Protein AF-A0A7D5TBL3-F1 (afdb_monomer)

InterPro domains:
  IPR003615 HNH nuclease [PF13391] (482-535)
  IPR003615 HNH nuclease [SM00507] (470-526)
  IPR003615 HNH nuclease [cd00085] (471-525)
  IPR041025 Homing endonuclease associated repeat [PF18780] (6-57)
  IPR041025 Homing endonuclease associated repeat [PF18780] (68-119)

Mean predicted aligned error: 21.85 Å

Solvent-accessible surface area (backbone atoms only — not comparable to full-atom values): 33401 Å² total; per-residue (Å²): 138,83,77,79,79,54,74,66,58,56,36,53,52,53,44,52,52,24,60,74,70,72,46,80,76,48,69,68,53,30,57,76,77,41,98,56,59,52,64,61,42,28,72,76,46,72,32,68,64,49,36,32,51,74,44,75,40,78,56,92,73,90,67,86,71,101,69,57,77,65,59,54,34,52,41,52,44,59,37,34,75,74,44,99,55,70,74,47,62,68,50,28,56,73,65,31,91,55,52,46,65,58,38,29,68,76,50,74,28,57,63,51,38,33,50,75,49,72,40,73,77,51,74,71,56,46,76,77,45,94,59,84,60,55,82,97,68,58,72,53,73,48,52,50,48,33,74,76,68,39,61,38,45,57,91,73,47,88,55,82,90,49,76,70,43,48,80,70,32,51,43,75,47,79,69,87,22,88,54,92,68,78,66,74,34,28,32,36,41,68,90,77,55,61,66,62,62,43,54,55,47,36,46,72,75,32,57,66,36,47,66,58,37,48,72,58,57,49,31,51,55,38,31,71,74,39,81,86,31,30,70,53,34,42,55,55,49,52,49,41,56,74,72,59,68,47,72,93,78,66,59,37,42,42,35,41,34,34,28,75,68,38,76,64,44,40,51,48,43,60,56,27,49,72,62,42,45,51,20,66,76,48,101,50,95,86,47,57,61,84,47,63,29,32,39,48,69,30,43,78,94,37,47,69,64,62,71,70,60,48,62,66,17,37,40,36,31,23,77,45,91,69,27,34,36,34,40,28,41,31,54,46,78,47,80,46,58,68,67,38,45,67,75,46,46,39,66,53,96,88,37,83,71,49,60,65,91,68,66,36,32,41,32,38,37,26,64,53,78,42,84,46,86,44,48,42,72,55,54,28,60,65,37,73,47,89,82,72,96,50,47,63,44,81,39,41,45,85,59,35,45,66,30,35,72,72,43,36,41,69,71,49,39,51,54,55,44,51,41,62,76,61,66,27,47,81,56,82,59,44,70,77,55,52,47,67,51,47,27,44,30,48,76,30,54,55,74,92,71,65,50,84,34,28,89,69,33,72,66,66,54,31,51,68,68,43,51,54,49,17,45,39,51,47,32,59,70,49,34,92,28,12,25,84,76,61,54,69,52,71,46,99,87,71,48,65,50,64,40,68,38,56,58,30,43,65,95,75,40,24,35,92,43,51,35,32,43,41,29,20,31,66,69,56,40,54,35,40,78,70,58,43,48,46,57,49,77,88,38,36,26,42,48,61,92,44,90,89,46,92,61,38,78,75,51,50,76,47,46,75,37,66,54,54,71,37,89,51,74,82,52,32,68,39,48,66,40,39,52,56,37,54,58,58,75,76,105

Nearest PDB structures (foldseek):
  6ghs-assembly1_A-2  TM=8.385E-01  e=7.410E-05  Thermocrispum agreste
  6ghc-assembly1_A  TM=6.782E-01  e=7.726E-02  Escherichia coli K-12
  5zmm-assembly1_B  TM=1.374E-01  e=1.497E-05  Streptomyces coelicolor A3(2)
  5zmm-assembly1_A  TM=1.426E-01  e=7.012E-05  Streptomyces coelicolor A3(2)
  5zmm-assembly1_F  TM=1.559E-01  e=1.892E-04  Streptomyces coelicolor A3(2)

Secondary structure (DSSP, 8-state):
--PPPPHHHHHHHHHHHHHHHTSPPPHHHHHHT-SS-HHHHHHHHSSHHHHHHHTTPPPSSSS-----HHHHHHHHHHHHHTSSSPPPHHHHHHH-SS-HHHHHHHHSSHHHHHHHTT----HHHHHTSSS---GGGS--HHHHHHHHH-SEEGGG-SSPPPHHHHHTTEEEE----SSSSPPPPEEEETTTS-HHHHHHHHHHH-THHHHHS-HHHHHHHHHHH-GGGHHHHHHHHHHHHHTT-S-S--S--EEEEEGGG-HHHHHHHHHHTSS-EEGGGSS-TTS-TT-EE-EEEE-GGGHHHHHH--TT-EEEEE-BTTEEEEEEEEEEEEE-SHHHHHHHEEEETTEEEEE-SS---EEEEEEEEEEEEEEHHHHHHHHT-PPPSSSEEEE-HHHHHHHHHHHSSHHHHHHHHHHHHS--------TT--HHHHHHHHHT--GGG--SSGGG-GGGGS-HHHHHHHHHHHHHHH-SS-TTT----B-TTS-B-EEEEESS-GGGT----GGGEEEEEHHHHHHHHTTSEEE-TT-BEEE---TTSTTHHHHHTTTTPBP---SSGGGS--HHHHHHHHHHH--

Structure (mmCIF, N/CA/C/O backbone):
data_AF-A0A7D5TBL3-F1
#
_entry.id   AF-A0A7D5TBL3-F1
#
loop_
_atom_site.group_PDB
_atom_site.id
_atom_site.type_symbol
_atom_site.label_atom_id
_atom_site.label_alt_id
_atom_site.label_comp_id
_atom_site.label_asym_id
_atom_site.label_entity_id
_atom_site.label_seq_id
_atom_site.pdbx_PDB_ins_code
_atom_site.Cartn_x
_atom_site.Cartn_y
_atom_site.Cartn_z
_atom_site.occupancy
_atom_site.B_iso_or_equiv
_atom_site.auth_seq_id
_atom_site.auth_comp_id
_atom_site.auth_asym_id
_atom_site.auth_atom_id
_atom_site.pdbx_PDB_model_num
ATOM 1 N N . MET A 1 1 ? 48.339 -22.507 2.678 1.00 40.34 1 MET A N 1
ATOM 2 C CA . MET A 1 1 ? 49.434 -21.615 2.256 1.00 40.34 1 MET A CA 1
ATOM 3 C C . MET A 1 1 ? 49.383 -21.590 0.746 1.00 40.34 1 MET A C 1
ATOM 5 O O . MET A 1 1 ? 49.906 -22.516 0.154 1.00 40.34 1 MET A O 1
ATOM 9 N N . ASP A 1 2 ? 48.729 -20.594 0.155 1.00 45.72 2 ASP A N 1
ATOM 10 C CA . ASP A 1 2 ? 48.982 -20.253 -1.246 1.00 45.72 2 ASP A CA 1
ATOM 11 C C . ASP A 1 2 ? 49.649 -18.889 -1.243 1.00 45.72 2 ASP A C 1
ATOM 13 O O . ASP A 1 2 ? 49.056 -17.861 -0.918 1.00 45.72 2 ASP A O 1
ATOM 17 N N . THR A 1 3 ? 50.955 -18.918 -1.459 1.00 64.94 3 THR A N 1
ATOM 18 C CA . THR A 1 3 ? 51.785 -17.730 -1.600 1.00 64.94 3 THR A CA 1
ATOM 19 C C . THR A 1 3 ? 51.445 -17.063 -2.925 1.00 64.94 3 THR A C 1
ATOM 21 O O . THR A 1 3 ? 51.486 -17.725 -3.958 1.00 64.94 3 THR A O 1
ATOM 24 N N . ALA A 1 4 ? 51.119 -15.768 -2.896 1.00 73.62 4 ALA A N 1
ATOM 25 C CA . ALA A 1 4 ? 50.846 -14.991 -4.103 1.00 73.62 4 ALA A CA 1
ATOM 26 C C . ALA A 1 4 ? 51.975 -15.172 -5.146 1.00 73.62 4 ALA A C 1
ATOM 28 O O . ALA A 1 4 ? 53.148 -15.103 -4.752 1.00 73.62 4 ALA A O 1
ATOM 29 N N . PRO A 1 5 ? 51.653 -15.374 -6.441 1.00 84.69 5 PRO A N 1
ATOM 30 C CA . PRO A 1 5 ? 52.656 -15.577 -7.482 1.00 84.69 5 PRO A CA 1
ATOM 31 C C . PRO A 1 5 ? 53.654 -14.409 -7.546 1.00 84.69 5 PRO A C 1
ATOM 33 O O . PRO A 1 5 ? 53.268 -13.246 -7.338 1.00 84.69 5 PRO A O 1
ATOM 36 N N . PRO A 1 6 ? 54.945 -14.674 -7.807 1.00 88.56 6 PRO A N 1
ATOM 37 C CA . PRO A 1 6 ? 55.931 -13.618 -7.948 1.00 88.56 6 PRO A CA 1
ATOM 38 C C . PRO A 1 6 ? 55.680 -12.802 -9.223 1.00 88.56 6 PRO A C 1
ATOM 40 O O . PRO A 1 6 ? 55.090 -13.259 -10.199 1.00 88.56 6 PRO A O 1
ATOM 43 N N . ARG A 1 7 ? 56.129 -11.544 -9.189 1.00 86.75 7 ARG A N 1
ATOM 44 C CA . ARG A 1 7 ? 55.850 -10.539 -10.225 1.00 86.75 7 ARG A CA 1
ATOM 45 C C . ARG A 1 7 ? 56.300 -10.979 -11.622 1.00 86.75 7 ARG A C 1
ATOM 47 O O . ARG A 1 7 ? 55.604 -10.694 -12.589 1.00 86.75 7 ARG A O 1
ATOM 54 N N . ASP A 1 8 ? 57.443 -11.649 -11.715 1.00 89.81 8 ASP A N 1
ATOM 55 C CA . ASP A 1 8 ? 58.026 -12.051 -12.996 1.00 89.81 8 ASP A CA 1
ATOM 56 C C . ASP A 1 8 ? 57.272 -13.233 -13.629 1.00 89.81 8 ASP A C 1
ATOM 58 O O . ASP A 1 8 ? 57.082 -13.236 -14.845 1.00 89.81 8 ASP A O 1
ATOM 62 N N . ASP A 1 9 ? 56.748 -14.157 -12.814 1.00 91.62 9 ASP A N 1
ATOM 63 C CA . ASP A 1 9 ? 55.920 -15.279 -13.283 1.00 91.62 9 ASP A CA 1
ATOM 64 C C . ASP A 1 9 ? 54.599 -14.772 -13.875 1.00 91.62 9 ASP A C 1
ATOM 66 O O . ASP A 1 9 ? 54.195 -15.201 -14.952 1.00 91.62 9 ASP A O 1
ATOM 70 N N . LEU A 1 10 ? 53.964 -13.783 -13.232 1.00 92.12 10 LEU A N 1
ATOM 71 C CA . LEU A 1 10 ? 52.751 -13.152 -13.765 1.00 92.12 10 LEU A CA 1
ATOM 72 C C . LEU A 1 10 ? 52.991 -12.562 -15.166 1.00 92.12 10 LEU A C 1
ATOM 74 O O . LEU A 1 10 ? 52.167 -12.757 -16.057 1.00 92.12 10 LEU A O 1
ATOM 78 N N . LEU A 1 11 ? 54.115 -11.868 -15.382 1.00 93.06 11 LEU A N 1
ATOM 79 C CA . LEU A 1 11 ? 54.439 -11.269 -16.684 1.00 93.06 11 LEU A CA 1
ATOM 80 C C . LEU A 1 11 ? 54.754 -12.310 -17.758 1.00 93.06 11 LEU A C 1
ATOM 82 O O . LEU A 1 11 ? 54.346 -12.126 -18.902 1.00 93.06 11 LEU A O 1
ATOM 86 N N . ALA A 1 12 ? 55.483 -13.371 -17.409 1.00 91.75 12 ALA A N 1
ATOM 87 C CA . ALA A 1 12 ? 55.793 -14.453 -18.339 1.00 91.75 12 ALA A CA 1
ATOM 88 C C . ALA A 1 12 ? 54.510 -15.139 -18.822 1.00 91.75 12 ALA A C 1
ATOM 90 O O . ALA A 1 12 ? 54.289 -15.262 -20.024 1.00 91.75 12 ALA A O 1
ATOM 91 N N . GLU A 1 13 ? 53.621 -15.476 -17.893 1.00 91.62 13 GLU A N 1
ATOM 92 C CA . GLU A 1 13 ? 52.361 -16.137 -18.219 1.00 91.62 13 GLU A CA 1
ATOM 93 C C . GLU A 1 13 ? 51.378 -15.232 -18.974 1.00 91.62 13 GLU A C 1
ATOM 95 O O . GLU A 1 13 ? 50.670 -15.695 -19.862 1.00 91.62 13 GLU A O 1
ATOM 100 N N . LEU A 1 14 ? 51.368 -13.922 -18.701 1.00 92.31 14 LEU A N 1
ATOM 101 C CA . LEU A 1 14 ? 50.562 -12.971 -19.476 1.00 92.31 14 LEU A CA 1
ATOM 102 C C . LEU A 1 14 ? 51.044 -12.852 -20.933 1.00 92.31 14 LEU A C 1
ATOM 104 O O . LEU A 1 14 ? 50.219 -12.686 -21.830 1.00 92.31 14 LEU A O 1
ATOM 108 N N . ARG A 1 15 ? 52.358 -12.959 -21.182 1.00 92.81 15 ARG A N 1
ATOM 109 C CA . ARG A 1 15 ? 52.925 -12.987 -22.542 1.00 92.81 15 ARG A CA 1
ATOM 110 C C . ARG A 1 15 ? 52.603 -14.284 -23.268 1.00 92.81 15 ARG A C 1
ATOM 112 O O . ARG A 1 15 ? 52.151 -14.219 -24.402 1.00 92.81 15 ARG A O 1
ATOM 119 N N . ASN A 1 16 ? 52.775 -15.428 -22.606 1.00 89.81 16 ASN A N 1
ATOM 120 C CA . ASN A 1 16 ? 52.424 -16.726 -23.185 1.00 89.81 16 ASN A CA 1
ATOM 121 C C . ASN A 1 16 ? 50.941 -16.759 -23.567 1.00 89.81 16 ASN A C 1
ATOM 123 O O . ASN A 1 16 ? 50.597 -17.089 -24.694 1.00 89.81 16 ASN A O 1
ATOM 127 N N . PHE A 1 17 ? 50.069 -16.302 -22.663 1.00 89.94 17 PHE A N 1
ATOM 128 C CA . PHE A 1 17 ? 48.635 -16.241 -22.924 1.00 89.94 17 PHE A CA 1
ATOM 129 C C . PHE A 1 17 ? 48.291 -15.306 -24.093 1.00 89.94 17 PHE A C 1
ATOM 131 O O . PHE A 1 17 ? 47.431 -15.628 -24.904 1.00 89.94 17 PHE A O 1
ATOM 138 N N . HIS A 1 18 ? 48.980 -14.166 -24.216 1.00 87.38 18 HIS A N 1
ATOM 139 C CA . HIS A 1 18 ? 48.849 -13.268 -25.366 1.00 87.38 18 HIS A CA 1
ATOM 140 C C . HIS A 1 18 ? 49.264 -13.926 -26.690 1.00 87.38 18 HIS A C 1
ATOM 142 O O . HIS A 1 18 ? 48.564 -13.763 -27.691 1.00 87.38 18 HIS A O 1
ATOM 148 N N . GLU A 1 19 ? 50.374 -14.665 -26.700 1.00 86.00 19 GLU A N 1
ATOM 149 C CA . GLU A 1 19 ? 50.840 -15.404 -27.878 1.00 86.00 19 GLU A CA 1
ATOM 150 C C . GLU A 1 19 ? 49.870 -16.532 -28.258 1.00 86.00 19 GLU A C 1
ATOM 152 O O . GLU A 1 19 ? 49.558 -16.688 -29.439 1.00 86.00 19 GLU A O 1
ATOM 157 N N . ASP A 1 20 ? 49.332 -17.253 -27.270 1.00 85.12 20 ASP A N 1
ATOM 158 C CA . ASP A 1 20 ? 48.406 -18.372 -27.472 1.00 85.12 20 ASP A CA 1
ATOM 159 C C . ASP A 1 20 ? 47.074 -17.930 -28.092 1.00 85.12 20 ASP A C 1
ATOM 161 O O . ASP A 1 20 ? 46.563 -18.584 -29.004 1.00 85.12 20 ASP A O 1
ATOM 165 N N . ILE A 1 21 ? 46.512 -16.806 -27.632 1.00 79.50 21 ILE A N 1
ATOM 166 C CA . ILE A 1 21 ? 45.246 -16.280 -28.168 1.00 79.50 21 ILE A CA 1
ATOM 167 C C . ILE A 1 21 ? 45.445 -15.396 -29.411 1.00 79.50 21 ILE A C 1
ATOM 169 O O . ILE A 1 21 ? 44.468 -15.027 -30.063 1.00 79.50 21 ILE A O 1
ATOM 173 N N . GLY A 1 22 ? 46.688 -15.016 -29.728 1.00 74.44 22 GLY A N 1
ATOM 174 C CA . GLY A 1 22 ? 47.043 -14.201 -30.896 1.00 74.44 22 GLY A CA 1
ATOM 175 C C . GLY A 1 22 ? 46.503 -12.763 -30.887 1.00 74.44 22 GLY A C 1
ATOM 176 O O . GLY A 1 22 ? 46.551 -12.085 -31.911 1.00 74.44 22 GLY A O 1
ATOM 177 N N . ARG A 1 23 ? 45.974 -12.286 -29.754 1.00 75.44 23 ARG A N 1
ATOM 178 C CA . ARG A 1 23 ? 45.393 -10.944 -29.566 1.00 75.44 23 ARG A CA 1
ATOM 179 C C . ARG A 1 23 ? 45.632 -10.433 -28.149 1.00 75.44 23 ARG A C 1
ATOM 181 O O . ARG A 1 23 ? 46.051 -11.192 -27.282 1.00 75.44 23 ARG A O 1
ATOM 188 N N . VAL A 1 24 ? 45.409 -9.142 -27.897 1.00 78.06 24 VAL A N 1
ATOM 189 C CA . VAL A 1 24 ? 45.626 -8.550 -26.562 1.00 78.06 24 VAL A CA 1
ATOM 190 C C . VAL A 1 24 ? 44.641 -9.166 -25.552 1.00 78.06 24 VAL A C 1
ATOM 192 O O . VAL A 1 24 ? 43.435 -9.021 -25.747 1.00 78.06 24 VAL A O 1
ATOM 195 N N . PRO A 1 25 ? 45.114 -9.817 -24.470 1.00 73.56 25 PRO A N 1
ATOM 196 C CA . PRO A 1 25 ? 44.234 -10.462 -23.501 1.00 73.56 25 PRO A CA 1
ATOM 197 C C . PRO A 1 25 ? 43.325 -9.488 -22.748 1.00 73.56 25 PRO A C 1
ATOM 199 O O . PRO A 1 25 ? 43.782 -8.496 -22.165 1.00 73.56 25 PRO A O 1
ATOM 202 N N . THR A 1 26 ? 42.037 -9.813 -22.665 1.00 70.88 26 THR A N 1
ATOM 203 C CA . THR A 1 26 ? 41.082 -9.116 -21.796 1.00 70.88 26 THR A CA 1
ATOM 204 C C . THR A 1 26 ? 41.087 -9.686 -20.373 1.00 70.88 26 THR A C 1
ATOM 206 O O . THR A 1 26 ? 41.461 -10.833 -20.120 1.00 70.88 26 THR A O 1
ATOM 209 N N . VAL A 1 27 ? 40.589 -8.896 -19.413 1.00 61.66 27 VAL A N 1
ATOM 210 C CA . VAL A 1 27 ? 40.402 -9.337 -18.015 1.00 61.66 27 VAL A CA 1
ATOM 211 C C . VAL A 1 27 ? 39.477 -10.559 -17.923 1.00 61.66 27 VAL A C 1
ATOM 213 O O . VAL A 1 27 ? 39.658 -11.400 -17.042 1.00 61.66 27 VAL A O 1
ATOM 216 N N . ARG A 1 28 ? 38.475 -10.654 -18.809 1.00 56.44 28 ARG A N 1
ATOM 217 C CA . ARG A 1 28 ? 37.500 -11.755 -18.827 1.00 56.44 28 ARG A CA 1
ATOM 218 C C . ARG A 1 28 ? 38.145 -13.052 -19.311 1.00 56.44 28 ARG A C 1
ATOM 220 O O . ARG A 1 28 ? 37.954 -14.083 -18.679 1.00 56.44 28 ARG A O 1
ATOM 227 N N . GLU A 1 29 ? 38.952 -12.988 -20.362 1.00 72.62 29 GLU A N 1
ATOM 228 C CA . GLU A 1 29 ? 39.679 -14.152 -20.887 1.00 72.62 29 GLU A CA 1
ATOM 229 C C . GLU A 1 29 ? 40.716 -14.661 -19.891 1.00 72.62 29 GLU A C 1
ATOM 231 O O . GLU A 1 29 ? 40.731 -15.847 -19.582 1.00 72.62 29 GLU A O 1
ATOM 236 N N . MET A 1 30 ? 41.494 -13.762 -19.278 1.00 81.56 30 MET A N 1
ATOM 237 C CA . MET A 1 30 ? 42.443 -14.153 -18.231 1.00 81.56 30 MET A CA 1
ATOM 238 C C . MET A 1 30 ? 41.741 -14.784 -17.014 1.00 81.56 30 MET A C 1
ATOM 240 O O . MET A 1 30 ? 42.304 -15.646 -16.349 1.00 81.56 30 MET A O 1
ATOM 244 N N . ARG A 1 31 ? 40.498 -14.388 -16.705 1.00 76.44 31 ARG A N 1
ATOM 245 C CA . ARG A 1 31 ? 39.713 -15.008 -15.624 1.00 76.44 31 ARG A CA 1
ATOM 246 C C . ARG A 1 31 ? 39.256 -16.425 -15.962 1.00 76.44 31 ARG A C 1
ATOM 248 O O . ARG A 1 31 ? 39.206 -17.258 -15.062 1.00 76.44 31 ARG A O 1
ATOM 255 N N . ASN A 1 32 ? 38.854 -16.649 -17.207 1.00 66.69 32 ASN A N 1
ATOM 256 C CA . ASN A 1 32 ? 38.182 -17.878 -17.617 1.00 66.69 32 ASN A CA 1
ATOM 257 C C . ASN A 1 32 ? 39.168 -18.952 -18.087 1.00 66.69 32 ASN A C 1
ATOM 259 O O . ASN A 1 32 ? 38.956 -20.132 -17.827 1.00 66.69 32 ASN A O 1
ATOM 263 N N . GLU A 1 33 ? 40.228 -18.537 -18.773 1.00 78.56 33 GLU A N 1
ATOM 264 C CA . GLU A 1 33 ? 41.137 -19.419 -19.515 1.00 78.56 33 GLU A CA 1
ATOM 265 C C . GLU A 1 33 ? 42.609 -19.161 -19.165 1.00 78.56 33 GLU A C 1
ATOM 267 O O . GLU A 1 33 ? 43.497 -19.886 -19.606 1.00 78.56 33 GLU A O 1
ATOM 272 N N . GLY A 1 34 ? 42.871 -18.134 -18.353 1.00 82.12 34 GLY A N 1
ATOM 273 C CA . GLY A 1 34 ? 44.212 -17.728 -17.980 1.00 82.12 34 GLY A CA 1
ATOM 274 C C . GLY A 1 34 ? 44.837 -18.574 -16.862 1.00 82.12 34 GLY A C 1
ATOM 275 O O . GLY A 1 34 ? 44.137 -19.124 -16.007 1.00 82.12 34 GLY A O 1
ATOM 276 N N . PRO A 1 35 ? 46.177 -18.635 -16.810 1.00 81.19 35 PRO A N 1
ATOM 277 C CA . PRO A 1 35 ? 46.919 -19.415 -15.816 1.00 81.19 35 PRO A CA 1
ATOM 278 C C . PRO A 1 35 ? 46.840 -18.837 -14.394 1.00 81.19 35 PRO A C 1
ATOM 280 O O . PRO A 1 35 ? 47.016 -19.568 -13.418 1.00 81.19 35 PRO A O 1
ATOM 283 N N . TYR A 1 36 ? 46.550 -17.538 -14.256 1.00 84.19 36 TYR A N 1
ATOM 284 C CA . TYR A 1 36 ? 46.411 -16.865 -12.967 1.00 84.19 36 TYR A CA 1
ATOM 285 C C . TYR A 1 36 ? 45.221 -15.905 -12.946 1.00 84.19 36 TYR A C 1
ATOM 287 O O . TYR A 1 36 ? 44.934 -15.205 -13.913 1.00 84.19 36 TYR A O 1
ATOM 295 N N . SER A 1 37 ? 44.565 -15.801 -11.786 1.00 81.81 37 SER A N 1
ATOM 296 C CA . SER A 1 37 ? 43.448 -14.872 -11.592 1.00 81.81 37 SER A CA 1
ATOM 297 C C . SER A 1 37 ? 43.858 -13.412 -11.868 1.00 81.81 37 SER A C 1
ATOM 299 O O . SER A 1 37 ? 44.875 -12.960 -11.325 1.00 81.81 37 SER A O 1
ATOM 301 N N . PRO A 1 38 ? 43.028 -12.615 -12.579 1.00 72.50 38 PRO A N 1
ATOM 302 C CA . PRO A 1 38 ? 43.246 -11.178 -12.792 1.00 72.50 38 PRO A CA 1
ATOM 303 C C . PRO A 1 38 ? 43.458 -10.368 -11.506 1.00 72.50 38 PRO A C 1
ATOM 305 O O . PRO A 1 38 ? 44.026 -9.277 -11.540 1.00 72.50 38 PRO A O 1
ATOM 308 N N . HIS A 1 39 ? 43.015 -10.899 -10.360 1.00 72.62 39 HIS A N 1
ATOM 309 C CA . HIS A 1 39 ? 43.261 -10.312 -9.047 1.00 72.62 39 HIS A CA 1
ATOM 310 C C . HIS A 1 39 ? 44.762 -10.130 -8.771 1.00 72.62 39 HIS A C 1
ATOM 312 O O . HIS A 1 39 ? 45.163 -9.059 -8.324 1.00 72.62 39 HIS A O 1
ATOM 318 N N . TYR A 1 40 ? 45.602 -11.127 -9.078 1.00 80.06 40 TYR A N 1
ATOM 319 C CA . TYR A 1 40 ? 47.045 -11.063 -8.806 1.00 80.06 40 TYR A CA 1
ATOM 320 C C . TYR A 1 40 ? 47.757 -10.017 -9.669 1.00 80.06 40 TYR A C 1
ATOM 322 O O . TYR A 1 40 ? 48.678 -9.344 -9.206 1.00 80.06 40 TYR A O 1
ATOM 330 N N . TYR A 1 41 ? 47.285 -9.820 -10.899 1.00 81.06 41 TYR A N 1
ATOM 331 C CA . TYR A 1 41 ? 47.767 -8.769 -11.791 1.00 81.06 41 TYR A CA 1
ATOM 332 C C . TYR A 1 41 ? 47.386 -7.374 -11.282 1.00 81.06 41 TYR A C 1
ATOM 334 O O . TYR A 1 41 ? 48.219 -6.471 -11.241 1.00 81.06 41 TYR A O 1
ATOM 342 N N . LYS A 1 42 ? 46.148 -7.196 -10.814 1.00 66.44 42 LYS A N 1
ATOM 343 C CA . LYS A 1 42 ? 45.714 -5.926 -10.221 1.00 66.44 42 LYS A CA 1
ATOM 344 C C . LYS A 1 42 ? 46.477 -5.605 -8.930 1.00 66.44 42 LYS A C 1
ATOM 346 O O . LYS A 1 42 ? 46.922 -4.477 -8.766 1.00 66.44 42 LYS A O 1
ATOM 351 N N . ASP A 1 43 ? 46.663 -6.585 -8.049 1.00 70.12 43 ASP A N 1
ATOM 352 C CA . ASP A 1 43 ? 47.370 -6.413 -6.772 1.00 70.12 43 ASP A CA 1
ATOM 353 C C . ASP A 1 43 ? 48.852 -6.039 -6.965 1.00 70.12 43 ASP A C 1
ATOM 355 O O . ASP A 1 43 ? 49.361 -5.124 -6.320 1.00 70.12 43 ASP A O 1
ATOM 359 N N . LYS A 1 44 ? 49.552 -6.689 -7.907 1.00 82.00 44 LYS A N 1
ATOM 360 C CA . LYS A 1 44 ? 50.992 -6.461 -8.134 1.00 82.00 44 LYS A CA 1
ATOM 361 C C . LYS A 1 44 ? 51.326 -5.250 -8.998 1.00 82.00 44 LYS A C 1
ATOM 363 O O . LYS A 1 44 ? 52.414 -4.693 -8.840 1.00 82.00 44 LYS A O 1
ATOM 368 N N . PHE A 1 45 ? 50.449 -4.877 -9.926 1.00 76.56 45 PHE A N 1
ATOM 369 C CA . PHE A 1 45 ? 50.727 -3.842 -10.928 1.00 76.56 45 PHE A CA 1
ATOM 370 C C . PHE A 1 45 ? 49.802 -2.624 -10.809 1.00 76.56 45 PHE A C 1
ATOM 372 O O . PHE A 1 45 ? 49.992 -1.652 -11.529 1.00 76.56 45 PHE A O 1
ATOM 379 N N . GLY A 1 46 ? 48.830 -2.641 -9.894 1.00 55.59 46 GLY A N 1
ATOM 380 C CA . GLY A 1 46 ? 47.854 -1.569 -9.674 1.00 55.59 46 GLY A CA 1
ATOM 381 C C . GLY A 1 46 ? 46.651 -1.649 -10.617 1.00 55.59 46 GLY A C 1
ATOM 382 O O . GLY A 1 46 ? 45.506 -1.522 -10.177 1.00 55.59 46 GLY A O 1
ATOM 383 N N . SER A 1 47 ? 46.882 -1.918 -11.905 1.00 56.31 47 SER A N 1
ATOM 384 C CA . SER A 1 47 ? 45.826 -2.069 -12.911 1.00 56.31 47 SER A CA 1
ATOM 385 C C . SER A 1 47 ? 46.157 -3.129 -13.969 1.00 56.31 47 SER A C 1
ATOM 387 O O . SER A 1 47 ? 47.314 -3.502 -14.161 1.00 56.31 47 SER A O 1
ATOM 389 N N . TRP A 1 48 ? 45.134 -3.605 -14.693 1.00 71.31 48 TRP A N 1
ATOM 390 C CA . TRP A 1 48 ? 45.313 -4.523 -15.829 1.00 71.31 48 TRP A CA 1
ATOM 391 C C . TRP A 1 48 ? 46.164 -3.902 -16.947 1.00 71.31 48 TRP A C 1
ATOM 393 O O . TRP A 1 48 ? 47.024 -4.562 -17.522 1.00 71.31 48 TRP A O 1
ATOM 403 N N . HIS A 1 49 ? 45.987 -2.604 -17.200 1.00 61.41 49 HIS A N 1
ATOM 404 C CA . HIS A 1 49 ? 46.754 -1.863 -18.201 1.00 61.41 49 HIS A CA 1
ATOM 405 C C . HIS A 1 49 ? 48.237 -1.757 -17.834 1.00 61.41 49 HIS A C 1
ATOM 407 O O . HIS A 1 49 ? 49.103 -1.890 -18.697 1.00 61.41 49 HIS A O 1
ATOM 413 N N . ASP A 1 50 ? 48.540 -1.556 -16.552 1.00 64.81 50 ASP A N 1
ATOM 414 C CA . ASP A 1 50 ? 49.922 -1.510 -16.076 1.00 64.81 50 ASP A CA 1
ATOM 415 C C . ASP A 1 50 ? 50.584 -2.893 -16.121 1.00 64.81 50 ASP A C 1
ATOM 417 O O . ASP A 1 50 ? 51.784 -2.982 -16.384 1.00 64.81 50 ASP A O 1
ATOM 421 N N . ALA A 1 51 ? 49.808 -3.971 -15.949 1.00 78.75 51 ALA A N 1
ATOM 422 C CA . ALA A 1 51 ? 50.281 -5.339 -16.155 1.00 78.75 51 ALA A CA 1
ATOM 423 C C . ALA A 1 51 ? 50.607 -5.624 -17.633 1.00 78.75 51 ALA A C 1
ATOM 425 O O . ALA A 1 51 ? 51.696 -6.122 -17.919 1.00 78.75 51 ALA A O 1
ATOM 426 N N . LEU A 1 52 ? 49.730 -5.244 -18.573 1.00 79.25 52 LEU A N 1
ATOM 427 C CA . LEU A 1 52 ? 49.981 -5.366 -20.020 1.00 79.25 52 LEU A CA 1
ATOM 428 C C . LEU A 1 52 ? 51.222 -4.570 -20.448 1.00 79.25 52 LEU A C 1
ATOM 430 O O . LEU A 1 52 ? 52.103 -5.106 -21.118 1.00 79.25 52 LEU A O 1
ATOM 434 N N . ARG A 1 53 ? 51.361 -3.325 -19.970 1.00 70.75 53 ARG A N 1
ATOM 435 C CA . ARG A 1 53 ? 52.534 -2.483 -20.254 1.00 70.75 53 ARG A CA 1
ATOM 436 C C . ARG A 1 53 ? 53.819 -3.078 -19.678 1.00 70.75 53 ARG A C 1
ATOM 438 O O . ARG A 1 53 ? 54.847 -3.072 -20.343 1.00 70.75 53 ARG A O 1
ATOM 445 N N . ALA A 1 54 ? 53.776 -3.608 -18.455 1.00 79.12 54 ALA A N 1
ATOM 446 C CA . ALA A 1 54 ? 54.922 -4.290 -17.854 1.00 79.12 54 ALA A CA 1
ATOM 447 C C . ALA A 1 54 ? 55.289 -5.591 -18.595 1.00 79.12 54 ALA A C 1
ATOM 449 O O . ALA A 1 54 ? 56.445 -6.015 -18.549 1.00 79.12 54 ALA A O 1
ATOM 450 N N . ALA A 1 55 ? 54.325 -6.196 -19.294 1.00 85.25 55 ALA A N 1
ATOM 451 C CA . ALA A 1 55 ? 54.518 -7.341 -20.175 1.00 85.25 55 ALA A CA 1
ATOM 452 C C . ALA A 1 55 ? 54.950 -6.951 -21.601 1.00 85.25 55 ALA A C 1
ATOM 454 O O . ALA A 1 55 ? 55.176 -7.847 -22.407 1.00 85.25 55 ALA A O 1
ATOM 455 N N . ASP A 1 56 ? 55.160 -5.664 -21.898 1.00 81.31 56 ASP A N 1
ATOM 456 C CA . ASP A 1 56 ? 55.471 -5.152 -23.246 1.00 81.31 56 ASP A CA 1
ATOM 457 C C . ASP A 1 56 ? 54.369 -5.438 -24.290 1.00 81.31 56 ASP A C 1
ATOM 459 O O . ASP A 1 56 ? 54.603 -5.424 -25.497 1.00 81.31 56 ASP A O 1
ATOM 463 N N . ILE A 1 57 ? 53.136 -5.658 -23.824 1.00 79.81 57 ILE A N 1
ATOM 464 C CA . ILE A 1 57 ? 51.948 -5.829 -24.661 1.00 79.81 57 ILE A CA 1
ATOM 465 C C . ILE A 1 57 ? 51.270 -4.466 -24.772 1.00 79.81 57 ILE A C 1
ATOM 467 O O . ILE A 1 57 ? 50.917 -3.854 -23.760 1.00 79.81 57 ILE A O 1
ATOM 471 N N . GLN A 1 58 ? 51.090 -3.980 -26.001 1.00 60.53 58 GLN A N 1
ATOM 472 C CA . GLN A 1 58 ? 50.385 -2.722 -26.232 1.00 60.53 58 GLN A CA 1
ATOM 473 C C . GLN A 1 58 ? 48.917 -2.886 -25.815 1.00 60.53 58 GLN A C 1
ATOM 475 O O . GLN A 1 58 ? 48.228 -3.750 -26.361 1.00 60.53 58 GLN A O 1
ATOM 480 N N . PRO A 1 59 ? 48.422 -2.102 -24.841 1.00 53.62 59 PRO A N 1
ATOM 481 C CA . PRO A 1 59 ? 47.024 -2.162 -24.461 1.00 53.62 59 PRO A CA 1
ATOM 482 C C . PRO A 1 59 ? 46.153 -1.714 -25.632 1.00 53.62 59 PRO A C 1
ATOM 484 O O . PRO A 1 59 ? 46.485 -0.756 -26.327 1.00 53.62 59 PRO A O 1
ATOM 487 N N . THR A 1 60 ? 44.998 -2.349 -25.798 1.00 50.84 60 THR A N 1
ATOM 488 C CA . THR A 1 60 ? 44.020 -2.025 -26.847 1.00 50.84 60 THR A CA 1
ATOM 489 C C . THR A 1 60 ? 43.462 -0.598 -26.735 1.00 50.84 60 THR A C 1
ATOM 491 O O . THR A 1 60 ? 42.785 -0.136 -27.639 1.00 50.84 60 THR A O 1
ATOM 494 N N . HIS A 1 61 ? 43.744 0.116 -25.641 1.00 42.28 61 HIS A N 1
ATOM 495 C CA . HIS A 1 61 ? 43.379 1.514 -25.430 1.00 42.28 61 HIS A CA 1
ATOM 496 C C . HIS A 1 61 ? 44.621 2.341 -25.054 1.00 42.28 61 HIS A C 1
ATOM 498 O O . HIS A 1 61 ? 45.262 2.075 -24.034 1.00 42.28 61 HIS A O 1
ATOM 504 N N . GLY A 1 62 ? 44.934 3.373 -25.852 1.00 38.88 62 GLY A N 1
ATOM 505 C CA . GLY A 1 62 ? 45.886 4.434 -25.479 1.00 38.88 62 GLY A CA 1
ATOM 506 C C . GLY A 1 62 ? 47.010 4.769 -26.468 1.00 38.88 62 GLY A C 1
ATOM 507 O O . GLY A 1 62 ? 47.783 5.685 -26.195 1.00 38.88 62 GLY A O 1
ATOM 508 N N . VAL A 1 63 ? 47.102 4.100 -27.619 1.00 38.78 63 VAL A N 1
ATOM 509 C CA . VAL A 1 63 ? 47.901 4.562 -28.767 1.00 38.78 63 VAL A CA 1
ATOM 510 C C . VAL A 1 63 ? 46.943 4.673 -29.943 1.00 38.78 63 VAL A C 1
ATOM 512 O O . VAL A 1 63 ? 46.301 3.684 -30.275 1.00 38.78 63 VAL A O 1
ATOM 515 N N . ARG A 1 64 ? 46.807 5.867 -30.535 1.00 44.12 64 ARG A N 1
ATOM 516 C CA . ARG A 1 64 ? 45.984 6.065 -31.737 1.00 44.12 64 ARG A CA 1
ATOM 517 C C . ARG A 1 64 ? 46.535 5.182 -32.863 1.00 44.12 64 ARG A C 1
ATOM 519 O O . ARG A 1 64 ? 47.679 5.418 -33.261 1.00 44.12 64 ARG A O 1
ATOM 526 N N . PRO A 1 65 ? 45.783 4.188 -33.365 1.00 50.06 65 PRO A N 1
ATOM 527 C CA . PRO A 1 65 ? 46.089 3.594 -34.657 1.00 50.06 65 PRO A CA 1
ATOM 528 C C . PRO A 1 65 ? 46.014 4.704 -35.715 1.00 50.06 65 PRO A C 1
ATOM 530 O O . PRO A 1 65 ? 45.201 5.620 -35.583 1.00 50.06 65 PRO A O 1
ATOM 533 N N . ASP A 1 66 ? 46.864 4.651 -36.738 1.00 55.25 66 ASP A N 1
ATOM 534 C CA . ASP A 1 66 ? 46.695 5.471 -37.945 1.00 55.25 66 ASP A CA 1
ATOM 535 C C . ASP A 1 66 ? 45.552 4.845 -38.761 1.00 55.25 66 ASP A C 1
ATOM 537 O O . ASP A 1 66 ? 45.799 4.131 -39.725 1.00 55.25 66 ASP A O 1
ATOM 541 N N . VAL A 1 67 ? 44.325 4.978 -38.249 1.00 64.56 67 VAL A N 1
ATOM 542 C CA . VAL A 1 67 ? 43.081 4.454 -38.828 1.00 64.56 67 VAL A CA 1
ATOM 543 C C . VAL A 1 67 ? 42.265 5.632 -39.328 1.00 64.56 67 VAL A C 1
ATOM 545 O O . VAL A 1 67 ? 42.131 6.640 -38.623 1.00 64.56 67 VAL A O 1
ATOM 548 N N . ASP A 1 68 ? 41.751 5.532 -40.547 1.00 79.31 68 ASP A N 1
ATOM 549 C CA . ASP A 1 68 ? 40.932 6.594 -41.115 1.00 79.31 68 ASP A CA 1
ATOM 550 C C . ASP A 1 68 ? 39.435 6.403 -40.824 1.00 79.31 68 ASP A C 1
ATOM 552 O O . ASP A 1 68 ? 38.953 5.370 -40.353 1.00 79.31 68 ASP A O 1
ATOM 556 N N . ARG A 1 69 ? 38.677 7.473 -41.060 1.00 84.06 69 ARG A N 1
ATOM 557 C CA . ARG A 1 69 ? 37.245 7.540 -40.762 1.00 84.06 69 ARG A CA 1
ATOM 558 C C . ARG A 1 69 ? 36.418 6.532 -41.572 1.00 84.06 69 ARG A C 1
ATOM 560 O O . ARG A 1 69 ? 35.357 6.121 -41.111 1.00 84.06 69 ARG A O 1
ATOM 567 N N . GLU A 1 70 ? 36.880 6.154 -42.763 1.00 86.62 70 GLU A N 1
ATOM 568 C CA . GLU A 1 70 ? 36.189 5.232 -43.674 1.00 86.62 70 GLU A CA 1
ATOM 569 C C . GLU A 1 70 ? 36.385 3.773 -43.230 1.00 86.62 70 GLU A C 1
ATOM 571 O O . GLU A 1 70 ? 35.434 2.982 -43.241 1.00 86.62 70 GLU A O 1
ATOM 576 N N . GLU A 1 71 ? 37.577 3.438 -42.732 1.00 82.31 71 GLU A N 1
ATOM 577 C CA . GLU A 1 71 ? 37.880 2.142 -42.112 1.00 82.31 71 GLU A CA 1
ATOM 578 C C . GLU A 1 71 ? 37.034 1.895 -40.853 1.00 82.31 71 GLU A C 1
ATOM 580 O O . GLU A 1 71 ? 36.485 0.803 -40.682 1.00 82.31 71 GLU A O 1
ATOM 585 N N . LEU A 1 72 ? 36.839 2.917 -40.008 1.00 84.88 72 LEU A N 1
ATOM 586 C CA . LEU A 1 72 ? 35.959 2.816 -38.835 1.00 84.88 72 LEU A CA 1
ATOM 587 C C . LEU A 1 72 ? 34.498 2.561 -39.241 1.00 84.88 72 LEU A C 1
ATOM 589 O O . LEU A 1 72 ? 33.864 1.656 -38.702 1.00 84.88 72 LEU A O 1
ATOM 593 N N . VAL A 1 73 ? 33.961 3.298 -40.219 1.00 92.88 73 VAL A N 1
ATOM 594 C CA . VAL A 1 73 ? 32.585 3.072 -40.707 1.00 92.88 73 VAL A CA 1
ATOM 595 C C . VAL A 1 73 ? 32.406 1.644 -41.225 1.00 92.88 73 VAL A C 1
ATOM 597 O O . VAL A 1 73 ? 31.433 0.982 -40.863 1.00 92.88 73 VAL A O 1
ATOM 600 N N . THR A 1 74 ? 33.362 1.151 -42.014 1.00 90.38 74 THR A N 1
ATOM 601 C CA . THR A 1 74 ? 33.319 -0.208 -42.573 1.00 90.38 74 THR A CA 1
ATOM 602 C C . THR A 1 74 ? 33.311 -1.260 -41.463 1.00 90.38 74 THR A C 1
ATOM 604 O O . THR A 1 74 ? 32.460 -2.148 -41.454 1.00 90.38 74 THR A O 1
ATOM 607 N N . SER A 1 75 ? 34.194 -1.120 -40.471 1.00 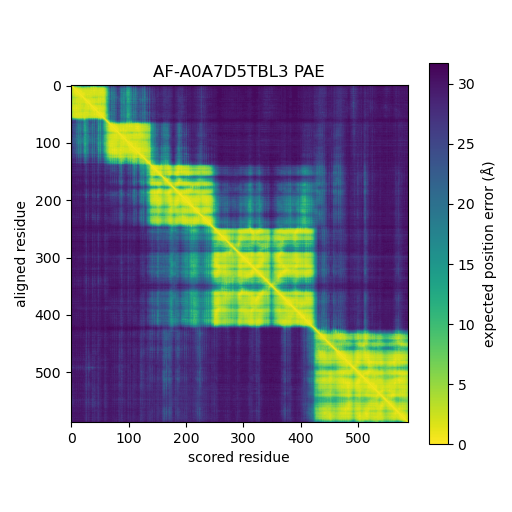87.94 75 SER A N 1
ATOM 608 C CA . SER A 1 75 ? 34.254 -2.037 -39.327 1.00 87.94 75 SER A CA 1
ATOM 609 C C . SER A 1 75 ? 32.942 -2.059 -38.530 1.00 87.94 75 SER A C 1
ATOM 611 O O . SER A 1 75 ? 32.479 -3.124 -38.120 1.00 87.94 75 SER A O 1
ATOM 613 N N . LEU A 1 76 ? 32.287 -0.905 -38.354 1.00 92.88 76 LEU A N 1
ATOM 614 C CA . LEU A 1 76 ? 31.009 -0.813 -37.641 1.00 92.88 76 LEU A CA 1
ATOM 615 C C . LEU A 1 76 ? 29.855 -1.482 -38.400 1.00 92.88 76 LEU A C 1
ATOM 617 O O . LEU A 1 76 ? 29.014 -2.132 -37.778 1.00 92.88 76 LEU A O 1
ATOM 621 N N . GLN A 1 77 ? 29.838 -1.372 -39.731 1.00 94.94 77 GLN A N 1
ATOM 622 C CA . GLN A 1 77 ? 28.870 -2.064 -40.590 1.00 94.94 77 GLN A CA 1
ATOM 623 C C . GLN A 1 77 ? 29.048 -3.585 -40.530 1.00 94.94 77 GLN A C 1
ATOM 625 O O . GLN A 1 77 ? 28.071 -4.316 -40.405 1.00 94.94 77 GLN A O 1
ATOM 630 N N . GLU A 1 78 ? 30.287 -4.079 -40.525 1.00 90.00 78 GLU A N 1
ATOM 631 C CA . GLU A 1 78 ? 30.552 -5.515 -40.370 1.00 90.00 78 GLU A CA 1
ATOM 632 C C . GLU A 1 78 ? 30.108 -6.067 -39.009 1.00 90.00 78 GLU A C 1
ATOM 634 O O . GLU A 1 78 ? 29.773 -7.249 -38.898 1.00 90.00 78 GLU A O 1
ATOM 639 N N . VAL A 1 79 ? 30.146 -5.247 -37.952 1.00 89.88 79 VAL A N 1
ATOM 640 C CA . VAL A 1 79 ? 29.601 -5.624 -36.641 1.00 89.88 79 VAL A CA 1
ATOM 641 C C . VAL A 1 79 ? 28.079 -5.708 -36.709 1.00 89.88 79 VAL A C 1
ATOM 643 O O . VAL A 1 79 ? 27.534 -6.696 -36.224 1.00 89.88 79 VAL A O 1
ATOM 646 N N . ASP A 1 80 ? 27.412 -4.736 -37.338 1.00 94.62 80 ASP A N 1
ATOM 647 C CA . ASP A 1 80 ? 25.952 -4.716 -37.533 1.00 94.62 80 ASP A CA 1
ATOM 648 C C . ASP A 1 80 ? 25.454 -5.941 -38.313 1.00 94.62 80 ASP A C 1
ATOM 650 O O . ASP A 1 80 ? 24.498 -6.588 -37.901 1.00 94.62 80 ASP A O 1
ATOM 654 N N . GLU A 1 81 ? 26.165 -6.368 -39.361 1.00 92.69 81 GLU A N 1
ATOM 655 C CA . GLU A 1 81 ? 25.807 -7.574 -40.126 1.00 92.69 81 GLU A CA 1
ATOM 656 C C . GLU A 1 81 ? 25.883 -8.878 -39.310 1.00 92.69 81 GLU A C 1
ATOM 658 O O . GLU A 1 81 ? 25.243 -9.875 -39.657 1.00 92.69 81 GLU A O 1
ATOM 663 N N . LYS A 1 82 ? 26.673 -8.902 -38.229 1.00 88.12 82 LYS A N 1
ATOM 664 C CA . LYS A 1 82 ? 26.874 -10.093 -37.385 1.00 88.12 82 LYS A CA 1
ATOM 665 C C . LYS A 1 82 ? 25.841 -10.217 -36.267 1.00 88.12 82 LYS A C 1
ATOM 667 O O . LYS A 1 82 ? 25.815 -11.254 -35.599 1.00 88.12 82 LYS A O 1
ATOM 672 N N . ILE A 1 83 ? 25.014 -9.198 -36.038 1.00 88.12 83 ILE A N 1
ATOM 673 C CA . ILE A 1 83 ? 24.090 -9.138 -34.902 1.00 88.12 83 ILE A CA 1
ATOM 674 C C . ILE A 1 83 ? 22.679 -8.723 -35.342 1.00 88.12 83 ILE A C 1
ATOM 676 O O . ILE A 1 83 ? 22.487 -7.965 -36.277 1.00 88.12 83 ILE A O 1
ATOM 680 N N . GLU A 1 84 ? 21.649 -9.200 -34.642 1.00 83.75 84 GLU A N 1
ATOM 681 C CA . GLU A 1 84 ? 20.244 -8.944 -35.021 1.00 83.75 84 GLU A CA 1
ATOM 682 C C . GLU A 1 84 ? 19.676 -7.609 -34.480 1.00 83.75 84 GLU A C 1
ATOM 684 O O . GLU A 1 84 ? 18.462 -7.408 -34.442 1.00 83.75 84 GLU A O 1
ATOM 689 N N . ARG A 1 85 ? 20.527 -6.696 -33.995 1.00 85.75 85 ARG A N 1
ATOM 690 C CA . ARG A 1 85 ? 20.127 -5.417 -33.375 1.00 85.75 85 ARG A CA 1
ATOM 691 C C . ARG A 1 85 ? 21.195 -4.344 -33.575 1.00 85.75 85 ARG A C 1
ATOM 693 O O . ARG A 1 85 ? 22.360 -4.696 -33.678 1.00 85.75 85 ARG A O 1
ATOM 700 N N . SER A 1 86 ? 20.823 -3.063 -33.461 1.00 88.00 86 SER A N 1
ATOM 701 C CA . SER A 1 86 ? 21.785 -1.946 -33.505 1.00 88.00 86 SER A CA 1
ATOM 702 C C . SER A 1 86 ? 23.005 -2.206 -32.588 1.00 88.00 86 SER A C 1
ATOM 704 O O . SER A 1 86 ? 22.809 -2.554 -31.404 1.00 88.00 86 SER A O 1
ATOM 706 N N . PRO A 1 87 ? 24.249 -2.051 -33.092 1.00 87.19 87 PRO A N 1
ATOM 707 C CA . PRO A 1 87 ? 25.468 -2.267 -32.332 1.00 87.19 87 PRO A CA 1
ATOM 708 C C . PRO A 1 87 ? 25.551 -1.333 -31.134 1.00 87.19 87 PRO A C 1
ATOM 710 O O . PRO A 1 87 ? 25.337 -0.122 -31.220 1.00 87.19 87 PRO A O 1
ATOM 713 N N . ARG A 1 88 ? 25.903 -1.895 -29.982 1.00 84.62 88 ARG A N 1
ATOM 714 C CA . ARG A 1 88 ? 26.274 -1.166 -28.767 1.00 84.62 88 ARG A CA 1
ATOM 715 C C . ARG A 1 88 ? 27.792 -1.152 -28.643 1.00 84.62 88 ARG A C 1
ATOM 717 O O . ARG A 1 88 ? 28.485 -1.974 -29.232 1.00 84.62 88 ARG A O 1
ATOM 724 N N . ARG A 1 89 ? 28.308 -0.259 -27.795 1.00 80.31 89 ARG A N 1
ATOM 725 C CA . ARG A 1 89 ? 29.750 -0.141 -27.505 1.00 80.31 89 ARG A CA 1
ATOM 726 C C . ARG A 1 89 ? 30.400 -1.485 -27.152 1.00 80.31 89 ARG A C 1
ATOM 728 O O . ARG A 1 89 ? 31.472 -1.795 -27.647 1.00 80.31 89 ARG A O 1
ATOM 735 N N . THR A 1 90 ? 29.711 -2.300 -26.354 1.00 71.25 90 THR A N 1
ATOM 736 C CA . THR A 1 90 ? 30.178 -3.640 -25.973 1.00 71.25 90 THR A CA 1
ATOM 737 C C . THR A 1 90 ? 30.263 -4.598 -27.153 1.00 71.25 90 THR A C 1
ATOM 739 O O . THR A 1 90 ? 31.159 -5.425 -27.180 1.00 71.25 90 THR A O 1
ATOM 742 N N . ASP A 1 91 ? 29.370 -4.482 -28.135 1.00 80.12 91 ASP A N 1
ATOM 743 C CA . ASP A 1 91 ? 29.375 -5.365 -29.305 1.00 80.12 91 ASP A CA 1
ATOM 744 C C . ASP A 1 91 ? 30.529 -5.014 -30.243 1.00 80.12 91 ASP A C 1
ATOM 746 O O . ASP A 1 91 ? 31.147 -5.899 -30.820 1.00 80.12 91 ASP A O 1
ATOM 750 N N . VAL A 1 92 ? 30.860 -3.724 -30.346 1.00 79.12 92 VAL A N 1
ATOM 751 C CA . VAL A 1 92 ? 32.037 -3.259 -31.090 1.00 79.12 92 VAL A CA 1
ATOM 752 C C . VAL A 1 92 ? 33.326 -3.717 -30.412 1.00 79.12 92 VAL A C 1
ATOM 754 O O . VAL A 1 92 ? 34.225 -4.188 -31.093 1.00 79.12 92 VAL A O 1
ATOM 757 N N . ASP A 1 93 ? 33.404 -3.679 -29.082 1.00 71.56 93 ASP A N 1
ATOM 758 C CA . ASP A 1 93 ? 34.566 -4.220 -28.364 1.00 71.56 93 ASP A CA 1
ATOM 759 C C . ASP A 1 93 ? 34.681 -5.751 -28.450 1.00 71.56 93 ASP A C 1
ATOM 761 O O . ASP A 1 93 ? 35.786 -6.294 -28.398 1.00 71.56 93 ASP A O 1
ATOM 765 N N . GLU A 1 94 ? 33.555 -6.466 -28.533 1.00 69.56 94 GLU A N 1
ATOM 766 C CA . GLU A 1 94 ? 33.537 -7.932 -28.587 1.00 69.56 94 GLU A CA 1
ATOM 767 C C . GLU A 1 94 ? 33.732 -8.488 -30.007 1.00 69.56 94 GLU A C 1
ATOM 769 O O . GLU A 1 94 ? 34.339 -9.552 -30.165 1.00 69.56 94 GLU A O 1
ATOM 774 N N . HIS A 1 95 ? 33.229 -7.794 -31.031 1.00 76.44 95 HIS A N 1
ATOM 775 C CA . HIS A 1 95 ? 33.149 -8.294 -32.409 1.00 76.44 95 HIS A CA 1
ATOM 776 C C . HIS A 1 95 ? 33.827 -7.402 -33.455 1.00 76.44 95 HIS A C 1
ATOM 778 O O . HIS A 1 95 ? 34.003 -7.848 -34.594 1.00 76.44 95 HIS A O 1
ATOM 784 N N . GLY A 1 96 ? 34.173 -6.166 -33.098 1.00 70.75 96 GLY A N 1
ATOM 785 C CA . GLY A 1 96 ? 34.816 -5.197 -33.977 1.00 70.75 96 GLY A CA 1
ATOM 786 C C . GLY A 1 96 ? 36.334 -5.341 -34.014 1.00 70.75 96 GLY A C 1
ATOM 787 O O . GLY A 1 96 ? 36.963 -5.898 -33.115 1.00 70.75 96 GLY A O 1
ATOM 788 N N . GLU A 1 97 ? 36.928 -4.822 -35.086 1.00 70.25 97 GLU A N 1
ATOM 789 C CA . GLU A 1 97 ? 38.387 -4.777 -35.254 1.00 70.25 97 GLU A CA 1
ATOM 790 C C . GLU A 1 97 ? 39.023 -3.653 -34.421 1.00 70.25 97 GLU A C 1
ATOM 792 O O . GLU A 1 97 ? 40.163 -3.759 -33.965 1.00 70.25 97 GLU A O 1
ATOM 797 N N . PHE A 1 98 ? 38.248 -2.596 -34.169 1.00 75.06 98 PHE A N 1
ATOM 798 C CA . PHE A 1 98 ? 38.668 -1.401 -33.449 1.00 75.06 98 PHE A CA 1
ATOM 799 C C . PHE A 1 98 ? 37.841 -1.194 -32.174 1.00 75.06 98 PHE A C 1
ATOM 801 O O . PHE A 1 98 ? 36.629 -1.416 -32.194 1.00 75.06 98 PHE A O 1
ATOM 808 N N . PRO A 1 99 ? 38.453 -0.716 -31.075 1.00 67.75 99 PRO A N 1
ATOM 809 C CA . PRO A 1 99 ? 37.739 -0.443 -29.832 1.00 67.75 99 PRO A CA 1
ATOM 810 C C . PRO A 1 99 ? 36.740 0.707 -29.996 1.00 67.75 99 PRO A C 1
ATOM 812 O O . PRO A 1 99 ? 37.018 1.684 -30.701 1.00 67.75 99 PRO A O 1
ATOM 815 N N . TYR A 1 100 ? 35.615 0.649 -29.272 1.00 75.38 100 TYR A N 1
ATOM 816 C CA . TYR A 1 100 ? 34.536 1.644 -29.412 1.00 75.38 100 TYR A CA 1
ATOM 817 C C . TYR A 1 100 ? 34.999 3.090 -29.152 1.00 75.38 100 TYR A C 1
ATOM 819 O O . TYR A 1 100 ? 34.415 4.031 -29.691 1.00 75.38 100 TYR A O 1
ATOM 827 N N . ILE A 1 101 ? 36.045 3.290 -28.339 1.00 68.56 101 ILE A N 1
ATOM 828 C CA . ILE A 1 101 ? 36.528 4.626 -27.965 1.00 68.56 101 ILE A CA 1
ATOM 829 C C . ILE A 1 101 ? 37.003 5.443 -29.174 1.00 68.56 101 ILE A C 1
ATOM 831 O O . ILE A 1 101 ? 36.849 6.661 -29.181 1.00 68.56 101 ILE A O 1
ATOM 835 N N . LEU A 1 102 ? 37.533 4.787 -30.215 1.00 75.25 102 LEU A N 1
ATOM 836 C CA . LEU A 1 102 ? 38.004 5.472 -31.425 1.00 75.25 102 LEU A CA 1
ATOM 837 C C . LEU A 1 102 ? 36.844 6.105 -32.197 1.00 75.25 102 LEU A C 1
ATOM 839 O O . LEU A 1 102 ? 37.000 7.176 -32.773 1.00 75.25 102 LEU A O 1
ATOM 843 N N . TYR A 1 103 ? 35.662 5.496 -32.135 1.00 83.69 103 TYR A N 1
ATOM 844 C CA . TYR A 1 103 ? 34.447 6.023 -32.744 1.00 83.69 103 TYR A CA 1
ATOM 845 C C . TYR A 1 103 ? 33.922 7.248 -31.984 1.00 83.69 103 TYR A C 1
ATOM 847 O O . TYR A 1 103 ? 33.522 8.238 -32.592 1.00 83.69 103 TYR A O 1
ATOM 855 N N . ASP A 1 104 ? 33.959 7.218 -30.648 1.00 76.50 104 ASP A N 1
ATOM 856 C CA . ASP A 1 104 ? 33.620 8.391 -29.834 1.00 76.50 104 ASP A CA 1
ATOM 857 C C . ASP A 1 104 ? 34.598 9.557 -30.104 1.00 76.50 104 ASP A C 1
ATOM 859 O O . ASP A 1 104 ? 34.161 10.702 -30.217 1.00 76.50 104 ASP A O 1
ATOM 863 N N . GLU A 1 105 ? 35.903 9.287 -30.252 1.00 74.44 105 GLU A N 1
ATOM 864 C CA . GLU A 1 105 ? 36.910 10.319 -30.553 1.00 74.44 105 GLU A CA 1
ATOM 865 C C . GLU A 1 105 ? 36.783 10.903 -31.972 1.00 74.44 105 GLU A C 1
ATOM 867 O O . GLU A 1 105 ? 36.857 12.123 -32.128 1.00 74.44 105 GLU A O 1
ATOM 872 N N . GLU A 1 106 ? 36.595 10.064 -32.997 1.00 82.75 106 GLU A N 1
ATOM 873 C CA . GLU A 1 106 ? 36.593 10.484 -34.410 1.00 82.75 106 GLU A CA 1
ATOM 874 C C . GLU A 1 106 ? 35.253 11.095 -34.859 1.00 82.75 106 GLU A C 1
ATOM 876 O O . GLU A 1 106 ? 35.205 12.024 -35.671 1.00 82.75 106 GLU A O 1
ATOM 881 N N . PHE A 1 107 ? 34.132 10.607 -34.324 1.00 81.81 107 PHE A N 1
ATOM 882 C CA . PHE A 1 107 ? 32.787 11.070 -34.698 1.00 81.81 107 PHE A CA 1
ATOM 883 C C . PHE A 1 107 ? 32.172 12.003 -33.643 1.00 81.81 107 PHE A C 1
ATOM 885 O O . PHE A 1 107 ? 31.065 12.520 -33.817 1.00 81.81 107 PHE A O 1
ATOM 892 N N . GLY A 1 108 ? 32.881 12.239 -32.534 1.00 73.12 108 GLY A N 1
ATOM 893 C CA . GLY A 1 108 ? 32.435 13.050 -31.397 1.00 73.12 108 GLY A CA 1
ATOM 894 C C . GLY A 1 108 ? 31.373 12.373 -30.523 1.00 73.12 108 GLY A C 1
ATOM 895 O O . GLY A 1 108 ? 31.156 12.793 -29.386 1.00 73.12 108 GLY A O 1
ATOM 896 N N . SER A 1 109 ? 30.708 11.335 -31.038 1.00 82.31 109 SER A N 1
ATOM 897 C CA . SER A 1 109 ? 29.902 10.391 -30.273 1.00 82.31 109 SER A CA 1
ATOM 898 C C . SER A 1 109 ? 29.724 9.081 -31.044 1.00 82.31 109 SER A C 1
ATOM 900 O O . SER A 1 109 ? 29.656 9.066 -32.274 1.00 82.31 109 SER A O 1
ATOM 902 N N . PHE A 1 110 ? 29.544 7.988 -30.311 1.00 83.69 110 PHE A N 1
ATOM 903 C CA . PHE A 1 110 ? 29.217 6.677 -30.866 1.00 83.69 110 PHE A CA 1
ATOM 904 C C . PHE A 1 110 ? 27.885 6.675 -31.638 1.00 83.69 110 PHE A C 1
ATOM 906 O O . PHE A 1 110 ? 27.724 5.925 -32.592 1.00 83.69 110 PHE A O 1
ATOM 913 N N . VAL A 1 111 ? 26.939 7.543 -31.262 1.00 87.31 111 VAL A N 1
ATOM 914 C CA . VAL A 1 111 ? 25.660 7.703 -31.974 1.00 87.31 111 VAL A CA 1
ATOM 915 C C . VAL A 1 111 ? 25.881 8.291 -33.366 1.00 87.31 111 VAL A C 1
ATOM 917 O O . VAL A 1 111 ? 25.364 7.746 -34.334 1.00 87.31 111 VAL A O 1
ATOM 920 N N . HIS A 1 112 ? 26.707 9.333 -33.491 1.00 88.25 112 HIS A N 1
ATOM 921 C CA . HIS A 1 112 ? 27.062 9.880 -34.804 1.00 88.25 112 HIS A CA 1
ATOM 922 C C . HIS A 1 112 ? 27.814 8.864 -35.668 1.00 88.25 112 HIS A C 1
ATOM 924 O O . HIS A 1 112 ? 27.624 8.848 -36.878 1.00 88.25 112 HIS A O 1
ATOM 930 N N . ALA A 1 113 ? 28.653 8.012 -35.068 1.00 89.06 113 ALA A N 1
ATOM 931 C CA . ALA A 1 113 ? 29.335 6.952 -35.807 1.00 89.06 113 ALA A CA 1
ATOM 932 C C . ALA A 1 113 ? 28.342 5.943 -36.416 1.00 89.06 113 ALA A C 1
ATOM 934 O O . ALA A 1 113 ? 28.487 5.573 -37.578 1.00 89.06 113 ALA A O 1
ATOM 935 N N . LEU A 1 114 ? 27.310 5.544 -35.661 1.00 91.62 114 LEU A N 1
ATOM 936 C CA . LEU A 1 114 ? 26.231 4.681 -36.158 1.00 91.62 114 LEU A CA 1
ATOM 937 C C . LEU A 1 114 ? 25.441 5.351 -37.288 1.00 91.62 114 LEU A C 1
ATOM 939 O O . LEU A 1 114 ? 25.219 4.735 -38.328 1.00 91.62 114 LEU A O 1
ATOM 943 N N . GLU A 1 115 ? 25.061 6.618 -37.111 1.00 89.44 115 GLU A N 1
ATOM 944 C CA . GLU A 1 115 ? 24.311 7.378 -38.118 1.00 89.44 115 GLU A CA 1
ATOM 945 C C . GLU A 1 115 ? 25.108 7.547 -39.421 1.00 89.44 115 GLU A C 1
ATOM 947 O O . GLU A 1 115 ? 24.561 7.341 -40.505 1.00 89.44 115 GLU A O 1
ATOM 952 N N . GLU A 1 116 ? 26.405 7.856 -39.327 1.00 92.06 116 GLU A N 1
ATOM 953 C CA . GLU A 1 116 ? 27.301 7.966 -40.487 1.00 92.06 116 GLU A CA 1
ATOM 954 C C . GLU A 1 116 ? 27.478 6.610 -41.191 1.00 92.06 116 GLU A C 1
ATOM 956 O O . GLU A 1 116 ? 27.547 6.547 -42.418 1.00 92.06 116 GLU A O 1
ATOM 961 N N . ALA A 1 117 ? 27.481 5.512 -40.429 1.00 92.69 117 ALA A N 1
ATOM 962 C CA . ALA A 1 117 ? 27.492 4.152 -40.961 1.00 92.69 117 ALA A CA 1
ATOM 963 C C . ALA A 1 117 ? 26.145 3.7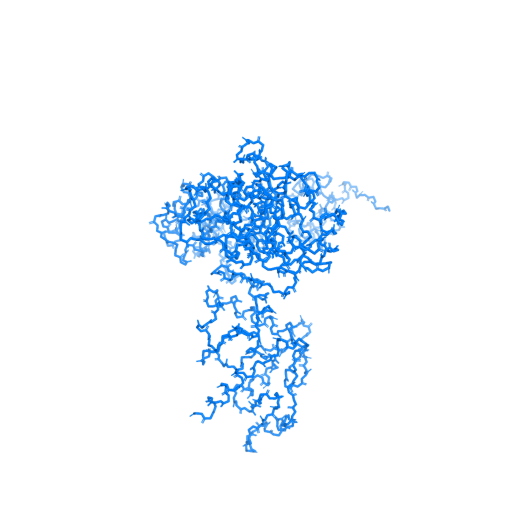10 -41.569 1.00 92.69 117 ALA A C 1
ATOM 965 O O . ALA A 1 117 ? 26.063 2.623 -42.144 1.00 92.69 117 ALA A O 1
ATOM 966 N N . GLY A 1 118 ? 25.100 4.541 -41.489 1.00 90.94 118 GLY A N 1
ATOM 967 C CA . GLY A 1 118 ? 23.760 4.237 -41.997 1.00 90.94 118 GLY A CA 1
ATOM 968 C C . GLY A 1 118 ? 22.935 3.328 -41.083 1.00 90.94 118 GLY A C 1
ATOM 969 O O . GLY A 1 118 ? 21.919 2.785 -41.519 1.00 90.94 118 GLY A O 1
ATOM 970 N N . ILE A 1 119 ? 23.348 3.169 -39.826 1.00 92.75 119 ILE A N 1
ATOM 971 C CA . ILE A 1 119 ? 22.721 2.299 -38.830 1.00 92.75 119 ILE A CA 1
ATOM 972 C C . ILE A 1 119 ? 21.841 3.150 -37.908 1.00 92.75 119 ILE A C 1
ATOM 974 O O . ILE A 1 119 ? 22.272 4.178 -37.390 1.00 92.75 119 ILE A O 1
ATOM 978 N N . SER A 1 120 ? 20.592 2.728 -37.690 1.00 88.00 120 SER A N 1
ATOM 979 C CA . SER A 1 120 ? 19.646 3.456 -36.828 1.00 88.00 120 SER A CA 1
ATOM 980 C C . SER A 1 120 ? 19.910 3.174 -35.339 1.00 88.00 120 SER A C 1
ATOM 982 O O . SER A 1 120 ? 19.713 2.032 -34.913 1.00 88.00 120 SER A O 1
ATOM 984 N N . PRO A 1 121 ? 20.303 4.176 -34.525 1.00 84.31 121 PRO A N 1
ATOM 985 C CA . PRO A 1 121 ? 20.582 3.972 -33.106 1.00 84.31 121 PRO A CA 1
ATOM 986 C C . PRO A 1 121 ? 19.302 3.719 -32.298 1.00 84.31 121 PRO A C 1
ATOM 988 O O . PRO A 1 121 ? 18.247 4.295 -32.562 1.00 84.31 121 PRO A O 1
ATOM 991 N N . ASP A 1 122 ? 19.406 2.891 -31.262 1.00 77.00 122 ASP A N 1
ATOM 992 C CA . ASP A 1 122 ? 18.296 2.568 -30.363 1.00 77.00 122 ASP A CA 1
ATOM 993 C C . ASP A 1 122 ? 18.054 3.700 -29.337 1.00 77.00 122 ASP A C 1
ATOM 995 O O . ASP A 1 122 ? 18.966 4.462 -29.000 1.00 77.00 122 ASP A O 1
ATOM 999 N N . GLU A 1 123 ? 16.848 3.803 -28.764 1.00 66.75 123 GLU A N 1
ATOM 1000 C CA . GLU A 1 123 ? 16.447 4.930 -27.892 1.00 66.75 123 GLU A CA 1
ATOM 1001 C C . GLU A 1 123 ? 17.400 5.107 -26.699 1.00 66.75 123 GLU A C 1
ATOM 1003 O O . GLU A 1 123 ? 17.776 6.220 -26.318 1.00 66.75 123 GLU A O 1
ATOM 1008 N N . LYS A 1 124 ? 17.839 3.987 -26.118 1.00 63.44 124 LYS A N 1
ATOM 1009 C CA . LYS A 1 124 ? 18.786 3.983 -24.998 1.00 63.44 124 LYS A CA 1
ATOM 1010 C C . LYS A 1 124 ? 20.117 4.632 -25.387 1.00 63.44 124 LYS A C 1
ATOM 1012 O O . LYS A 1 124 ? 20.722 5.279 -24.545 1.00 63.44 124 LYS A O 1
ATOM 1017 N N . GLN A 1 125 ? 20.562 4.507 -26.637 1.00 69.50 125 GLN A N 1
ATOM 1018 C CA . GLN A 1 125 ? 21.847 5.046 -27.093 1.00 69.50 125 GLN A CA 1
ATOM 1019 C C . GLN A 1 125 ? 21.814 6.577 -27.184 1.00 69.50 125 GLN A C 1
ATOM 1021 O O . GLN A 1 125 ? 22.773 7.218 -26.759 1.00 69.50 125 GLN A O 1
ATOM 1026 N N . TYR A 1 126 ? 20.688 7.169 -27.601 1.00 72.12 126 TYR A N 1
ATOM 1027 C CA . TYR A 1 126 ? 20.503 8.625 -27.566 1.00 72.12 126 TYR A CA 1
ATOM 1028 C C . TYR A 1 126 ? 20.498 9.185 -26.138 1.00 72.12 126 TYR A C 1
ATOM 1030 O O . TYR A 1 126 ? 21.100 10.231 -25.900 1.00 72.12 126 TYR A O 1
ATOM 1038 N N . ARG A 1 127 ? 19.877 8.479 -25.177 1.00 58.31 127 ARG A N 1
ATOM 1039 C CA . ARG A 1 127 ? 19.801 8.905 -23.761 1.00 58.31 127 ARG A CA 1
ATOM 1040 C C . ARG A 1 127 ? 21.169 9.009 -23.072 1.00 58.31 127 ARG A C 1
ATOM 1042 O O . ARG A 1 127 ? 21.297 9.769 -22.119 1.00 58.31 127 ARG A O 1
ATOM 1049 N N . PHE A 1 128 ? 22.172 8.264 -23.537 1.00 49.25 128 PHE A N 1
ATOM 1050 C CA . PHE A 1 128 ? 23.524 8.238 -22.958 1.00 49.25 128 PHE A CA 1
ATOM 1051 C C . PHE A 1 128 ? 24.585 8.915 -23.848 1.00 49.25 128 PHE A C 1
ATOM 1053 O O . PHE A 1 128 ? 25.783 8.729 -23.620 1.00 49.25 128 PHE A O 1
ATOM 1060 N N . SER A 1 129 ? 24.165 9.684 -24.860 1.00 58.09 129 SER A N 1
ATOM 1061 C CA . SER A 1 129 ? 25.059 10.416 -25.769 1.00 58.09 129 SER A CA 1
ATOM 1062 C C . SER A 1 129 ? 25.098 11.916 -25.460 1.00 58.09 129 SER A C 1
ATOM 1064 O O . SER A 1 129 ? 24.173 12.466 -24.869 1.00 58.09 129 SER A O 1
ATOM 1066 N N . SER A 1 130 ? 26.158 12.594 -25.899 1.00 51.62 130 SER A N 1
ATOM 1067 C CA . SER A 1 130 ? 26.289 14.058 -25.866 1.00 51.62 130 SER A CA 1
ATOM 1068 C C . SER A 1 130 ? 25.578 14.766 -27.035 1.00 51.62 130 SER A C 1
ATOM 1070 O O . SER A 1 130 ? 25.700 15.984 -27.169 1.00 51.62 130 SER A O 1
ATOM 1072 N N . VAL A 1 131 ? 24.862 14.025 -27.890 1.00 57.62 131 VAL A N 1
ATOM 1073 C CA . VAL A 1 131 ? 24.159 14.543 -29.073 1.00 57.62 131 VAL A CA 1
ATOM 1074 C C . VAL A 1 131 ? 22.768 15.042 -28.686 1.00 57.62 131 VAL A C 1
ATOM 1076 O O . VAL A 1 131 ? 22.104 14.460 -27.827 1.00 57.62 131 VAL A O 1
ATOM 1079 N N . GLU A 1 132 ? 22.292 16.108 -29.336 1.00 62.62 132 GLU A N 1
ATOM 1080 C CA . GLU A 1 132 ? 20.901 16.531 -29.185 1.00 62.62 132 GLU A CA 1
ATOM 1081 C C . GLU A 1 132 ? 19.949 15.412 -29.628 1.00 62.62 132 GLU A C 1
ATOM 1083 O O . GLU A 1 132 ? 19.873 15.070 -30.806 1.00 62.62 132 GLU A O 1
ATOM 1088 N N . THR A 1 133 ? 19.170 14.880 -28.685 1.00 62.25 133 THR A N 1
ATOM 1089 C CA . THR A 1 133 ? 18.158 13.853 -28.954 1.00 62.25 133 THR A CA 1
ATOM 1090 C C . THR A 1 133 ? 17.204 14.323 -30.072 1.00 62.25 133 THR A C 1
ATOM 1092 O O . THR A 1 133 ? 16.713 15.455 -29.985 1.00 62.25 133 THR A O 1
ATOM 1095 N N . PRO A 1 134 ? 16.910 13.514 -31.109 1.00 58.91 134 PRO A N 1
ATOM 1096 C CA . PRO A 1 134 ? 16.000 13.888 -32.194 1.00 58.91 134 PRO A CA 1
ATOM 1097 C C . PRO A 1 134 ? 14.611 14.334 -31.702 1.00 58.91 134 PRO A C 1
ATOM 1099 O O . PRO A 1 134 ? 14.142 13.828 -30.678 1.00 58.91 134 PRO A O 1
ATOM 1102 N N . PRO A 1 135 ? 13.916 15.260 -32.394 1.00 53.41 135 PRO A N 1
ATOM 1103 C CA . PRO A 1 135 ? 12.607 15.770 -31.975 1.00 53.41 135 PRO A CA 1
ATOM 1104 C C . PRO A 1 135 ? 11.544 14.695 -31.719 1.00 53.41 135 PRO A C 1
ATOM 1106 O O . PRO A 1 135 ? 10.746 14.861 -30.796 1.00 53.41 135 PRO A O 1
ATOM 1109 N N . GLU A 1 136 ? 11.548 13.574 -32.452 1.00 54.41 136 GLU A N 1
ATOM 1110 C CA . GLU A 1 136 ? 10.617 12.462 -32.195 1.00 54.41 136 GLU A CA 1
ATOM 1111 C C . GLU A 1 136 ? 10.855 11.782 -30.826 1.00 54.41 136 GLU A C 1
ATOM 1113 O O . GLU A 1 136 ? 9.962 11.126 -30.280 1.00 54.41 136 GLU A O 1
ATOM 1118 N N . LEU A 1 137 ? 12.033 12.001 -30.232 1.00 52.84 137 LEU A N 1
ATOM 1119 C CA . LEU A 1 137 ? 12.537 11.379 -29.007 1.00 52.84 137 LEU A CA 1
ATOM 1120 C C . LEU A 1 137 ? 12.699 12.373 -27.820 1.00 52.84 137 LEU A C 1
ATOM 1122 O O . LEU A 1 137 ? 12.993 11.942 -26.707 1.00 52.84 137 LEU A O 1
ATOM 1126 N N . ARG A 1 138 ? 12.447 13.689 -27.992 1.00 55.03 138 ARG A N 1
ATOM 1127 C CA . ARG A 1 138 ? 12.705 14.780 -27.000 1.00 55.03 138 ARG A CA 1
ATOM 1128 C C . ARG A 1 138 ? 11.803 14.850 -25.750 1.00 55.03 138 ARG A C 1
ATOM 1130 O O . ARG A 1 138 ? 11.984 15.739 -24.924 1.00 55.03 138 ARG A O 1
ATOM 1137 N N . GLY A 1 139 ? 10.881 13.917 -25.536 1.00 60.72 139 GLY A N 1
ATOM 1138 C CA . GLY A 1 139 ? 9.991 13.969 -24.366 1.00 60.72 139 GLY A CA 1
ATOM 1139 C C . GLY A 1 139 ? 8.825 14.964 -24.501 1.00 60.72 139 GLY A C 1
ATOM 1140 O O . GLY A 1 139 ? 8.593 15.522 -25.568 1.00 60.72 139 GLY A O 1
ATOM 1141 N N . SER A 1 140 ? 8.019 15.118 -23.447 1.00 69.50 140 SER A N 1
ATOM 1142 C CA . SER A 1 140 ? 6.895 16.067 -23.370 1.00 69.50 140 SER A CA 1
ATOM 1143 C C . SER A 1 140 ? 7.297 17.383 -22.690 1.00 69.50 140 SER A C 1
ATOM 1145 O O . SER A 1 140 ? 8.376 17.485 -22.105 1.00 69.50 140 SER A O 1
ATOM 1147 N N . ALA A 1 141 ? 6.397 18.375 -22.687 1.00 69.88 141 ALA A N 1
ATOM 1148 C CA . ALA A 1 141 ? 6.586 19.636 -21.959 1.00 69.88 141 ALA A CA 1
ATOM 1149 C C . ALA A 1 141 ? 6.837 19.436 -20.447 1.00 69.88 141 ALA A C 1
ATOM 1151 O O . ALA A 1 141 ? 7.552 20.225 -19.830 1.00 69.88 141 ALA A O 1
ATOM 1152 N N . ASN A 1 142 ? 6.302 18.359 -19.860 1.00 71.81 142 ASN A N 1
ATOM 1153 C CA . ASN A 1 142 ? 6.547 17.987 -18.465 1.00 71.81 142 ASN A CA 1
ATOM 1154 C C . ASN A 1 142 ? 8.000 17.547 -18.247 1.00 71.81 142 ASN A C 1
ATOM 1156 O O . ASN A 1 142 ? 8.642 17.989 -17.299 1.00 71.81 142 ASN A O 1
ATOM 1160 N N . ILE A 1 143 ? 8.541 16.725 -19.152 1.00 75.69 143 ILE A N 1
ATOM 1161 C CA . ILE A 1 143 ? 9.936 16.256 -19.091 1.00 75.69 143 ILE A CA 1
ATOM 1162 C C . ILE A 1 143 ? 10.899 17.428 -19.233 1.00 75.69 143 ILE A C 1
ATOM 1164 O O . ILE A 1 143 ? 11.868 17.522 -18.485 1.00 75.69 143 ILE A O 1
ATOM 1168 N N . GLN A 1 144 ? 10.612 18.348 -20.155 1.00 76.69 144 GLN A N 1
ATOM 1169 C CA . GLN A 1 144 ? 11.442 19.530 -20.337 1.00 76.69 144 GLN A CA 1
ATOM 1170 C C . GLN A 1 144 ? 11.463 20.405 -19.077 1.00 76.69 144 GLN A C 1
ATOM 1172 O O . GLN A 1 144 ? 12.541 20.775 -18.616 1.00 76.69 144 GLN A O 1
ATOM 1177 N N . LYS A 1 145 ? 10.301 20.652 -18.455 1.00 78.62 145 LYS A N 1
ATOM 1178 C CA . LYS A 1 145 ? 10.245 21.406 -17.195 1.00 78.62 145 LYS A CA 1
ATOM 1179 C C . LYS A 1 145 ? 11.025 20.723 -16.074 1.00 78.62 145 LYS A C 1
ATOM 1181 O O . LYS A 1 145 ? 11.729 21.402 -15.335 1.00 78.62 145 LYS A O 1
ATOM 1186 N N . LEU A 1 146 ? 10.927 19.400 -15.961 1.00 80.62 146 LEU A N 1
ATOM 1187 C CA . LEU A 1 146 ? 11.664 18.641 -14.952 1.00 80.62 146 LEU A CA 1
ATOM 1188 C C . LEU A 1 146 ? 13.181 18.712 -15.174 1.00 80.62 146 LEU A C 1
ATOM 1190 O O . LEU A 1 146 ? 13.909 18.881 -14.205 1.00 80.62 146 LEU A O 1
ATOM 1194 N N . ARG A 1 147 ? 13.662 18.661 -16.422 1.00 80.06 147 ARG A N 1
ATOM 1195 C CA . ARG A 1 147 ? 15.099 18.807 -16.728 1.00 80.06 147 ARG A CA 1
ATOM 1196 C C . ARG A 1 147 ? 15.632 20.210 -16.460 1.00 80.06 147 ARG A C 1
ATOM 1198 O O . ARG A 1 147 ? 16.763 20.357 -16.012 1.00 80.06 147 ARG A O 1
ATOM 1205 N N . GLU A 1 148 ? 14.836 21.235 -16.744 1.00 78.88 148 GLU A N 1
ATOM 1206 C CA . GLU A 1 148 ? 15.242 22.634 -16.565 1.00 78.88 148 GLU A CA 1
ATOM 1207 C C . GLU A 1 148 ? 15.129 23.097 -15.102 1.00 78.88 148 GLU A C 1
ATOM 1209 O O . GLU A 1 148 ? 15.967 23.865 -14.630 1.00 78.88 148 GLU A O 1
ATOM 1214 N N . GLY A 1 149 ? 14.093 22.649 -14.386 1.00 77.12 149 GLY A N 1
ATOM 1215 C CA . GLY A 1 149 ? 13.737 23.124 -13.044 1.00 77.12 149 GLY A CA 1
ATOM 1216 C C . GLY A 1 149 ? 13.978 22.133 -11.904 1.00 77.12 149 GLY A C 1
ATOM 1217 O O . GLY A 1 149 ? 13.856 22.517 -10.740 1.00 77.12 149 GLY A O 1
ATOM 1218 N N . GLY A 1 150 ? 14.323 20.880 -12.204 1.00 82.56 150 GLY A N 1
ATOM 1219 C CA . GLY A 1 150 ? 14.464 19.812 -11.217 1.00 82.56 150 GLY A CA 1
ATOM 1220 C C . GLY A 1 150 ? 13.119 19.241 -10.735 1.00 82.56 150 GLY A C 1
ATOM 1221 O O . GLY A 1 150 ? 12.086 19.402 -11.396 1.00 82.56 150 GLY A O 1
ATOM 1222 N N . PRO A 1 151 ? 13.105 18.532 -9.587 1.00 87.25 151 PRO A N 1
ATOM 1223 C CA . PRO A 1 151 ? 11.882 17.977 -9.013 1.00 87.25 151 PRO A CA 1
ATOM 1224 C C . PRO A 1 151 ? 10.818 19.062 -8.799 1.00 87.25 151 PRO A C 1
ATOM 1226 O O . PRO A 1 151 ? 11.088 20.099 -8.192 1.00 87.25 151 PRO A O 1
ATOM 1229 N N . THR A 1 152 ? 9.611 18.836 -9.313 1.00 89.06 152 THR A N 1
ATOM 1230 C CA . THR A 1 152 ? 8.577 19.875 -9.441 1.00 89.06 152 THR A CA 1
ATOM 1231 C C . THR A 1 152 ? 7.247 19.396 -8.845 1.00 89.06 152 THR A C 1
ATOM 1233 O O . THR A 1 152 ? 6.850 18.265 -9.133 1.00 89.06 152 THR A O 1
ATOM 1236 N N . PRO A 1 153 ? 6.545 20.214 -8.036 1.00 89.00 153 PRO A N 1
ATOM 1237 C CA . PRO A 1 153 ? 5.206 19.890 -7.541 1.00 89.00 153 PRO A CA 1
ATOM 1238 C C . PRO A 1 153 ? 4.209 19.642 -8.673 1.00 89.00 153 PRO A C 1
ATOM 1240 O O . PRO A 1 153 ? 4.302 20.255 -9.740 1.00 89.00 153 PRO A O 1
ATOM 1243 N N . GLY A 1 154 ? 3.237 18.760 -8.447 1.00 83.19 154 GLY A N 1
ATOM 1244 C CA . GLY A 1 154 ? 2.212 18.430 -9.434 1.00 83.19 154 GLY A CA 1
ATOM 1245 C C . GLY A 1 154 ? 1.409 19.646 -9.877 1.00 83.19 154 GLY A C 1
ATOM 1246 O O . GLY A 1 154 ? 1.158 19.808 -11.072 1.00 83.19 154 GLY A O 1
ATOM 1247 N N . SER A 1 155 ? 1.087 20.534 -8.937 1.00 83.94 155 SER A N 1
ATOM 1248 C CA . SER A 1 155 ? 0.412 21.812 -9.204 1.00 83.94 155 SER A CA 1
ATOM 1249 C C . SER A 1 155 ? 1.187 22.747 -10.141 1.00 83.94 155 SER A C 1
ATOM 1251 O O . SER A 1 155 ? 0.592 23.599 -10.800 1.00 83.94 155 SER A O 1
ATOM 1253 N N . GLU A 1 156 ? 2.508 22.581 -10.240 1.00 82.81 156 GLU A N 1
ATOM 1254 C CA . GLU A 1 156 ? 3.381 23.419 -11.056 1.00 82.81 156 GLU A CA 1
ATOM 1255 C C . GLU A 1 156 ? 3.697 22.800 -12.429 1.00 82.81 156 GLU A C 1
ATOM 1257 O O . GLU A 1 156 ? 4.366 23.447 -13.238 1.00 82.81 156 GLU A O 1
ATOM 1262 N N . LEU A 1 157 ? 3.249 21.584 -12.756 1.00 79.50 157 LEU A N 1
ATOM 1263 C CA . LEU A 1 157 ? 3.542 20.982 -14.064 1.00 79.50 157 LEU A CA 1
ATOM 1264 C C . LEU A 1 157 ? 2.711 21.608 -15.210 1.00 79.50 157 LEU A C 1
ATOM 1266 O O . LEU A 1 157 ? 1.532 21.900 -15.024 1.00 79.50 157 LEU A O 1
ATOM 1270 N N . PRO A 1 158 ? 3.286 21.814 -16.420 1.00 65.50 158 PRO A N 1
ATOM 1271 C CA . PRO A 1 158 ? 2.597 22.483 -17.531 1.00 65.50 158 PRO A CA 1
ATOM 1272 C C . PRO A 1 158 ? 1.387 21.716 -18.068 1.00 65.50 158 PRO A C 1
ATOM 1274 O O . PRO A 1 158 ? 0.468 22.324 -18.614 1.00 65.50 158 PRO A O 1
ATOM 1277 N N . GLN A 1 159 ? 1.413 20.385 -17.980 1.00 61.06 159 GLN A N 1
ATOM 1278 C CA . GLN A 1 159 ? 0.335 19.495 -18.401 1.00 61.06 159 GLN A CA 1
ATOM 1279 C C . GLN A 1 159 ? 0.173 18.374 -17.365 1.00 61.06 159 GLN A C 1
ATOM 1281 O O . GLN A 1 159 ? 1.155 17.916 -16.784 1.00 61.06 159 GLN A O 1
ATOM 1286 N N . GLY A 1 160 ? -1.054 17.888 -17.149 1.00 55.44 160 GLY A N 1
ATOM 1287 C CA . GLY A 1 160 ? -1.266 16.655 -16.381 1.00 55.44 160 GLY A CA 1
ATOM 1288 C C . GLY A 1 160 ? -0.511 15.474 -17.013 1.00 55.44 160 GLY A C 1
ATOM 1289 O O . GLY A 1 160 ? -0.244 15.477 -18.216 1.00 55.44 160 GLY A O 1
ATOM 1290 N N . ARG A 1 161 ? -0.127 14.477 -16.209 1.00 47.16 161 ARG A N 1
ATOM 1291 C CA . ARG A 1 161 ? 0.682 13.332 -16.665 1.00 47.16 161 ARG A CA 1
ATOM 1292 C C . ARG A 1 161 ? 0.006 12.590 -17.826 1.00 47.16 161 ARG A C 1
ATOM 1294 O O . ARG A 1 161 ? -1.157 12.212 -17.717 1.00 47.16 161 ARG A O 1
ATOM 1301 N N . SER A 1 162 ? 0.759 12.297 -18.889 1.00 52.88 162 SER A N 1
ATOM 1302 C CA . SER A 1 162 ? 0.339 11.359 -19.944 1.00 52.88 162 SER A CA 1
ATOM 1303 C C . SER A 1 162 ? 1.025 9.990 -19.802 1.00 52.88 162 SER A C 1
ATOM 1305 O O . SER A 1 162 ? 2.112 9.900 -19.231 1.00 52.88 162 SER A O 1
ATOM 1307 N N . MET A 1 163 ? 0.441 8.919 -20.360 1.00 40.38 163 MET A N 1
ATOM 1308 C CA . MET A 1 163 ? 1.070 7.579 -20.423 1.00 40.38 163 MET A CA 1
ATOM 1309 C C . MET A 1 163 ? 2.499 7.627 -20.996 1.00 40.38 163 MET A C 1
ATOM 1311 O O . MET A 1 163 ? 3.408 6.984 -20.477 1.00 40.38 163 MET A O 1
ATOM 1315 N N . LYS A 1 164 ? 2.729 8.497 -21.988 1.00 50.44 164 LYS A N 1
ATOM 1316 C CA . LYS A 1 164 ? 4.045 8.709 -22.607 1.00 50.44 164 LYS A CA 1
ATOM 1317 C C . LYS A 1 164 ? 5.074 9.338 -21.661 1.00 50.44 164 LYS A C 1
ATOM 1319 O O . LYS A 1 164 ? 6.267 9.137 -21.855 1.00 50.44 164 LYS A O 1
ATOM 1324 N N . ASP A 1 165 ? 4.649 10.081 -20.639 1.00 56.38 165 ASP A N 1
ATOM 1325 C CA . ASP A 1 165 ? 5.563 10.663 -19.644 1.00 56.38 165 ASP A CA 1
ATOM 1326 C C . ASP A 1 165 ? 6.082 9.596 -18.675 1.00 56.38 165 ASP A C 1
ATOM 1328 O O . ASP A 1 165 ? 7.249 9.632 -18.283 1.00 56.38 165 ASP A O 1
ATOM 1332 N N . ARG A 1 166 ? 5.241 8.606 -18.335 1.00 57.28 166 ARG A N 1
ATOM 1333 C CA . ARG A 1 166 ? 5.611 7.454 -17.492 1.00 57.28 166 ARG A CA 1
ATOM 1334 C C . ARG A 1 166 ? 6.655 6.577 -18.181 1.00 57.28 166 ARG A C 1
ATOM 1336 O O . ARG A 1 166 ? 7.687 6.284 -17.583 1.00 57.28 166 ARG A O 1
ATOM 1343 N N . GLU A 1 167 ? 6.421 6.223 -19.443 1.00 50.94 167 GLU A N 1
ATOM 1344 C CA . GLU A 1 167 ? 7.345 5.421 -20.268 1.00 50.94 167 GLU A CA 1
ATOM 1345 C C . GLU A 1 167 ? 8.717 6.093 -20.441 1.00 50.94 167 GLU A C 1
ATOM 1347 O O . GLU A 1 167 ? 9.752 5.438 -20.578 1.00 50.94 167 GLU A O 1
ATOM 1352 N N . ARG A 1 168 ? 8.738 7.426 -20.372 1.00 60.00 168 ARG A N 1
ATOM 1353 C CA . ARG A 1 168 ? 9.938 8.255 -20.513 1.00 60.00 168 ARG A CA 1
ATOM 1354 C C . ARG A 1 168 ? 10.593 8.633 -19.182 1.00 60.00 168 ARG A C 1
ATOM 1356 O O . ARG A 1 168 ? 11.493 9.465 -19.168 1.00 60.00 168 ARG A O 1
ATOM 1363 N N . GLY A 1 169 ? 10.187 8.005 -18.078 1.00 62.41 169 GLY A N 1
ATOM 1364 C CA . GLY A 1 169 ? 10.889 8.108 -16.799 1.00 62.41 169 GLY A CA 1
ATOM 1365 C C . GLY A 1 169 ? 10.396 9.206 -15.858 1.00 62.41 169 GLY A C 1
ATOM 1366 O O . GLY A 1 169 ? 11.073 9.469 -14.869 1.00 62.41 169 GLY A O 1
ATOM 1367 N N . VAL A 1 170 ? 9.220 9.806 -16.084 1.00 73.00 170 VAL A N 1
ATOM 1368 C CA . VAL A 1 170 ? 8.592 10.724 -15.113 1.00 73.00 170 VAL A CA 1
ATOM 1369 C C . VAL A 1 170 ? 7.879 9.939 -14.008 1.00 73.00 170 VAL A C 1
ATOM 1371 O O . VAL A 1 170 ? 6.886 9.236 -14.244 1.00 73.00 170 VAL A O 1
ATOM 1374 N N . TRP A 1 171 ? 8.401 10.073 -12.793 1.00 76.69 171 TRP A N 1
ATOM 1375 C CA . TRP A 1 171 ? 7.938 9.429 -11.564 1.00 76.69 171 TRP A CA 1
ATOM 1376 C C . TRP A 1 171 ? 7.421 10.490 -10.586 1.00 76.69 171 TRP A C 1
ATOM 1378 O O . TRP A 1 171 ? 7.670 11.681 -10.771 1.00 76.69 171 TRP A O 1
ATOM 1388 N N . LYS A 1 172 ? 6.673 10.068 -9.564 1.00 83.44 172 LYS A N 1
ATOM 1389 C CA . LYS A 1 172 ? 6.151 10.944 -8.505 1.00 83.44 172 LYS A CA 1
ATOM 1390 C C . LYS A 1 172 ? 6.561 10.411 -7.136 1.00 83.44 172 LYS A C 1
ATOM 1392 O O . LYS A 1 172 ? 6.672 9.203 -6.960 1.00 83.44 172 LYS A O 1
ATOM 1397 N N . PHE A 1 173 ? 6.766 11.314 -6.191 1.00 82.38 173 PHE A N 1
ATOM 1398 C CA . PHE A 1 173 ? 7.055 11.040 -4.793 1.00 82.38 173 PHE A CA 1
ATOM 1399 C C . PHE A 1 173 ? 5.974 11.690 -3.928 1.00 82.38 173 PHE A C 1
ATOM 1401 O O . PHE A 1 173 ? 5.631 12.858 -4.132 1.00 82.38 173 PHE A O 1
ATOM 1408 N N . ARG A 1 174 ? 5.415 10.929 -2.987 1.00 81.94 174 ARG A N 1
ATOM 1409 C CA . ARG A 1 174 ? 4.360 11.382 -2.075 1.00 81.94 174 ARG A CA 1
ATOM 1410 C C . ARG A 1 174 ? 4.456 10.609 -0.765 1.00 81.94 174 ARG A C 1
ATOM 1412 O O . ARG A 1 174 ? 4.612 9.394 -0.787 1.00 81.94 174 ARG A O 1
ATOM 1419 N N . ILE A 1 175 ? 4.291 11.309 0.348 1.00 74.88 175 ILE A N 1
ATOM 1420 C CA . ILE A 1 175 ? 4.149 10.730 1.686 1.00 74.88 175 ILE A CA 1
ATOM 1421 C C . ILE A 1 175 ? 2.795 11.189 2.219 1.00 74.88 175 ILE A C 1
ATOM 1423 O O . ILE A 1 175 ? 2.497 12.374 2.116 1.00 74.88 175 ILE A O 1
ATOM 1427 N N . SER A 1 176 ? 1.965 10.289 2.747 1.00 63.97 176 SER A N 1
ATOM 1428 C CA . SER A 1 176 ? 0.721 10.679 3.424 1.00 63.97 176 SER A CA 1
ATOM 1429 C C . SER A 1 176 ? 1.033 11.414 4.732 1.00 63.97 176 SER A C 1
ATOM 1431 O O . SER A 1 176 ? 1.907 10.988 5.481 1.00 63.97 176 SER A O 1
ATOM 1433 N N . SER A 1 177 ? 0.339 12.515 5.011 1.00 54.59 177 SER A N 1
ATOM 1434 C CA . SER A 1 177 ? 0.510 13.305 6.241 1.00 54.59 177 SER A CA 1
ATOM 1435 C C . SER A 1 177 ? -0.341 12.792 7.405 1.00 54.59 177 SER A C 1
ATOM 1437 O O . SER A 1 177 ? -0.042 13.116 8.541 1.00 54.59 177 SER A O 1
ATOM 1439 N N . GLY A 1 178 ? -1.393 12.007 7.140 1.00 48.94 178 GLY A N 1
ATOM 1440 C CA . GLY A 1 178 ? -2.407 11.659 8.146 1.00 48.94 178 GLY A CA 1
ATOM 1441 C C . GLY A 1 178 ? -3.419 12.781 8.422 1.00 48.94 178 GLY A C 1
ATOM 1442 O O . GLY A 1 178 ? -4.397 12.538 9.114 1.00 48.94 178 GLY A O 1
ATOM 1443 N N . ALA A 1 179 ? -3.219 13.968 7.842 1.00 49.47 179 ALA A N 1
ATOM 1444 C CA . ALA A 1 179 ? -4.092 15.131 7.972 1.00 49.47 179 ALA A CA 1
ATOM 1445 C C . ALA A 1 179 ? -5.211 15.158 6.912 1.00 49.47 179 ALA A C 1
ATOM 1447 O O . ALA A 1 179 ? -5.132 14.478 5.885 1.00 49.47 179 ALA A O 1
ATOM 1448 N N . ILE A 1 180 ? -6.209 16.028 7.122 1.00 51.59 180 ILE A N 1
ATOM 1449 C CA . ILE A 1 180 ? -7.250 16.358 6.127 1.00 51.59 180 ILE A CA 1
ATOM 1450 C C . ILE A 1 180 ? -6.623 17.000 4.872 1.00 51.59 180 ILE A C 1
ATOM 1452 O O . ILE A 1 180 ? -7.097 16.793 3.751 1.00 51.59 180 ILE A O 1
ATOM 1456 N N . GLU A 1 181 ? -5.529 17.753 5.034 1.00 55.91 181 GLU A N 1
ATOM 1457 C CA . GLU A 1 181 ? -4.800 18.361 3.919 1.00 55.91 181 GLU A CA 1
ATOM 1458 C C . GLU A 1 181 ? -3.967 17.325 3.153 1.00 55.91 181 GLU A C 1
ATOM 1460 O O . GLU A 1 181 ? -3.020 16.728 3.675 1.00 55.91 181 GLU A O 1
ATOM 1465 N N . GLN A 1 182 ? -4.313 17.125 1.877 1.00 71.56 182 GLN A N 1
ATOM 1466 C CA . GLN A 1 182 ? -3.587 16.199 1.017 1.00 71.56 182 GLN A CA 1
ATOM 1467 C C . GLN A 1 182 ? -2.283 16.809 0.477 1.00 71.56 182 GLN A C 1
ATOM 1469 O O . GLN A 1 182 ? -2.315 17.879 -0.135 1.00 71.56 182 GLN A O 1
ATOM 1474 N N . PRO A 1 183 ? -1.150 16.089 0.579 1.00 79.69 183 PRO A N 1
ATOM 1475 C CA . PRO A 1 183 ? 0.132 16.581 0.099 1.00 79.69 183 PRO A CA 1
ATOM 1476 C C . PRO A 1 183 ? 0.223 16.581 -1.436 1.00 79.69 183 PRO A C 1
ATOM 1478 O O . PRO A 1 183 ? -0.135 15.602 -2.118 1.00 79.69 183 PRO A O 1
ATOM 1481 N N . ASP A 1 184 ? 0.774 17.668 -1.982 1.00 85.62 184 ASP A N 1
ATOM 1482 C CA . ASP A 1 184 ? 1.065 17.815 -3.409 1.00 85.62 184 ASP A CA 1
ATOM 1483 C C . ASP A 1 184 ? 2.280 16.942 -3.773 1.00 85.62 184 ASP A C 1
ATOM 1485 O O . ASP A 1 184 ? 3.371 17.119 -3.210 1.00 85.62 184 ASP A O 1
ATOM 1489 N N . PRO A 1 185 ? 2.123 15.956 -4.675 1.00 87.31 185 PRO A N 1
ATOM 1490 C CA . PRO A 1 185 ? 3.209 15.066 -5.053 1.00 87.31 185 PRO A CA 1
ATOM 1491 C C . PRO A 1 185 ? 4.325 15.820 -5.780 1.00 87.31 185 PRO A C 1
ATOM 1493 O O . PRO A 1 185 ? 4.076 16.667 -6.639 1.00 87.31 185 PRO A O 1
ATOM 1496 N N . ILE A 1 186 ? 5.573 15.435 -5.513 1.00 90.00 186 ILE A N 1
ATOM 1497 C CA . ILE A 1 186 ? 6.731 15.926 -6.264 1.00 90.00 186 ILE A CA 1
ATOM 1498 C C . ILE A 1 186 ? 7.022 14.985 -7.424 1.00 90.00 186 ILE A C 1
ATOM 1500 O O . ILE A 1 186 ? 7.314 13.808 -7.227 1.00 90.00 186 ILE A O 1
ATOM 1504 N N . TYR A 1 187 ? 6.996 15.509 -8.643 1.00 87.06 187 TYR A N 1
ATOM 1505 C CA . TYR A 1 187 ? 7.389 14.786 -9.843 1.00 87.06 187 TYR A CA 1
ATOM 1506 C C . TYR A 1 187 ? 8.884 14.931 -10.110 1.00 87.06 187 TYR A C 1
ATOM 1508 O O . TYR A 1 187 ? 9.475 15.987 -9.882 1.00 87.06 187 TYR A O 1
ATOM 1516 N N . TYR A 1 188 ? 9.505 13.869 -10.611 1.00 82.38 188 TYR A N 1
ATOM 1517 C CA . TYR A 1 188 ? 10.937 13.808 -10.884 1.00 82.38 188 TYR A CA 1
ATOM 1518 C C . TYR A 1 188 ? 11.250 12.839 -12.030 1.00 82.38 188 TYR A C 1
ATOM 1520 O O . TYR A 1 188 ? 10.422 12.011 -12.405 1.00 82.38 188 TYR A O 1
ATOM 1528 N N . LEU A 1 189 ? 12.453 12.945 -12.596 1.00 77.56 189 LEU A N 1
ATOM 1529 C CA . LEU A 1 189 ? 12.941 12.028 -13.622 1.00 77.56 189 LEU A CA 1
ATOM 1530 C C . LEU A 1 189 ? 13.751 10.909 -12.967 1.00 77.56 189 LEU A C 1
ATOM 1532 O O . LEU A 1 189 ? 14.819 11.144 -12.398 1.00 77.56 189 LEU A O 1
ATOM 1536 N N . ASN A 1 190 ? 13.228 9.688 -13.028 1.00 69.62 190 ASN A N 1
ATOM 1537 C CA . ASN A 1 190 ? 13.868 8.511 -12.456 1.00 69.62 190 ASN A CA 1
ATOM 1538 C C . ASN A 1 190 ? 15.174 8.201 -13.201 1.00 69.62 190 ASN A C 1
ATOM 1540 O O . ASN A 1 190 ? 15.160 7.926 -14.400 1.00 69.62 190 ASN A O 1
ATOM 1544 N N . GLY A 1 191 ? 16.292 8.240 -12.473 1.00 67.12 191 GLY A N 1
ATOM 1545 C CA . GLY A 1 191 ? 17.643 8.061 -13.013 1.00 67.12 191 GLY A CA 1
ATOM 1546 C C . GLY A 1 191 ? 18.363 9.357 -13.406 1.00 67.12 191 GLY A C 1
ATOM 1547 O O . GLY A 1 191 ? 19.573 9.312 -13.595 1.00 67.12 191 GLY A O 1
ATOM 1548 N N . GLU A 1 192 ? 17.667 10.500 -13.479 1.00 74.88 192 GLU A N 1
ATOM 1549 C CA . GLU A 1 192 ? 18.284 11.819 -13.727 1.00 74.88 192 GLU A CA 1
ATOM 1550 C C . GLU A 1 192 ? 18.314 12.689 -12.456 1.00 74.88 192 GLU A C 1
ATOM 1552 O O . GLU A 1 192 ? 19.279 13.412 -12.221 1.00 74.88 192 GLU A O 1
ATOM 1557 N N . HIS A 1 193 ? 17.285 12.612 -11.604 1.00 77.69 193 HIS A N 1
ATOM 1558 C CA . HIS A 1 193 ? 17.232 13.352 -10.338 1.00 77.69 193 HIS A CA 1
ATOM 1559 C C . HIS A 1 193 ? 17.681 12.483 -9.161 1.00 77.69 193 HIS A C 1
ATOM 1561 O O . HIS A 1 193 ? 17.213 11.355 -8.996 1.00 77.69 193 HIS A O 1
ATOM 1567 N N . VAL A 1 194 ? 18.560 13.028 -8.314 1.00 76.69 194 VAL A N 1
ATOM 1568 C CA . VAL A 1 194 ? 19.011 12.349 -7.090 1.00 76.69 194 VAL A CA 1
ATOM 1569 C C . VAL A 1 194 ? 17.891 12.320 -6.033 1.00 76.69 194 VAL A C 1
ATOM 1571 O O . VAL A 1 194 ? 17.220 13.341 -5.852 1.00 76.69 194 VAL A O 1
ATOM 1574 N N . PRO A 1 195 ? 17.687 11.194 -5.315 1.00 78.75 195 PRO A N 1
ATOM 1575 C CA . PRO A 1 195 ? 16.614 11.047 -4.323 1.00 78.75 195 PRO A CA 1
ATOM 1576 C C . PRO A 1 195 ? 16.582 12.149 -3.261 1.00 78.75 195 PRO A C 1
ATOM 1578 O O . PRO A 1 195 ? 15.517 12.666 -2.940 1.00 78.75 195 PRO A O 1
ATOM 1581 N N . GLU A 1 196 ? 17.752 12.571 -2.779 1.00 84.12 196 GLU A N 1
ATOM 1582 C CA . GLU A 1 196 ? 17.883 13.612 -1.755 1.00 84.12 196 GLU A CA 1
ATOM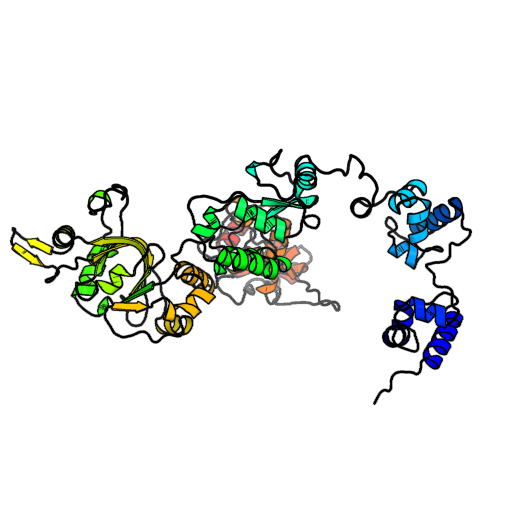 1583 C C . GLU A 1 196 ? 17.171 14.917 -2.154 1.00 84.12 196 GLU A C 1
ATOM 1585 O O . GLU A 1 196 ? 16.371 15.459 -1.391 1.00 84.12 196 GLU A O 1
ATOM 1590 N N . LEU A 1 197 ? 17.395 15.398 -3.384 1.00 80.81 197 LEU A N 1
ATOM 1591 C CA . LEU A 1 197 ? 16.771 16.630 -3.876 1.00 80.81 197 LEU A CA 1
ATOM 1592 C C . LEU A 1 197 ? 15.251 16.492 -4.007 1.00 80.81 197 LEU A C 1
ATOM 1594 O O . LEU A 1 197 ? 14.532 17.476 -3.831 1.00 80.81 197 LEU A O 1
ATOM 1598 N N . VAL A 1 198 ? 14.758 15.288 -4.302 1.00 85.19 198 VAL A N 1
ATOM 1599 C CA . VAL A 1 198 ? 13.319 15.014 -4.382 1.00 85.19 198 VAL A CA 1
ATOM 1600 C C . VAL A 1 198 ? 12.686 15.076 -2.991 1.00 85.19 198 VAL A C 1
ATOM 1602 O O . VAL A 1 198 ? 11.684 15.769 -2.819 1.00 85.19 198 VAL A O 1
ATOM 1605 N N . ILE A 1 199 ? 13.297 14.422 -1.998 1.00 86.94 199 ILE A N 1
ATOM 1606 C CA . ILE A 1 199 ? 12.818 14.396 -0.605 1.00 86.94 199 ILE A CA 1
ATOM 1607 C C . ILE A 1 199 ? 12.825 15.811 -0.012 1.00 86.94 199 ILE A C 1
ATOM 1609 O O . ILE A 1 199 ? 11.814 16.273 0.518 1.00 86.94 199 ILE A O 1
ATOM 1613 N N . ARG A 1 200 ? 13.928 16.553 -0.166 1.00 88.38 200 ARG A N 1
ATOM 1614 C CA . ARG A 1 200 ? 14.031 17.935 0.335 1.00 88.38 200 ARG A CA 1
ATOM 1615 C C . ARG A 1 200 ? 13.006 18.860 -0.316 1.00 88.38 200 ARG A C 1
ATOM 1617 O O . ARG A 1 200 ? 12.393 19.689 0.356 1.00 88.38 200 ARG A O 1
ATOM 1624 N N . ARG A 1 201 ? 12.785 18.721 -1.629 1.00 89.88 201 ARG A N 1
ATOM 1625 C CA . ARG A 1 201 ? 11.748 19.488 -2.332 1.00 89.88 201 ARG A CA 1
ATOM 1626 C C . ARG A 1 201 ? 10.352 19.138 -1.819 1.00 89.88 201 ARG A C 1
ATOM 1628 O O . ARG A 1 201 ? 9.537 20.044 -1.684 1.00 89.88 201 ARG A O 1
ATOM 1635 N N . PHE A 1 202 ? 10.095 17.868 -1.508 1.00 91.56 202 PHE A N 1
ATOM 1636 C CA . PHE A 1 202 ? 8.810 17.417 -0.980 1.00 91.56 202 PHE A CA 1
ATOM 1637 C C . PHE A 1 202 ? 8.472 18.079 0.354 1.00 91.56 202 PHE A C 1
ATOM 1639 O O . PHE A 1 202 ? 7.411 18.692 0.446 1.00 91.56 202 PHE A O 1
ATOM 1646 N N . PHE A 1 203 ? 9.373 18.041 1.339 1.00 88.94 203 PHE A N 1
ATOM 1647 C CA . PHE A 1 203 ? 9.124 18.684 2.637 1.00 88.94 203 PHE A CA 1
ATOM 1648 C C . PHE A 1 203 ? 9.019 20.203 2.528 1.00 88.94 203 PHE A C 1
ATOM 1650 O O . PHE A 1 203 ? 8.178 20.814 3.179 1.00 88.94 203 PHE A O 1
ATOM 1657 N N . LYS A 1 204 ? 9.794 20.821 1.630 1.00 87.81 204 LYS A N 1
ATOM 1658 C CA . LYS A 1 204 ? 9.673 22.256 1.352 1.00 87.81 204 LYS A CA 1
ATOM 1659 C C . LYS A 1 204 ? 8.295 22.642 0.800 1.00 87.81 204 LYS A C 1
ATOM 1661 O O . LYS A 1 204 ? 7.805 23.726 1.102 1.00 87.81 204 LYS A O 1
ATOM 1666 N N . SER A 1 205 ? 7.709 21.799 -0.046 1.00 87.25 205 SER A N 1
ATOM 1667 C CA . SER A 1 205 ? 6.386 22.031 -0.635 1.00 87.25 205 SER A CA 1
ATOM 1668 C C . SER A 1 205 ? 5.237 21.595 0.275 1.00 87.25 205 SER A C 1
ATOM 1670 O O . SER A 1 205 ? 4.133 22.102 0.114 1.00 87.25 205 SER A O 1
ATOM 1672 N N . ASN A 1 206 ? 5.490 20.693 1.226 1.00 85.00 206 ASN A N 1
ATOM 1673 C CA . ASN A 1 206 ? 4.488 20.113 2.118 1.00 85.00 206 ASN A CA 1
ATOM 1674 C C . ASN A 1 206 ? 4.949 20.166 3.591 1.00 85.00 206 ASN A C 1
ATOM 1676 O O . ASN A 1 206 ? 5.175 19.113 4.193 1.00 85.00 206 ASN A O 1
ATOM 1680 N N . PRO A 1 207 ? 5.107 21.361 4.191 1.00 83.19 207 PRO A N 1
ATOM 1681 C CA . PRO A 1 207 ? 5.597 21.484 5.567 1.00 83.19 207 PRO A CA 1
ATOM 1682 C C . PRO A 1 207 ? 4.672 20.810 6.596 1.00 83.19 207 PRO A C 1
ATOM 1684 O O . PRO A 1 207 ? 5.163 20.185 7.531 1.00 83.19 207 PRO A O 1
ATOM 1687 N N . HIS A 1 208 ? 3.353 20.820 6.362 1.00 73.31 208 HIS A N 1
ATOM 1688 C CA . HIS A 1 208 ? 2.342 20.193 7.227 1.00 73.31 208 HIS A CA 1
ATOM 1689 C C . HIS A 1 208 ? 2.535 18.675 7.419 1.00 73.31 208 HIS A C 1
ATOM 1691 O O . HIS A 1 208 ? 2.000 18.092 8.361 1.00 73.31 208 HIS A O 1
ATOM 1697 N N . VAL A 1 209 ? 3.291 17.999 6.542 1.00 76.25 209 VAL A N 1
ATOM 1698 C CA . VAL A 1 209 ? 3.597 16.565 6.692 1.00 76.25 209 VAL A CA 1
ATOM 1699 C C . VAL A 1 209 ? 4.451 16.314 7.936 1.00 76.25 209 VAL A C 1
ATOM 1701 O O . VAL A 1 209 ? 4.254 15.304 8.603 1.00 76.25 209 VAL A O 1
ATOM 1704 N N . LEU A 1 210 ? 5.377 17.227 8.249 1.00 74.94 210 LEU A N 1
ATOM 1705 C CA . LEU A 1 210 ? 6.229 17.138 9.440 1.00 74.94 210 LEU A CA 1
ATOM 1706 C C . LEU A 1 210 ? 5.447 17.431 10.721 1.00 74.94 210 LEU A C 1
ATOM 1708 O O . LEU A 1 210 ? 5.805 16.951 11.790 1.00 74.94 210 LEU A O 1
ATOM 1712 N N . GLU A 1 211 ? 4.364 18.200 10.608 1.00 67.38 211 GLU A N 1
ATOM 1713 C CA . GLU A 1 211 ? 3.467 18.449 11.727 1.00 67.38 211 GLU A CA 1
ATOM 1714 C C . GLU A 1 211 ? 2.702 17.167 12.059 1.00 67.38 211 GLU A C 1
ATOM 1716 O O . GLU A 1 211 ? 2.742 16.727 13.194 1.00 67.38 211 GLU A O 1
ATOM 1721 N N . HIS A 1 212 ? 2.072 16.490 11.102 1.00 60.28 212 HIS A N 1
ATOM 1722 C CA . HIS A 1 212 ? 1.077 15.449 11.414 1.00 60.28 212 HIS A CA 1
ATOM 1723 C C . HIS A 1 212 ? 1.620 14.012 11.449 1.00 60.28 212 HIS A C 1
ATOM 1725 O O . HIS A 1 212 ? 0.887 13.082 11.786 1.00 60.28 212 HIS A O 1
ATOM 1731 N N . ARG A 1 213 ? 2.903 13.806 11.128 1.00 61.00 213 ARG A N 1
ATOM 1732 C CA . ARG A 1 213 ? 3.518 12.475 11.072 1.00 61.00 213 ARG A CA 1
ATOM 1733 C C . ARG A 1 213 ? 4.800 12.414 11.889 1.00 61.00 213 ARG A C 1
ATOM 1735 O O . ARG A 1 213 ? 5.616 13.330 11.854 1.00 61.00 213 ARG A O 1
ATOM 1742 N N . ASP A 1 214 ? 4.989 11.313 12.608 1.00 64.69 214 ASP A N 1
ATOM 1743 C CA . ASP A 1 214 ? 6.181 11.107 13.421 1.00 64.69 214 ASP A CA 1
ATOM 1744 C C . ASP A 1 214 ? 7.433 10.866 12.540 1.00 64.69 214 ASP A C 1
ATOM 1746 O O . ASP A 1 214 ? 7.322 10.313 11.436 1.00 64.69 214 ASP A O 1
ATOM 1750 N N . PRO A 1 215 ? 8.642 11.251 12.998 1.00 68.94 215 PRO A N 1
ATOM 1751 C CA . PRO A 1 215 ? 9.874 11.085 12.227 1.00 68.94 215 PRO A CA 1
ATOM 1752 C C . PRO A 1 215 ? 10.134 9.647 11.767 1.00 68.94 215 PRO A C 1
ATOM 1754 O O . PRO A 1 215 ? 10.634 9.438 10.661 1.00 68.94 215 PRO A O 1
ATOM 1757 N N . HIS A 1 216 ? 9.794 8.638 12.573 1.00 64.00 216 HIS A N 1
ATOM 1758 C CA . HIS A 1 216 ? 10.008 7.241 12.204 1.00 64.00 216 HIS A CA 1
ATOM 1759 C C . HIS A 1 216 ? 9.013 6.787 11.131 1.00 64.00 216 HIS A C 1
ATOM 1761 O O . HIS A 1 216 ? 9.419 6.227 10.114 1.00 64.00 216 HIS A O 1
ATOM 1767 N N . GLY A 1 217 ? 7.733 7.116 11.280 1.00 62.19 217 GLY A N 1
ATOM 1768 C CA . GLY A 1 217 ? 6.694 6.873 10.291 1.00 62.19 217 GLY A CA 1
ATOM 1769 C C . GLY A 1 217 ? 6.988 7.567 8.964 1.00 62.19 217 GLY A C 1
ATOM 1770 O O . GLY A 1 217 ? 6.692 7.007 7.906 1.00 62.19 217 GLY A O 1
ATOM 1771 N N . ILE A 1 218 ? 7.593 8.760 8.986 1.00 74.12 218 ILE A N 1
ATOM 1772 C CA . ILE A 1 218 ? 8.103 9.436 7.784 1.00 74.12 218 ILE A CA 1
ATOM 1773 C C . ILE A 1 218 ? 9.250 8.626 7.165 1.00 74.12 218 ILE A C 1
ATOM 1775 O O . ILE A 1 218 ? 9.209 8.326 5.971 1.00 74.12 218 ILE A O 1
ATOM 1779 N N . ARG A 1 219 ? 10.257 8.241 7.960 1.00 71.81 219 ARG A N 1
ATOM 1780 C CA . ARG A 1 219 ? 11.407 7.435 7.512 1.00 71.81 219 ARG A CA 1
ATOM 1781 C C . ARG A 1 219 ? 10.976 6.104 6.886 1.00 71.81 219 ARG A C 1
ATOM 1783 O O . ARG A 1 219 ? 11.492 5.739 5.830 1.00 71.81 219 ARG A O 1
ATOM 1790 N N . MET A 1 220 ? 10.014 5.412 7.495 1.00 61.38 220 MET A N 1
ATOM 1791 C CA . MET A 1 220 ? 9.430 4.179 6.961 1.00 61.38 220 MET A CA 1
ATOM 1792 C C . MET A 1 220 ? 8.773 4.415 5.604 1.00 61.38 220 MET A C 1
ATOM 1794 O O . MET A 1 220 ? 9.145 3.749 4.641 1.00 61.38 220 MET A O 1
ATOM 1798 N N . ALA A 1 221 ? 7.903 5.425 5.485 1.00 64.19 221 ALA A N 1
ATOM 1799 C CA . ALA A 1 221 ? 7.274 5.744 4.204 1.00 64.19 221 ALA A CA 1
ATOM 1800 C C . ALA A 1 221 ? 8.288 6.102 3.116 1.00 64.19 221 ALA A C 1
ATOM 1802 O O . ALA A 1 221 ? 8.106 5.716 1.967 1.00 64.19 221 ALA A O 1
ATOM 1803 N N . ILE A 1 222 ? 9.367 6.822 3.441 1.00 73.38 222 ILE A N 1
ATOM 1804 C CA . ILE A 1 222 ? 10.435 7.088 2.464 1.00 73.38 222 ILE A CA 1
ATOM 1805 C C . ILE A 1 222 ? 11.111 5.776 2.038 1.00 73.38 222 ILE A C 1
ATOM 1807 O O . ILE A 1 222 ? 11.375 5.577 0.851 1.00 73.38 222 ILE A O 1
ATOM 1811 N N . GLY A 1 223 ? 11.382 4.884 2.993 1.00 57.12 223 GLY A N 1
ATOM 1812 C CA . GLY A 1 223 ? 11.981 3.573 2.742 1.00 57.12 223 GLY A CA 1
ATOM 1813 C C . GLY A 1 223 ? 11.126 2.661 1.857 1.00 57.12 223 GLY A C 1
ATOM 1814 O O . GLY A 1 223 ? 11.689 1.902 1.070 1.00 57.12 223 GLY A O 1
ATOM 1815 N N . GLU A 1 224 ? 9.799 2.780 1.936 1.00 58.22 224 GLU A N 1
ATOM 1816 C CA . GLU A 1 224 ? 8.830 2.046 1.106 1.00 58.22 224 GLU A CA 1
ATOM 1817 C C . GLU A 1 224 ? 8.850 2.483 -0.371 1.00 58.22 224 GLU A C 1
ATOM 1819 O O . GLU A 1 224 ? 8.504 1.690 -1.240 1.00 58.22 224 GLU A O 1
ATOM 1824 N N . HIS A 1 225 ? 9.310 3.703 -0.701 1.00 59.12 225 HIS A N 1
ATOM 1825 C CA . HIS A 1 225 ? 9.361 4.158 -2.102 1.00 59.12 225 HIS A CA 1
ATOM 1826 C C . HIS A 1 225 ? 10.353 3.354 -2.944 1.00 59.12 225 HIS A C 1
ATOM 1828 O O . HIS A 1 225 ? 9.997 2.928 -4.041 1.00 59.12 225 HIS A O 1
ATOM 1834 N N . LYS A 1 226 ? 11.601 3.187 -2.473 1.00 59.78 226 LYS A N 1
ATOM 1835 C CA . LYS A 1 226 ? 12.635 2.311 -3.066 1.00 59.78 226 LYS A CA 1
ATOM 1836 C C . LYS A 1 226 ? 13.777 2.034 -2.075 1.00 59.78 226 LYS A C 1
ATOM 1838 O O . LYS A 1 226 ? 14.134 2.922 -1.301 1.00 59.78 226 LYS A O 1
ATOM 1843 N N . PRO A 1 227 ? 14.506 0.906 -2.218 1.00 53.34 227 PRO A N 1
ATOM 1844 C CA . PRO A 1 227 ? 15.644 0.569 -1.353 1.00 53.34 227 PRO A CA 1
ATOM 1845 C C . PRO A 1 227 ? 16.730 1.653 -1.268 1.00 53.34 227 PRO A C 1
ATOM 1847 O O . PRO A 1 227 ? 17.295 1.879 -0.204 1.00 53.34 227 PRO A O 1
ATOM 1850 N N . SER A 1 228 ? 16.992 2.375 -2.367 1.00 61.62 228 SER A N 1
ATOM 1851 C CA . SER A 1 228 ? 18.000 3.447 -2.411 1.00 61.62 228 SER A CA 1
ATOM 1852 C C . SER A 1 228 ? 17.585 4.735 -1.687 1.00 61.62 228 SER A C 1
ATOM 1854 O O . SER A 1 228 ? 18.374 5.670 -1.630 1.00 61.62 228 SER A O 1
ATOM 1856 N N . TRP A 1 229 ? 16.344 4.824 -1.201 1.00 75.00 229 TRP A N 1
ATOM 1857 C CA . TRP A 1 229 ? 15.800 6.008 -0.528 1.00 75.00 229 TRP A CA 1
ATOM 1858 C C . TRP A 1 229 ? 15.855 5.879 0.988 1.00 75.00 229 TRP A C 1
ATOM 1860 O O . TRP A 1 229 ? 15.770 6.894 1.667 1.00 75.00 229 TRP A O 1
ATOM 1870 N N . LYS A 1 230 ? 16.033 4.663 1.519 1.00 71.94 230 LYS A N 1
ATOM 1871 C CA . LYS A 1 230 ? 16.009 4.397 2.960 1.00 71.94 230 LYS A CA 1
ATOM 1872 C C . LYS A 1 230 ? 17.083 5.190 3.706 1.00 71.94 230 LYS A C 1
ATOM 1874 O O . LYS A 1 230 ? 16.749 6.012 4.544 1.00 71.94 230 LYS A O 1
ATOM 1879 N N . GLU A 1 231 ? 18.354 4.991 3.369 1.00 74.31 231 GLU A N 1
ATOM 1880 C CA . GLU A 1 231 ? 19.471 5.664 4.055 1.00 74.31 231 GLU A CA 1
ATOM 1881 C C . GLU A 1 231 ? 19.402 7.192 3.885 1.00 74.31 231 GLU A C 1
ATOM 1883 O O . GLU A 1 231 ? 19.481 7.930 4.861 1.00 74.31 231 GLU A O 1
ATOM 1888 N N . ILE A 1 232 ? 19.122 7.663 2.666 1.00 79.00 232 ILE A N 1
ATOM 1889 C CA . ILE A 1 232 ? 19.013 9.096 2.343 1.00 79.00 232 ILE A CA 1
ATOM 1890 C C . ILE A 1 232 ? 17.830 9.749 3.074 1.00 79.00 232 ILE A C 1
ATOM 1892 O O . ILE A 1 232 ? 17.929 10.865 3.576 1.00 79.00 232 ILE A O 1
ATOM 1896 N N . GLY A 1 233 ? 16.690 9.062 3.133 1.00 80.62 233 GLY A N 1
ATOM 1897 C CA . GLY A 1 233 ? 15.506 9.529 3.842 1.00 80.62 233 GLY A CA 1
ATOM 1898 C C . GLY A 1 233 ? 15.744 9.660 5.337 1.00 80.62 233 GLY A C 1
ATOM 1899 O O . GLY A 1 233 ? 15.274 10.621 5.937 1.00 80.62 233 GLY A O 1
ATOM 1900 N N . PHE A 1 234 ? 16.499 8.730 5.921 1.00 78.00 234 PHE A N 1
ATOM 1901 C CA . PHE A 1 234 ? 16.855 8.767 7.335 1.00 78.00 234 PHE A CA 1
ATOM 1902 C C . PHE A 1 234 ? 17.724 9.988 7.630 1.00 78.00 234 PHE A C 1
ATOM 1904 O O . PHE A 1 234 ? 17.359 10.777 8.495 1.00 78.00 234 PHE A O 1
ATOM 1911 N N . GLU A 1 235 ? 18.782 10.209 6.846 1.00 82.06 235 GLU A N 1
ATOM 1912 C CA . GLU A 1 235 ? 19.662 11.375 6.996 1.00 82.06 235 GLU A CA 1
ATOM 1913 C C . GLU A 1 235 ? 18.901 12.705 6.877 1.00 82.06 235 GLU A C 1
ATOM 1915 O O . GLU A 1 235 ? 19.069 13.593 7.711 1.00 82.06 235 GLU A O 1
ATOM 1920 N N . VAL A 1 236 ? 18.022 12.839 5.875 1.00 84.94 236 VAL A N 1
ATOM 1921 C CA . VAL A 1 236 ? 17.240 14.072 5.670 1.00 84.94 236 VAL A CA 1
ATOM 1922 C C . VAL A 1 236 ? 16.254 14.312 6.813 1.00 84.94 236 VAL A C 1
ATOM 1924 O O . VAL A 1 236 ? 16.089 15.452 7.243 1.00 84.94 236 VAL A O 1
ATOM 1927 N N . VAL A 1 237 ? 15.589 13.268 7.314 1.00 82.81 237 VAL A N 1
ATOM 1928 C CA . VAL A 1 237 ? 14.659 13.409 8.443 1.00 82.81 237 VAL A CA 1
ATOM 1929 C C . VAL A 1 237 ? 15.416 13.744 9.731 1.00 82.81 237 VAL A C 1
ATOM 1931 O O . VAL A 1 237 ? 14.980 14.629 10.459 1.00 82.81 237 VAL A O 1
ATOM 1934 N N . ASP A 1 238 ? 16.561 13.111 9.992 1.00 79.00 238 ASP A N 1
ATOM 1935 C CA . ASP A 1 238 ? 17.402 13.382 11.169 1.00 79.00 238 ASP A CA 1
ATOM 1936 C C . ASP A 1 238 ? 17.903 14.832 11.200 1.00 79.00 238 ASP A C 1
ATOM 1938 O O . ASP A 1 238 ? 17.912 15.476 12.253 1.00 79.00 238 ASP A O 1
ATOM 1942 N N . GLU A 1 239 ? 18.282 15.369 10.039 1.00 85.00 239 GLU A N 1
ATOM 1943 C CA . GLU A 1 239 ? 18.637 16.780 9.870 1.00 85.00 239 GLU A CA 1
ATOM 1944 C C . GLU A 1 239 ? 17.453 17.694 10.205 1.00 85.00 239 GLU A C 1
ATOM 1946 O O . GLU A 1 239 ? 17.597 18.583 11.040 1.00 85.00 239 GLU A O 1
ATOM 1951 N N . LEU A 1 240 ? 16.269 17.439 9.635 1.00 82.56 240 LEU A N 1
ATOM 1952 C CA . LEU A 1 240 ? 15.062 18.238 9.896 1.00 82.56 240 LEU A CA 1
ATOM 1953 C C . LEU A 1 240 ? 14.652 18.209 11.377 1.00 82.56 240 LEU A C 1
ATOM 1955 O O . LEU A 1 240 ? 14.223 19.228 11.922 1.00 82.56 240 LEU A O 1
ATOM 1959 N N . VAL A 1 241 ? 14.817 17.062 12.044 1.00 73.00 241 VAL A N 1
ATOM 1960 C CA . VAL A 1 241 ? 14.626 16.933 13.498 1.00 73.00 241 VAL A CA 1
ATOM 1961 C C . VAL A 1 241 ? 15.625 17.818 14.238 1.00 73.00 241 VAL A C 1
ATOM 1963 O O . VAL A 1 241 ? 15.240 18.597 15.108 1.00 73.00 241 VAL A O 1
ATOM 1966 N N . SER A 1 242 ? 16.901 17.747 13.860 1.00 74.94 242 SER A N 1
ATOM 1967 C CA . SER A 1 242 ? 17.982 18.513 14.491 1.00 74.94 242 SER A CA 1
ATOM 1968 C C . SER 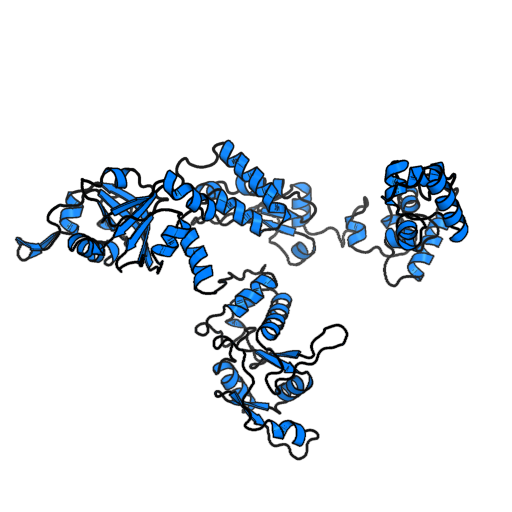A 1 242 ? 17.842 20.030 14.299 1.00 74.94 242 SER A C 1
ATOM 1970 O O . SER A 1 242 ? 18.308 20.803 15.135 1.00 74.94 242 SER A O 1
ATOM 1972 N N . GLU A 1 243 ? 17.201 20.466 13.215 1.00 81.19 243 GLU A N 1
ATOM 1973 C CA . GLU A 1 243 ? 16.911 21.875 12.918 1.00 81.19 243 GLU A CA 1
ATOM 1974 C C . GLU A 1 243 ? 15.662 22.415 13.639 1.00 81.19 243 GLU A C 1
ATOM 1976 O O . GLU A 1 243 ? 15.392 23.615 13.571 1.00 81.19 243 GLU A O 1
ATOM 1981 N N . GLY A 1 244 ? 14.916 21.564 14.353 1.00 68.06 244 GLY A N 1
ATOM 1982 C CA . GLY A 1 244 ? 13.699 21.958 15.068 1.00 68.06 244 GLY A CA 1
ATOM 1983 C C . GLY A 1 244 ? 12.495 22.173 14.148 1.00 68.06 244 GLY A C 1
ATOM 1984 O O . GLY A 1 244 ? 11.626 22.985 14.454 1.00 68.06 244 GLY A O 1
ATOM 1985 N N . ALA A 1 245 ? 12.436 21.470 13.012 1.00 68.00 245 ALA A N 1
ATOM 1986 C CA . ALA A 1 245 ? 11.316 21.554 12.069 1.00 68.00 245 ALA A CA 1
ATOM 1987 C C . ALA A 1 245 ? 10.039 20.825 12.548 1.00 68.00 245 ALA A C 1
ATOM 1989 O O . ALA A 1 245 ? 9.032 20.850 11.843 1.00 68.00 245 ALA A O 1
ATOM 1990 N N . PHE A 1 246 ? 10.078 20.181 13.720 1.00 63.03 246 PHE A N 1
ATOM 1991 C CA . PHE A 1 246 ? 8.963 19.451 14.327 1.00 63.03 246 PHE A CA 1
ATOM 1992 C C . PHE A 1 246 ? 8.419 20.214 15.547 1.00 63.03 246 PHE A C 1
ATOM 1994 O O . PHE A 1 246 ? 9.219 20.750 16.319 1.00 63.03 246 PHE A O 1
ATOM 2001 N N . PRO A 1 247 ? 7.088 20.267 15.749 1.00 54.25 247 PRO A N 1
ATOM 2002 C CA . PRO A 1 247 ? 6.508 20.814 16.974 1.00 54.25 247 PRO A CA 1
ATOM 2003 C C . PRO A 1 247 ? 6.914 19.981 18.204 1.00 54.25 247 PRO A C 1
ATOM 2005 O O . PRO A 1 247 ? 7.134 18.778 18.101 1.00 54.25 247 PRO A O 1
ATOM 2008 N N . GLU A 1 248 ? 7.018 20.627 19.371 1.00 47.69 248 GLU A N 1
ATOM 2009 C CA . GLU A 1 248 ? 7.626 20.073 20.598 1.00 47.69 248 GLU A CA 1
ATOM 2010 C C . GLU A 1 248 ? 6.925 18.826 21.184 1.00 47.69 248 GLU A C 1
ATOM 2012 O O . GLU A 1 248 ? 7.537 18.128 21.989 1.00 47.69 248 GLU A O 1
ATOM 2017 N N . ALA A 1 249 ? 5.680 18.514 20.798 1.00 51.06 249 ALA A N 1
ATOM 2018 C CA . ALA A 1 249 ? 4.916 17.398 21.363 1.00 51.06 249 ALA A CA 1
ATOM 2019 C C . ALA A 1 249 ? 4.895 16.173 20.428 1.00 51.06 249 ALA A C 1
ATOM 2021 O O . ALA A 1 249 ? 4.318 16.207 19.337 1.00 51.06 249 ALA A O 1
ATOM 2022 N N . SER A 1 250 ? 5.513 15.079 20.879 1.00 63.97 250 SER A N 1
ATOM 2023 C CA . SER A 1 250 ? 5.439 13.743 20.269 1.00 63.97 250 SER A CA 1
ATOM 2024 C C . SER A 1 250 ? 4.465 12.851 21.055 1.00 63.97 250 SER A C 1
ATOM 2026 O O . SER A 1 250 ? 4.020 13.253 22.125 1.00 63.97 250 SER A O 1
ATOM 2028 N N . PHE A 1 251 ? 4.090 11.676 20.529 1.00 74.44 251 PHE A N 1
ATOM 2029 C CA . PHE A 1 251 ? 3.285 10.700 21.280 1.00 74.44 251 PHE A CA 1
ATOM 2030 C C . PHE A 1 251 ? 4.034 10.304 22.556 1.00 74.44 251 PHE A C 1
ATOM 2032 O O . PHE A 1 251 ? 5.029 9.576 22.496 1.00 74.44 251 PHE A O 1
ATOM 2039 N N . ALA A 1 252 ? 3.571 10.823 23.689 1.00 81.62 252 ALA A N 1
ATOM 2040 C CA . ALA A 1 252 ? 4.308 10.799 24.945 1.00 81.62 252 ALA A CA 1
ATOM 2041 C C . ALA A 1 252 ? 3.537 10.068 26.040 1.00 81.62 252 ALA A C 1
ATOM 2043 O O . ALA A 1 252 ? 4.150 9.587 26.991 1.00 81.62 252 ALA A O 1
ATOM 2044 N N . ASN A 1 253 ? 2.213 9.953 25.913 1.00 89.50 253 ASN A N 1
ATOM 2045 C CA . ASN A 1 253 ? 1.374 9.324 26.917 1.00 89.50 253 ASN A CA 1
ATOM 2046 C C . ASN A 1 253 ? 0.374 8.337 26.310 1.00 89.50 253 ASN A C 1
ATOM 2048 O O . ASN A 1 253 ? -0.353 8.620 25.357 1.00 89.50 253 ASN A O 1
ATOM 2052 N N . LEU A 1 254 ? 0.281 7.175 26.951 1.00 93.31 254 LEU A N 1
ATOM 2053 C CA . LEU A 1 254 ? -0.763 6.187 26.721 1.00 93.31 254 LEU A CA 1
ATOM 2054 C C . LEU A 1 254 ? -1.379 5.820 28.067 1.00 93.31 254 LEU A C 1
ATOM 2056 O O . LEU A 1 254 ? -0.701 5.289 28.951 1.00 93.31 254 LEU A O 1
ATOM 2060 N N . ILE A 1 255 ? -2.662 6.122 28.236 1.00 95.25 255 ILE A N 1
ATOM 2061 C CA . ILE A 1 255 ? -3.378 5.847 29.481 1.00 95.25 255 ILE A CA 1
ATOM 2062 C C . ILE A 1 255 ? -4.087 4.514 29.362 1.00 95.25 255 ILE A C 1
ATOM 2064 O O . ILE A 1 255 ? -4.860 4.297 28.441 1.00 95.25 255 ILE A O 1
ATOM 2068 N N . VAL A 1 256 ? -3.864 3.630 30.320 1.00 94.50 256 VAL A N 1
ATOM 2069 C CA . VAL A 1 256 ? -4.581 2.368 30.453 1.00 94.50 256 VAL A CA 1
ATOM 2070 C C . VAL A 1 256 ? -5.652 2.523 31.524 1.00 94.50 256 VAL A C 1
ATOM 2072 O O . VAL A 1 256 ? -5.350 2.854 32.669 1.00 94.50 256 VAL A O 1
ATOM 2075 N N . VAL A 1 257 ? -6.900 2.256 31.156 1.00 93.31 257 VAL A N 1
ATOM 2076 C CA . VAL A 1 257 ? -8.084 2.320 32.013 1.00 93.31 257 VAL A CA 1
ATOM 2077 C C . VAL A 1 257 ? -8.705 0.930 32.121 1.00 93.31 257 VAL A C 1
ATOM 2079 O O . VAL A 1 257 ? -9.190 0.352 31.146 1.00 93.31 257 VAL A O 1
ATOM 2082 N N . ARG A 1 258 ? -8.739 0.389 33.338 1.00 92.00 258 ARG A N 1
ATOM 2083 C CA . ARG A 1 258 ? -9.408 -0.876 33.657 1.00 92.00 258 ARG A CA 1
ATOM 2084 C C . ARG A 1 258 ? -10.830 -0.591 34.107 1.00 92.00 258 ARG A C 1
ATOM 2086 O O . ARG A 1 258 ? -11.090 -0.356 35.284 1.00 92.00 258 ARG A O 1
ATOM 2093 N N . VAL A 1 259 ? -11.755 -0.643 33.157 1.00 88.25 259 VAL A N 1
ATOM 2094 C CA . VAL A 1 259 ? -13.174 -0.326 33.373 1.00 88.25 259 VAL A CA 1
ATOM 2095 C C . VAL A 1 259 ? -13.797 -1.247 34.429 1.00 88.25 259 VAL A C 1
ATOM 2097 O O . VAL A 1 259 ? -14.572 -0.802 35.267 1.00 88.25 259 VAL A O 1
ATOM 2100 N N . ASN A 1 260 ? -13.357 -2.504 34.485 1.00 83.56 260 ASN A N 1
ATOM 2101 C CA . ASN A 1 260 ? -13.855 -3.493 35.446 1.00 83.56 260 ASN A CA 1
ATOM 2102 C C . ASN A 1 260 ? -13.275 -3.351 36.866 1.00 83.56 260 ASN A C 1
ATOM 2104 O O . ASN A 1 260 ? -13.570 -4.178 37.730 1.00 83.56 260 ASN A O 1
ATOM 2108 N N . ALA A 1 261 ? -12.423 -2.354 37.126 1.00 83.81 261 ALA A N 1
ATOM 2109 C CA . ALA A 1 261 ? -11.827 -2.162 38.447 1.00 83.81 261 ALA A CA 1
ATOM 2110 C C . ALA A 1 261 ? -12.837 -1.652 39.490 1.00 83.81 261 ALA A C 1
ATOM 2112 O O . ALA A 1 261 ? -12.625 -1.843 40.689 1.00 83.81 261 ALA A O 1
ATOM 2113 N N . SER A 1 262 ? -13.929 -1.008 39.060 1.00 81.25 262 SER A N 1
ATOM 2114 C CA . SER A 1 262 ? -15.004 -0.559 39.947 1.00 81.25 262 SER A CA 1
ATOM 2115 C C . SER A 1 262 ? -16.339 -0.415 39.210 1.00 81.25 262 SER A C 1
ATOM 2117 O O . SER A 1 262 ? -16.358 -0.119 38.018 1.00 81.25 262 SER A O 1
ATOM 2119 N N . GLU A 1 263 ? -17.457 -0.545 39.938 1.00 77.94 263 GLU A N 1
ATOM 2120 C CA . GLU A 1 263 ? -18.801 -0.243 39.406 1.00 77.94 263 GLU A CA 1
ATOM 2121 C C . GLU A 1 263 ? -18.887 1.198 38.874 1.00 77.94 263 GLU A C 1
ATOM 2123 O O . GLU A 1 263 ? -19.597 1.469 37.910 1.00 77.94 263 GLU A O 1
ATOM 2128 N N . MET A 1 264 ? -18.109 2.113 39.463 1.00 78.56 264 MET A N 1
ATOM 2129 C CA . MET A 1 264 ? -18.033 3.502 39.026 1.00 78.56 264 MET A CA 1
ATOM 2130 C C . MET A 1 264 ? -17.398 3.643 37.644 1.00 78.56 264 MET A C 1
ATOM 2132 O O . MET A 1 264 ? -17.940 4.316 36.776 1.00 78.56 264 MET A O 1
ATOM 2136 N N . SER A 1 265 ? -16.256 2.991 37.429 1.00 81.00 265 SER A N 1
ATOM 2137 C CA . SER A 1 265 ? -15.540 3.028 36.152 1.00 81.00 265 SER A CA 1
ATOM 2138 C C . SER A 1 265 ? -16.378 2.420 35.030 1.00 81.00 265 SER A C 1
ATOM 2140 O O . SER A 1 265 ? -16.385 2.955 33.924 1.00 81.00 265 SER A O 1
ATOM 2142 N N . GLN A 1 266 ? -17.120 1.352 35.334 1.00 82.56 266 GLN A N 1
ATOM 2143 C CA . GLN A 1 266 ? -18.067 0.746 34.406 1.00 82.56 266 GLN A CA 1
ATOM 2144 C C . GLN A 1 266 ? -19.208 1.704 34.046 1.00 82.56 266 GLN A C 1
ATOM 2146 O O . GLN A 1 266 ? -19.475 1.913 32.865 1.00 82.56 266 GLN A O 1
ATOM 2151 N N . TYR A 1 267 ? -19.807 2.362 35.040 1.00 80.56 267 TYR A N 1
ATOM 2152 C CA . TYR A 1 267 ? -20.842 3.369 34.808 1.00 80.56 267 TYR A CA 1
ATOM 2153 C C . TYR A 1 267 ? -20.343 4.550 33.954 1.00 80.56 267 TYR A C 1
ATOM 2155 O O . TYR A 1 267 ? -21.027 4.947 33.011 1.00 80.56 267 TYR A O 1
ATOM 2163 N N . CYS A 1 268 ? -19.148 5.093 34.234 1.00 79.25 268 CYS A N 1
ATOM 2164 C CA . CYS A 1 268 ? -18.555 6.174 33.432 1.00 79.25 268 CYS A CA 1
ATOM 2165 C C . CYS A 1 268 ? -18.348 5.757 31.972 1.00 79.25 268 CYS A C 1
ATOM 2167 O O . CYS A 1 268 ? -18.607 6.544 31.064 1.00 79.25 268 CYS A O 1
ATOM 2169 N N . PHE A 1 269 ? -17.887 4.523 31.751 1.00 85.38 269 PHE A N 1
ATOM 2170 C CA . PHE A 1 269 ? -17.657 3.989 30.414 1.00 85.38 269 PHE A CA 1
ATOM 2171 C C . PHE A 1 269 ? -18.973 3.869 29.630 1.00 85.38 269 PHE A C 1
ATOM 2173 O O . PHE A 1 269 ? -19.118 4.485 28.577 1.00 85.38 269 PHE A O 1
ATOM 2180 N N . GLU A 1 270 ? -19.975 3.181 30.181 1.00 81.00 270 GLU A N 1
ATOM 2181 C CA . GLU A 1 270 ? -21.290 3.012 29.535 1.00 81.00 270 GLU A CA 1
ATOM 2182 C C . GLU A 1 270 ? -21.955 4.370 29.221 1.00 81.00 270 GLU A C 1
ATOM 2184 O O . GLU A 1 270 ? -22.617 4.548 28.196 1.00 81.00 270 GLU A O 1
ATOM 2189 N N . ARG A 1 271 ? -21.757 5.380 30.079 1.00 73.62 271 ARG A N 1
ATOM 2190 C CA . ARG A 1 271 ? -22.403 6.690 29.913 1.00 73.62 271 ARG A CA 1
ATOM 2191 C C . ARG A 1 271 ? -21.680 7.658 28.999 1.00 73.62 271 ARG A C 1
ATOM 2193 O O . ARG A 1 271 ? -22.355 8.355 28.250 1.00 73.62 271 ARG A O 1
ATOM 2200 N N . SER A 1 272 ? -20.357 7.716 29.033 1.00 70.50 272 SER A N 1
ATOM 2201 C CA . SER A 1 272 ? -19.631 8.779 28.319 1.00 70.50 272 SER A CA 1
ATOM 2202 C C . SER A 1 272 ? -18.862 8.305 27.116 1.00 70.50 272 SER A C 1
ATOM 2204 O O . SER A 1 272 ? -18.517 9.109 26.253 1.00 70.50 272 SER A O 1
ATOM 2206 N N . ILE A 1 273 ? -18.649 7.001 27.024 1.00 71.25 273 ILE A N 1
ATOM 2207 C CA . ILE A 1 273 ? -17.955 6.408 25.902 1.00 71.25 273 ILE A CA 1
ATOM 2208 C C . ILE A 1 273 ? -18.957 5.801 24.911 1.00 71.25 273 ILE A C 1
ATOM 2210 O O . ILE A 1 273 ? -18.862 6.079 23.719 1.00 71.25 273 ILE A O 1
ATOM 2214 N N . GLU A 1 274 ? -19.972 5.067 25.378 1.00 65.44 274 GLU A N 1
ATOM 2215 C CA . GLU A 1 274 ? -20.941 4.413 24.477 1.00 65.44 274 GLU A CA 1
ATOM 2216 C C . GLU A 1 274 ? -22.083 5.331 24.007 1.00 65.44 274 GLU A C 1
ATOM 2218 O O . GLU A 1 274 ? -22.632 5.136 22.923 1.00 65.44 274 GLU A O 1
ATOM 2223 N N . THR A 1 275 ? -22.468 6.337 24.801 1.00 65.12 275 THR A N 1
ATOM 2224 C CA . THR A 1 275 ? -23.656 7.159 24.488 1.00 65.12 275 THR A CA 1
ATOM 2225 C C . THR A 1 275 ? -23.353 8.307 23.508 1.00 65.12 275 THR A C 1
ATOM 2227 O O . THR A 1 275 ? -24.259 8.718 22.779 1.00 65.12 275 THR A O 1
ATOM 2230 N N . LEU A 1 276 ? -22.085 8.746 23.431 1.00 71.44 276 LEU A N 1
ATOM 2231 C CA . LEU A 1 276 ? -21.560 9.893 22.667 1.00 71.44 276 LEU A CA 1
ATOM 2232 C C . LEU A 1 276 ? -22.303 11.221 22.933 1.00 71.44 276 LEU A C 1
ATOM 2234 O O . LEU A 1 276 ? -23.513 11.340 22.726 1.00 71.44 276 LEU A O 1
ATOM 2238 N N . ILE A 1 277 ? -21.570 12.253 23.346 1.00 73.69 277 ILE A N 1
ATOM 2239 C CA . ILE A 1 277 ? -22.144 13.533 23.792 1.00 73.69 277 ILE A CA 1
ATOM 2240 C C . ILE A 1 277 ? -22.146 14.534 22.647 1.00 73.69 277 ILE A C 1
ATOM 2242 O O . ILE A 1 277 ? -21.174 14.615 21.900 1.00 73.69 277 ILE A O 1
ATOM 2246 N N . ASP A 1 278 ? -23.249 15.264 22.494 1.00 73.00 278 ASP A N 1
ATOM 2247 C CA . ASP A 1 278 ? -23.402 16.264 21.441 1.00 73.00 278 ASP A CA 1
ATOM 2248 C C . ASP A 1 278 ? -22.432 17.430 21.680 1.00 73.00 278 ASP A C 1
ATOM 2250 O O . ASP A 1 278 ? -22.358 17.960 22.790 1.00 73.00 278 ASP A O 1
ATOM 2254 N N . GLY A 1 279 ? -21.683 17.838 20.656 1.00 64.88 279 GLY A N 1
ATOM 2255 C CA . GLY A 1 279 ? -20.642 18.860 20.761 1.00 64.88 279 GLY A CA 1
ATOM 2256 C C . GLY A 1 279 ? -21.159 20.193 21.299 1.00 64.88 279 GLY A C 1
ATOM 2257 O O . GLY A 1 279 ? -20.432 20.903 21.982 1.00 64.88 279 GLY A O 1
ATOM 2258 N N . GLY A 1 280 ? -22.443 20.497 21.077 1.00 63.44 280 GLY A N 1
ATOM 2259 C CA . GLY A 1 280 ? -23.095 21.699 21.606 1.00 63.44 280 GLY A CA 1
ATOM 2260 C C . GLY A 1 280 ? -23.383 21.665 23.112 1.00 63.44 280 GLY A C 1
ATOM 2261 O O . GLY A 1 280 ? -23.753 22.695 23.675 1.00 63.44 280 GLY A O 1
ATOM 2262 N N . GLU A 1 281 ? -23.251 20.505 23.757 1.00 69.25 281 GLU A N 1
ATOM 2263 C CA . GLU A 1 281 ? -23.372 20.343 25.210 1.00 69.25 281 GLU A CA 1
ATOM 2264 C C . GLU A 1 281 ? -22.011 20.461 25.914 1.00 69.25 281 GLU A C 1
ATOM 2266 O O . GLU A 1 281 ? -21.979 20.700 27.118 1.00 69.25 281 GLU A O 1
ATOM 2271 N N . ILE A 1 282 ? -20.895 20.338 25.184 1.00 72.56 282 ILE A N 1
ATOM 2272 C CA . ILE A 1 282 ? -19.540 20.324 25.745 1.00 72.56 282 ILE A CA 1
ATOM 2273 C C . ILE A 1 282 ? -19.083 21.757 26.098 1.00 72.56 282 ILE A C 1
ATOM 2275 O O . ILE A 1 282 ? -19.346 22.677 25.325 1.00 72.56 282 ILE A O 1
ATOM 2279 N N . PRO A 1 283 ? -18.365 21.985 27.219 1.00 64.94 283 PRO A N 1
ATOM 2280 C CA . PRO A 1 283 ? -17.955 23.325 27.668 1.00 64.94 283 PRO A CA 1
ATOM 2281 C C . PRO A 1 283 ? -16.935 24.086 26.792 1.00 64.94 283 PRO A C 1
ATOM 2283 O O . PRO A 1 283 ? -16.379 25.077 27.269 1.00 64.94 283 PRO A O 1
ATOM 2286 N N . ASP A 1 284 ? -16.674 23.664 25.549 1.00 66.00 284 ASP A N 1
ATOM 2287 C CA . ASP A 1 284 ? -15.730 24.327 24.638 1.00 66.00 284 ASP A CA 1
ATOM 2288 C C . ASP A 1 284 ? -16.431 24.959 23.424 1.00 66.00 284 ASP A C 1
ATOM 2290 O O . ASP A 1 284 ? -17.070 24.282 22.618 1.00 66.00 284 ASP A O 1
ATOM 2294 N N . ASP A 1 285 ? -16.257 26.275 23.267 1.00 58.75 285 ASP A N 1
ATOM 2295 C CA . ASP A 1 285 ? -16.863 27.081 22.199 1.00 58.75 285 ASP A CA 1
ATOM 2296 C C . ASP A 1 285 ? -16.345 26.730 20.781 1.00 58.75 285 ASP A C 1
ATOM 2298 O O . ASP A 1 285 ? -16.897 27.223 19.791 1.00 58.75 285 ASP A O 1
ATOM 2302 N N . ASN A 1 286 ? -15.279 25.928 20.653 1.00 59.09 286 ASN A N 1
ATOM 2303 C CA . ASN A 1 286 ? -14.673 25.546 19.370 1.00 59.09 286 ASN A CA 1
ATOM 2304 C C . ASN A 1 286 ? -15.107 24.168 18.854 1.00 59.09 286 ASN A C 1
ATOM 2306 O O . ASN A 1 286 ? -14.680 23.767 17.766 1.00 59.09 286 ASN A O 1
ATOM 2310 N N . ILE A 1 287 ? -15.941 23.440 19.596 1.00 61.94 287 ILE A N 1
ATOM 2311 C CA . ILE A 1 287 ? -16.450 22.137 19.164 1.00 61.94 287 ILE A CA 1
ATOM 2312 C C . ILE A 1 287 ? -17.693 22.350 18.297 1.00 61.94 287 ILE A C 1
ATOM 2314 O O . ILE A 1 287 ? -18.590 23.127 18.627 1.00 61.94 287 ILE A O 1
ATOM 2318 N N . ASP A 1 288 ? -17.741 21.681 17.141 1.00 60.94 288 ASP A N 1
ATOM 2319 C CA . ASP A 1 288 ? -18.894 21.774 16.250 1.00 60.94 288 ASP A CA 1
ATOM 2320 C C . ASP A 1 288 ? -20.123 21.168 16.938 1.00 60.94 288 ASP A C 1
ATOM 2322 O O . ASP A 1 288 ? -20.150 19.991 17.286 1.00 60.94 288 ASP A O 1
ATOM 2326 N N . SER A 1 289 ? -21.166 21.983 17.091 1.00 61.09 289 SER A N 1
ATOM 2327 C CA . SER A 1 289 ? -22.439 21.616 17.721 1.00 61.09 289 SER A CA 1
ATOM 2328 C C . SER A 1 289 ? -23.236 20.506 17.019 1.00 61.09 289 SER A C 1
ATOM 2330 O O . SER A 1 289 ? -24.370 20.249 17.410 1.00 61.09 289 SER A O 1
ATOM 2332 N N . SER A 1 290 ? -22.716 19.936 15.930 1.00 60.25 290 SER A N 1
ATOM 2333 C CA . SER A 1 290 ? -23.349 18.846 15.184 1.00 60.25 290 SER A CA 1
ATOM 2334 C C . SER A 1 290 ? -22.652 17.489 15.325 1.00 60.25 290 SER A C 1
ATOM 2336 O O . SER A 1 290 ? -23.262 16.474 14.972 1.00 60.25 290 SER A O 1
ATOM 2338 N N . ASP A 1 291 ? -21.429 17.456 15.861 1.00 69.94 291 ASP A N 1
ATOM 2339 C CA . ASP A 1 291 ? -20.642 16.234 16.020 1.00 69.94 291 ASP A CA 1
ATOM 2340 C C . ASP A 1 291 ? -20.770 15.673 17.435 1.00 69.94 291 ASP A C 1
ATOM 2342 O O . ASP A 1 291 ? -20.813 16.409 18.419 1.00 69.94 291 ASP A O 1
ATOM 2346 N N . LYS A 1 292 ? -20.826 14.342 17.546 1.00 79.94 292 LYS A N 1
ATOM 2347 C CA . LYS A 1 292 ? -20.853 13.664 18.843 1.00 79.94 292 LYS A CA 1
ATOM 2348 C C . LYS A 1 292 ? -19.478 13.133 19.213 1.00 79.94 292 LYS A C 1
ATOM 2350 O O . LYS A 1 292 ? -18.842 12.477 18.390 1.00 79.94 292 LYS A O 1
ATOM 2355 N N . HIS A 1 293 ? -19.078 13.321 20.465 1.00 84.06 293 HIS A N 1
ATOM 2356 C CA . HIS A 1 293 ? -17.756 12.934 20.952 1.00 84.06 293 HIS A CA 1
ATOM 2357 C C . HIS A 1 293 ? -17.820 11.955 22.131 1.00 84.06 293 HIS A C 1
ATOM 2359 O O . HIS A 1 293 ? -18.686 12.095 23.004 1.00 84.06 293 HIS A O 1
ATOM 2365 N N . PRO A 1 294 ? -16.914 10.960 22.185 1.00 87.81 294 PRO A N 1
ATOM 2366 C CA . PRO A 1 294 ? -16.697 10.175 23.390 1.00 87.81 294 PRO A CA 1
ATOM 2367 C C . PRO A 1 294 ? -15.965 11.024 24.432 1.00 87.81 294 PRO A C 1
ATOM 2369 O O . PRO A 1 294 ? -15.088 11.827 24.104 1.00 87.81 294 PRO A O 1
ATOM 2372 N N . ILE A 1 295 ? -16.321 10.843 25.698 1.00 87.69 295 ILE A N 1
ATOM 2373 C CA . ILE A 1 295 ? -15.755 11.600 26.812 1.00 87.69 295 ILE A CA 1
ATOM 2374 C C . ILE A 1 295 ? -15.282 10.649 27.909 1.00 87.69 295 ILE A C 1
ATOM 2376 O O . ILE A 1 295 ? -15.947 9.670 28.243 1.00 87.69 295 ILE A O 1
ATOM 2380 N N . TRP A 1 296 ? -14.141 10.962 28.518 1.00 89.88 296 TRP A N 1
ATOM 2381 C CA . TRP A 1 296 ? -13.646 10.272 29.705 1.00 89.88 296 TRP A CA 1
ATOM 2382 C C . TRP A 1 296 ? -13.308 11.253 30.829 1.00 89.88 296 TRP A C 1
ATOM 2384 O O . TRP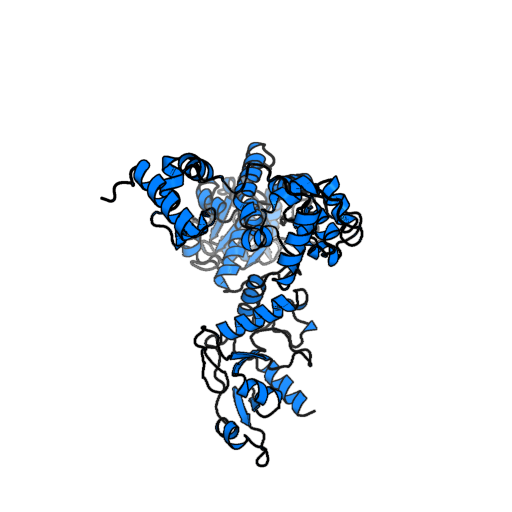 A 1 296 ? -12.792 12.336 30.571 1.00 89.88 296 TRP A O 1
ATOM 2394 N N . GLY A 1 297 ? -13.579 10.865 32.077 1.00 88.38 297 GLY A N 1
ATOM 2395 C CA . GLY A 1 297 ? -13.300 11.672 33.267 1.00 88.38 297 GLY A CA 1
ATOM 2396 C C . GLY A 1 297 ? -12.189 11.091 34.135 1.00 88.38 297 GLY A C 1
ATOM 2397 O O . GLY A 1 297 ? -12.077 9.878 34.320 1.00 88.38 297 GLY A O 1
ATOM 2398 N N . PHE A 1 298 ? -11.391 11.978 34.716 1.00 88.56 298 PHE A N 1
ATOM 2399 C CA . PHE A 1 298 ? -10.376 11.681 35.717 1.00 88.56 298 PHE A CA 1
ATOM 2400 C C . PHE A 1 298 ? -10.760 12.305 37.062 1.00 88.56 298 PHE A C 1
ATOM 2402 O O . PHE A 1 298 ? -11.281 13.423 37.140 1.00 88.56 298 PHE A O 1
ATOM 2409 N N . SER A 1 299 ? -10.515 11.565 38.144 1.00 87.19 299 SER A N 1
ATOM 2410 C CA . SER A 1 299 ? -10.739 12.059 39.506 1.00 87.19 299 SER A CA 1
ATOM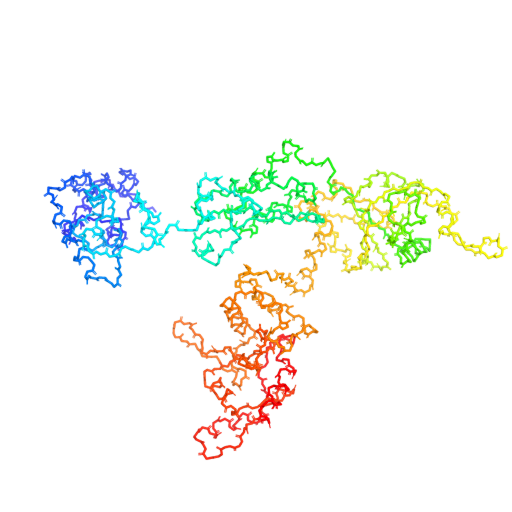 2411 C C . SER A 1 299 ? -9.706 13.118 39.901 1.00 87.19 299 SER A C 1
ATOM 2413 O O . SER A 1 299 ? -8.687 13.296 39.234 1.00 87.19 299 SER A O 1
ATOM 2415 N N . GLU A 1 300 ? -9.918 13.791 41.035 1.00 86.19 300 GLU A N 1
ATOM 2416 C CA . GLU A 1 300 ? -8.930 14.737 41.577 1.00 86.19 300 GLU A CA 1
ATOM 2417 C C . GLU A 1 300 ? -7.560 14.101 41.837 1.00 86.19 300 GLU A C 1
ATOM 2419 O O . GLU A 1 300 ? -6.525 14.734 41.639 1.00 86.19 300 GLU A O 1
ATOM 2424 N N . GLU A 1 301 ? -7.528 12.821 42.205 1.00 87.81 301 GLU A N 1
ATOM 2425 C CA . GLU A 1 301 ? -6.278 12.084 42.411 1.00 87.81 301 GLU A CA 1
ATOM 2426 C C . GLU A 1 301 ? -5.492 11.862 41.106 1.00 87.81 301 GLU A C 1
ATOM 2428 O O . GLU A 1 301 ? -4.292 11.584 41.140 1.00 87.81 301 GLU A O 1
ATOM 2433 N N . GLN A 1 302 ? -6.157 11.994 39.957 1.00 90.88 302 GLN A N 1
ATOM 2434 C CA . GLN A 1 302 ? -5.624 11.743 38.618 1.00 90.88 302 GLN A CA 1
ATOM 2435 C C . GLN A 1 302 ? -5.354 13.036 37.832 1.00 90.88 302 GLN A C 1
ATOM 2437 O O . GLN A 1 302 ? -4.986 12.965 36.661 1.00 90.88 302 GLN A O 1
ATOM 2442 N N . GLU A 1 303 ? -5.457 14.209 38.469 1.00 91.44 303 GLU A N 1
ATOM 2443 C CA . GLU A 1 303 ? -5.205 15.517 37.843 1.00 91.44 303 GLU A CA 1
ATOM 2444 C C . GLU A 1 303 ? -3.864 15.562 37.095 1.00 91.44 303 GLU A C 1
ATOM 2446 O O . GLU A 1 303 ? -3.779 16.099 35.994 1.00 91.44 303 GLU A O 1
ATOM 2451 N N . MET A 1 304 ? -2.809 14.993 37.685 1.00 89.38 304 MET A N 1
ATOM 2452 C CA . MET A 1 304 ? -1.477 14.998 37.075 1.00 89.38 304 MET A CA 1
ATOM 2453 C C . MET A 1 304 ? -1.435 14.203 35.767 1.00 89.38 304 MET A C 1
ATOM 2455 O O . MET A 1 304 ? -0.808 14.658 34.822 1.00 89.38 304 MET A O 1
ATOM 2459 N N . ILE A 1 305 ? -2.146 13.071 35.693 1.00 91.81 305 ILE A N 1
ATOM 2460 C CA . ILE A 1 305 ? -2.246 12.272 34.463 1.00 91.81 305 ILE A CA 1
ATOM 2461 C C . ILE A 1 305 ? -2.944 13.092 33.379 1.00 91.81 305 ILE A C 1
ATOM 2463 O O . ILE A 1 305 ? -2.464 13.166 32.256 1.00 91.81 305 ILE A O 1
ATOM 2467 N N . TRP A 1 306 ? -4.060 13.736 33.728 1.00 93.12 306 TRP A N 1
ATOM 2468 C CA . TRP A 1 306 ? -4.824 14.564 32.799 1.00 93.12 306 TRP A CA 1
ATOM 2469 C C . TRP A 1 306 ? -4.016 15.756 32.268 1.00 93.12 306 TRP A C 1
ATOM 2471 O O . TRP A 1 306 ? -4.071 16.044 31.076 1.00 93.12 306 TRP A O 1
ATOM 2481 N N . ARG A 1 307 ? -3.225 16.418 33.123 1.00 88.25 307 ARG A N 1
ATOM 2482 C CA . ARG A 1 307 ? -2.379 17.557 32.722 1.00 88.25 307 ARG A CA 1
ATOM 2483 C C . ARG A 1 307 ? -1.269 17.193 31.744 1.00 88.25 307 ARG A C 1
ATOM 2485 O O . ARG A 1 307 ? -0.816 18.073 31.019 1.00 88.25 307 ARG A O 1
ATOM 2492 N N . ASP A 1 308 ? -0.816 15.945 31.764 1.00 87.75 308 ASP A N 1
ATOM 2493 C CA . ASP A 1 308 ? 0.250 15.479 30.882 1.00 87.75 308 ASP A CA 1
ATOM 2494 C C . ASP A 1 308 ? -0.268 15.143 29.473 1.00 87.75 308 ASP A C 1
ATOM 2496 O O . ASP A 1 308 ? 0.541 15.016 28.555 1.00 87.75 308 ASP A O 1
ATOM 2500 N N . LE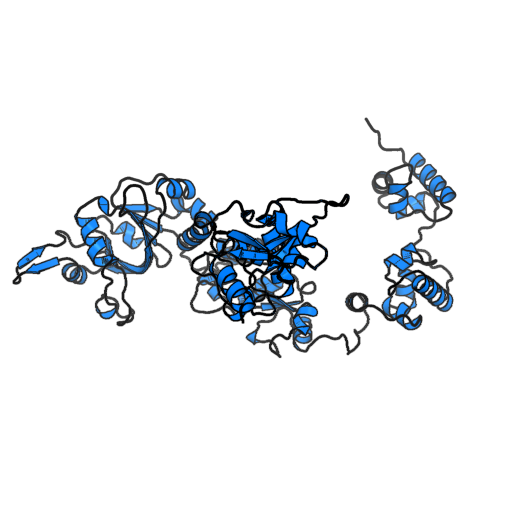U A 1 309 ? -1.587 15.001 29.285 1.00 87.88 309 LEU A N 1
ATOM 2501 C CA . LEU A 1 309 ? -2.182 14.604 28.010 1.00 87.88 309 LEU A CA 1
ATOM 2502 C C . LEU A 1 309 ? -2.191 15.728 26.973 1.00 87.88 309 LEU A C 1
ATOM 2504 O O . LEU A 1 309 ? -2.516 16.880 27.260 1.00 87.88 309 LEU A O 1
ATOM 2508 N N . SER A 1 310 ? -1.913 15.338 25.733 1.00 85.12 310 SER A N 1
ATOM 2509 C CA . SER A 1 310 ? -1.980 16.168 24.531 1.00 85.12 310 SER A CA 1
ATOM 2510 C C . SER A 1 310 ? -2.834 15.514 23.442 1.00 85.12 310 SER A C 1
ATOM 2512 O O . SER A 1 310 ? -3.140 14.327 23.515 1.00 85.12 310 SER A O 1
ATOM 2514 N N . GLU A 1 311 ? -3.152 16.257 22.380 1.00 79.81 311 GLU A N 1
ATOM 2515 C CA . GLU A 1 311 ? -3.941 15.779 21.225 1.00 79.81 311 GLU A CA 1
ATOM 2516 C C . GLU A 1 311 ? -3.289 14.610 20.452 1.00 79.81 311 GLU A C 1
ATOM 2518 O O . GLU A 1 311 ? -3.876 14.038 19.539 1.00 79.81 311 GLU A O 1
ATOM 2523 N N . ARG A 1 312 ? -2.034 14.260 20.765 1.00 75.62 312 ARG A N 1
ATOM 2524 C CA . ARG A 1 312 ? -1.347 13.110 20.155 1.00 75.62 312 ARG A CA 1
ATOM 2525 C C . ARG A 1 312 ? -1.406 11.852 20.996 1.00 75.62 312 ARG A C 1
ATOM 2527 O O . ARG A 1 312 ? -1.013 10.801 20.498 1.00 75.62 312 ARG A O 1
ATOM 2534 N N . ASP A 1 313 ? -1.857 11.963 22.238 1.00 88.62 313 ASP A N 1
ATOM 2535 C CA . ASP A 1 313 ? -1.896 10.875 23.202 1.00 88.62 313 ASP A CA 1
ATOM 2536 C C . ASP A 1 313 ? -3.183 10.054 23.063 1.00 88.62 313 ASP A C 1
ATOM 2538 O O . ASP A 1 313 ? -4.079 10.353 22.267 1.00 88.62 313 ASP A O 1
ATOM 2542 N N . GLY A 1 314 ? -3.280 8.963 23.818 1.00 91.19 314 GLY A N 1
ATOM 2543 C CA . GLY A 1 314 ? -4.438 8.082 23.726 1.00 91.19 314 GLY A CA 1
ATOM 2544 C C . GLY A 1 314 ? -4.791 7.375 25.020 1.00 91.19 314 GLY A C 1
ATOM 2545 O O . GLY A 1 314 ? -3.988 7.281 25.951 1.00 91.19 314 GLY A O 1
ATOM 2546 N N . ILE A 1 315 ? -6.012 6.851 25.051 1.00 94.56 315 ILE A N 1
ATOM 2547 C CA . ILE A 1 315 ? -6.578 6.111 26.175 1.00 94.56 315 ILE A CA 1
ATOM 2548 C C . ILE A 1 315 ? -7.032 4.730 25.697 1.00 94.56 315 ILE A C 1
ATOM 2550 O O . ILE A 1 315 ? -7.754 4.594 24.711 1.00 94.56 315 ILE A O 1
ATOM 2554 N N . LEU A 1 316 ? -6.601 3.699 26.415 1.00 94.56 316 LEU A N 1
ATOM 2555 C CA . LEU A 1 316 ? -6.950 2.299 26.230 1.00 94.56 316 LEU A CA 1
ATOM 2556 C C . LEU A 1 316 ? -7.903 1.836 27.317 1.00 94.56 316 LEU A C 1
ATOM 2558 O O . LEU A 1 316 ? -7.617 1.989 28.502 1.00 94.56 316 LEU A O 1
ATOM 2562 N N . PHE A 1 317 ? -8.983 1.176 26.917 1.00 94.00 317 PHE A N 1
ATOM 2563 C CA . PHE A 1 317 ? -9.988 0.659 27.835 1.00 94.00 317 PHE A CA 1
ATOM 2564 C C . PHE A 1 317 ? -10.025 -0.866 27.821 1.00 94.00 317 PHE A C 1
ATOM 2566 O O . PHE A 1 317 ? -10.225 -1.505 26.781 1.00 94.00 317 PHE A O 1
ATOM 2573 N N . ALA A 1 318 ? -9.893 -1.456 29.005 1.00 92.25 318 ALA A N 1
ATOM 2574 C CA . ALA A 1 318 ? -10.119 -2.874 29.249 1.00 92.25 318 ALA A CA 1
ATOM 2575 C C . ALA A 1 318 ? -11.495 -3.078 29.901 1.00 92.25 318 ALA A C 1
ATOM 2577 O O . ALA A 1 318 ? -11.630 -2.979 31.126 1.00 92.25 318 ALA A O 1
ATOM 2578 N N . THR A 1 319 ? -12.515 -3.365 29.083 1.00 89.12 319 THR A N 1
ATOM 2579 C CA . THR A 1 319 ? -13.851 -3.795 29.547 1.00 89.12 319 THR A CA 1
ATOM 2580 C C . THR A 1 319 ? -13.948 -5.314 29.696 1.00 89.12 319 THR A C 1
ATOM 2582 O O . THR A 1 319 ? -14.904 -5.836 30.264 1.00 89.12 319 THR A O 1
ATOM 2585 N N . GLN A 1 320 ? -12.934 -6.054 29.243 1.00 86.06 320 GLN A N 1
ATOM 2586 C CA . GLN A 1 320 ? -12.825 -7.502 29.394 1.00 86.06 320 GLN A CA 1
ATOM 2587 C C . GLN A 1 320 ? -11.505 -7.858 30.077 1.00 86.06 320 GLN A C 1
ATOM 2589 O O . GLN A 1 320 ? -10.493 -7.177 29.922 1.00 86.06 320 GLN A O 1
ATOM 2594 N N . GLN A 1 321 ? -11.507 -8.923 30.879 1.00 84.25 321 GLN A N 1
ATOM 2595 C CA . GLN A 1 321 ? -10.305 -9.327 31.603 1.00 84.25 321 GLN A CA 1
ATOM 2596 C C . GLN A 1 321 ? -9.214 -9.796 30.626 1.00 84.25 321 GLN A C 1
ATOM 2598 O O . GLN A 1 321 ? -9.443 -10.701 29.827 1.00 84.25 321 GLN A O 1
ATOM 2603 N N . GLY A 1 322 ? -8.022 -9.202 30.726 1.00 84.75 322 GLY A N 1
ATOM 2604 C CA . GLY A 1 322 ? -6.842 -9.578 29.940 1.00 84.75 322 GLY A CA 1
ATOM 2605 C C . GLY A 1 322 ? -6.869 -9.148 28.470 1.00 84.75 322 GLY A C 1
ATOM 2606 O O . GLY A 1 322 ? -6.017 -9.594 27.705 1.00 84.75 322 GLY A O 1
ATOM 2607 N N . THR A 1 323 ? -7.830 -8.317 28.057 1.00 89.94 323 THR A N 1
ATOM 2608 C CA . THR A 1 323 ? -7.935 -7.806 26.681 1.00 89.94 323 THR A CA 1
ATOM 2609 C C . THR A 1 323 ? -8.313 -6.329 26.699 1.00 89.94 323 THR A C 1
ATOM 2611 O O . THR A 1 323 ? -9.267 -5.930 27.369 1.00 89.94 323 THR A O 1
ATOM 2614 N N . PHE A 1 324 ? -7.581 -5.515 25.941 1.00 92.81 324 PHE A N 1
ATOM 2615 C CA . PHE A 1 324 ? -7.993 -4.155 25.623 1.00 92.81 324 PHE A CA 1
ATOM 2616 C C . PHE A 1 324 ? -9.022 -4.188 24.506 1.00 92.81 324 PHE A C 1
ATOM 2618 O O . PHE A 1 324 ? -8.825 -4.825 23.473 1.00 92.81 324 PHE A O 1
ATOM 2625 N N . THR A 1 325 ? -10.122 -3.497 24.764 1.00 92.38 325 THR A N 1
ATOM 2626 C CA . THR A 1 325 ? -11.365 -3.587 23.989 1.00 92.38 325 THR A CA 1
ATOM 2627 C C . THR A 1 325 ? -11.683 -2.316 23.229 1.00 92.38 325 THR A C 1
ATOM 2629 O O . THR A 1 325 ? -12.372 -2.364 22.220 1.00 92.38 325 THR A O 1
ATOM 2632 N N . HIS A 1 326 ? -11.195 -1.172 23.713 1.00 92.25 326 HIS A N 1
ATOM 2633 C CA . HIS A 1 326 ? -11.414 0.101 23.049 1.00 92.25 326 HIS A CA 1
ATOM 2634 C C . HIS A 1 326 ? -10.169 0.974 23.128 1.00 92.25 326 HIS A C 1
ATOM 2636 O O . HIS A 1 326 ? -9.432 0.936 24.117 1.00 92.25 326 HIS A O 1
ATOM 2642 N N . TYR A 1 327 ? -9.971 1.780 22.094 1.00 92.75 327 TYR A N 1
ATOM 2643 C CA . TYR A 1 327 ? -8.964 2.827 22.036 1.00 92.75 327 TYR A CA 1
ATOM 2644 C C . TYR A 1 327 ? -9.617 4.151 21.649 1.00 92.75 327 TYR A C 1
ATOM 2646 O O . TYR A 1 327 ? -10.457 4.190 20.750 1.00 92.75 327 TYR A O 1
ATOM 2654 N N . MET A 1 328 ? -9.214 5.223 22.321 1.00 91.19 328 MET A N 1
ATOM 2655 C CA . MET A 1 328 ? -9.674 6.584 22.067 1.00 91.19 328 MET A CA 1
ATOM 2656 C C . MET A 1 328 ? -8.464 7.509 21.933 1.00 91.19 328 MET A C 1
ATOM 2658 O O . MET A 1 328 ? -7.635 7.572 22.846 1.00 91.19 328 MET A O 1
ATOM 2662 N N . SER A 1 329 ? -8.361 8.227 20.815 1.00 88.50 329 SER A N 1
ATOM 2663 C CA . SER A 1 329 ? -7.394 9.318 20.659 1.00 88.50 329 SER A CA 1
ATOM 2664 C C . SER A 1 329 ? -7.873 10.553 21.413 1.00 88.50 329 SER A C 1
ATOM 2666 O O . SER A 1 329 ? -9.069 10.856 21.435 1.00 88.50 329 SER A O 1
ATOM 2668 N N . VAL A 1 330 ? -6.945 11.262 22.053 1.00 88.69 330 VAL A N 1
ATOM 2669 C CA . VAL A 1 330 ? -7.249 12.523 22.734 1.00 88.69 330 VAL A CA 1
ATOM 2670 C C . VAL A 1 330 ? -7.426 13.608 21.681 1.00 88.69 330 VAL A C 1
ATOM 2672 O O . VAL A 1 330 ? -6.533 13.825 20.874 1.00 88.69 330 VAL A O 1
ATOM 2675 N N . ARG A 1 331 ? -8.556 14.311 21.709 1.00 84.50 331 ARG A N 1
ATOM 2676 C CA . ARG A 1 331 ? -8.747 15.538 20.932 1.00 84.50 331 ARG A CA 1
ATOM 2677 C C . ARG A 1 331 ? -8.437 16.763 21.772 1.00 84.50 331 ARG A C 1
ATOM 2679 O O . ARG A 1 331 ? -7.745 17.650 21.306 1.00 84.50 331 ARG A O 1
ATOM 2686 N N . GLU A 1 332 ? -8.960 16.809 22.994 1.00 84.94 332 GLU A N 1
ATOM 2687 C CA . GLU A 1 332 ? -8.830 17.973 23.870 1.00 84.94 332 GLU A CA 1
ATOM 2688 C C . GLU A 1 332 ? -9.004 17.594 25.346 1.00 84.94 332 GLU A C 1
ATOM 2690 O O . GLU A 1 332 ? -9.600 16.565 25.685 1.00 84.94 332 GLU A O 1
ATOM 2695 N N . THR A 1 333 ? -8.480 18.437 26.237 1.00 87.69 333 THR A N 1
ATOM 2696 C CA . THR A 1 333 ? -8.596 18.310 27.690 1.00 87.69 333 THR A CA 1
ATOM 2697 C C . THR A 1 333 ? -9.336 19.512 28.277 1.00 87.69 333 THR A C 1
ATOM 2699 O O . THR A 1 333 ? -8.942 20.660 28.092 1.00 87.69 333 THR A O 1
ATOM 2702 N N . VAL A 1 334 ? -10.405 19.259 29.034 1.00 85.25 334 VAL A N 1
ATOM 2703 C CA . VAL A 1 334 ? -11.249 20.297 29.651 1.00 85.25 334 VAL A CA 1
ATOM 2704 C C . VAL A 1 334 ? -11.335 20.066 31.155 1.00 85.25 334 VAL A C 1
ATOM 2706 O O . VAL A 1 334 ? -11.409 18.930 31.609 1.00 85.25 334 VAL A O 1
ATOM 2709 N N . GLN A 1 335 ? -11.323 21.133 31.951 1.00 84.06 335 GLN A N 1
ATOM 2710 C CA . GLN A 1 335 ? -11.608 21.050 33.383 1.00 84.06 335 GLN A CA 1
ATOM 2711 C C . GLN A 1 335 ? -12.940 21.744 33.669 1.00 84.06 335 GLN A C 1
ATOM 2713 O O . GLN A 1 335 ? -13.007 22.971 33.642 1.00 84.06 335 GLN A O 1
ATOM 2718 N N . ASP A 1 336 ? -13.978 20.972 33.982 1.00 78.81 336 ASP A N 1
ATOM 2719 C CA . ASP A 1 336 ? -15.298 21.505 34.324 1.00 78.81 336 ASP A CA 1
ATOM 2720 C C . ASP A 1 336 ? -16.000 20.591 35.335 1.00 78.81 336 ASP A C 1
ATOM 2722 O O . ASP A 1 336 ? -16.197 19.402 35.102 1.00 78.81 336 ASP A O 1
ATOM 2726 N N . THR A 1 337 ? -16.353 21.131 36.501 1.00 67.94 337 THR A N 1
ATOM 2727 C CA . THR A 1 337 ? -17.057 20.375 37.546 1.00 67.94 337 THR A CA 1
ATOM 2728 C C . THR A 1 337 ? -18.574 20.385 37.353 1.00 67.94 337 THR A C 1
ATOM 2730 O O . THR A 1 337 ? -19.228 19.404 37.706 1.00 67.94 337 THR A O 1
ATOM 2733 N N . ASP A 1 338 ? -19.136 21.467 36.814 1.00 68.75 338 ASP A N 1
ATOM 2734 C CA . ASP A 1 338 ? -20.585 21.669 36.722 1.00 68.75 338 ASP A CA 1
ATOM 2735 C C . ASP A 1 338 ? -21.170 20.814 35.591 1.00 68.75 338 ASP A C 1
ATOM 2737 O O . ASP A 1 338 ? -22.133 20.078 35.810 1.00 68.75 338 ASP A O 1
ATOM 2741 N N . PHE A 1 339 ? -20.512 20.800 34.429 1.00 72.06 339 PHE A N 1
ATOM 2742 C CA . PHE A 1 339 ? -20.864 19.927 33.302 1.00 72.06 339 PHE A CA 1
ATOM 2743 C C . PHE A 1 339 ? -20.883 18.438 33.693 1.00 72.06 339 PHE A C 1
ATOM 2745 O O . PHE A 1 339 ? -21.717 17.659 33.236 1.00 72.06 339 PHE A O 1
ATOM 2752 N N . MET A 1 340 ? -20.005 18.038 34.610 1.00 66.56 340 MET A N 1
ATOM 2753 C CA . MET A 1 340 ? -19.838 16.637 35.011 1.00 66.56 340 MET A CA 1
ATOM 2754 C C . MET A 1 340 ? -20.890 16.162 36.003 1.00 66.56 340 MET A C 1
ATOM 2756 O O . MET A 1 340 ? -21.244 14.981 36.022 1.00 66.56 340 MET A O 1
ATOM 2760 N N . ILE A 1 341 ? -21.413 17.082 36.814 1.00 66.38 341 ILE A N 1
ATOM 2761 C CA . ILE A 1 341 ? -22.579 16.809 37.652 1.00 66.38 341 ILE A CA 1
ATOM 2762 C C . ILE A 1 341 ? -23.785 16.523 36.753 1.00 66.38 341 ILE A C 1
ATOM 2764 O O . ILE A 1 341 ? -24.497 15.553 36.997 1.00 66.38 341 ILE A O 1
ATOM 2768 N N . ASP A 1 342 ? -23.972 17.300 35.688 1.00 68.69 342 ASP A N 1
ATOM 2769 C CA . ASP A 1 342 ? -25.101 17.122 34.772 1.00 68.69 342 ASP A CA 1
ATOM 2770 C C . ASP A 1 342 ? -24.986 15.840 33.929 1.00 68.69 342 ASP A C 1
ATOM 2772 O O . ASP A 1 342 ? -25.993 15.176 33.678 1.00 68.69 342 ASP A O 1
ATOM 2776 N N . LEU A 1 343 ? -23.769 15.444 33.543 1.00 68.94 343 LEU A N 1
ATOM 2777 C CA . LEU A 1 343 ? -23.542 14.283 32.681 1.00 68.94 343 LEU A CA 1
ATOM 2778 C C . LEU A 1 343 ? -23.724 12.928 33.391 1.00 68.94 343 LEU A C 1
ATOM 2780 O O . LEU A 1 343 ? -24.170 11.952 32.781 1.00 68.94 343 LEU A O 1
ATOM 2784 N N . TRP A 1 344 ? -23.382 12.844 34.681 1.00 68.25 344 TRP A N 1
ATOM 2785 C CA . TRP A 1 344 ? -23.280 11.564 35.394 1.00 68.25 344 TRP A CA 1
ATOM 2786 C C . TRP A 1 344 ? -24.130 11.418 36.648 1.00 68.25 344 TRP A C 1
ATOM 2788 O O . TRP A 1 344 ? -24.089 10.353 37.278 1.00 68.25 344 TRP A O 1
ATOM 2798 N N . VAL A 1 345 ? -24.917 12.429 37.012 1.00 65.62 345 VAL A N 1
ATOM 2799 C CA . VAL A 1 345 ? -25.855 12.351 38.135 1.00 65.62 345 VAL A CA 1
ATOM 2800 C C . VAL A 1 345 ? -27.278 12.177 37.616 1.00 65.62 345 VAL A C 1
ATOM 2802 O O . VAL A 1 345 ? -27.807 13.016 36.894 1.00 65.62 345 VAL A O 1
ATOM 2805 N N . GLU A 1 346 ? -27.937 11.094 38.029 1.00 62.03 346 GLU A N 1
ATOM 2806 C CA . GLU A 1 346 ? -29.341 10.860 37.691 1.00 62.03 346 GLU A CA 1
ATOM 2807 C C . GLU A 1 346 ? -30.269 11.459 38.752 1.00 62.03 346 GLU A C 1
ATOM 2809 O O . GLU A 1 346 ? -30.099 11.245 39.960 1.00 62.03 346 GLU A O 1
ATOM 2814 N N . TYR A 1 347 ? -31.300 12.167 38.290 1.00 57.94 347 TYR A N 1
ATOM 2815 C CA . TYR A 1 347 ? -32.348 12.739 39.131 1.00 57.94 347 TYR A CA 1
ATOM 2816 C C . TYR A 1 347 ? -33.702 12.084 38.826 1.00 57.94 347 TYR A C 1
ATOM 2818 O O . TYR A 1 347 ? -34.223 12.225 37.722 1.00 57.94 347 TYR A O 1
ATOM 2826 N N . GLU A 1 348 ? -34.325 11.452 39.825 1.00 55.44 348 GLU A N 1
ATOM 2827 C CA . GLU A 1 348 ? -35.750 11.091 39.791 1.00 55.44 348 GLU A CA 1
ATOM 2828 C C . GLU A 1 348 ? -36.519 12.023 40.737 1.00 55.44 348 GLU A C 1
ATOM 2830 O O . GLU A 1 348 ? -36.175 12.172 41.909 1.00 55.44 348 GLU A O 1
ATOM 2835 N N . ASP A 1 349 ? -37.551 12.702 40.228 1.00 56.09 349 ASP A N 1
ATOM 2836 C CA . ASP A 1 349 ? -38.374 13.658 40.990 1.00 56.09 349 ASP A CA 1
ATOM 2837 C C . ASP A 1 349 ? -37.572 14.768 41.713 1.00 56.09 349 ASP A C 1
ATOM 2839 O O . ASP A 1 349 ? -37.951 15.257 42.781 1.00 56.09 349 ASP A O 1
ATOM 2843 N N . GLY A 1 350 ? -36.446 15.192 41.126 1.00 54.72 350 GLY A N 1
ATOM 2844 C CA . GLY A 1 350 ? -35.554 16.209 41.703 1.00 54.72 350 GLY A CA 1
ATOM 2845 C C . GLY A 1 350 ? -34.725 15.710 42.892 1.00 54.72 350 GLY A C 1
ATOM 2846 O O . GLY A 1 350 ? -34.061 16.505 43.558 1.00 54.72 350 GLY A O 1
ATOM 2847 N N . ILE A 1 351 ? -34.754 14.404 43.159 1.00 50.34 351 ILE A N 1
ATOM 2848 C CA . ILE A 1 351 ? -33.920 13.721 44.142 1.00 50.34 351 ILE A CA 1
ATOM 2849 C C . ILE A 1 351 ? -32.884 12.907 43.373 1.00 50.34 351 ILE A C 1
ATOM 2851 O O . ILE A 1 351 ? -33.205 12.220 42.407 1.00 50.34 351 ILE A O 1
ATOM 2855 N N . ARG A 1 352 ? -31.628 12.986 43.811 1.00 57.72 352 ARG A N 1
ATOM 2856 C CA . ARG A 1 352 ? -30.551 12.158 43.273 1.00 57.72 352 ARG A CA 1
ATOM 2857 C C . ARG A 1 352 ? -30.915 10.678 43.444 1.00 57.72 352 ARG A C 1
ATOM 2859 O O . ARG A 1 352 ? -31.033 10.211 44.578 1.00 57.72 352 ARG A O 1
ATOM 2866 N N . ALA A 1 353 ? -31.121 9.984 42.332 1.00 54.94 353 ALA A N 1
ATOM 2867 C CA . ALA A 1 353 ? -31.607 8.604 42.279 1.00 54.94 353 ALA A CA 1
ATOM 2868 C C . ALA A 1 353 ? -30.514 7.603 41.867 1.00 54.94 353 ALA A C 1
ATOM 2870 O O . ALA A 1 353 ? -30.643 6.413 42.146 1.00 54.94 353 ALA A O 1
ATOM 2871 N N . GLY A 1 354 ? -29.416 8.104 41.288 1.00 57.91 354 GLY A N 1
ATOM 2872 C CA . GLY A 1 354 ? -28.239 7.344 40.862 1.00 57.91 354 GLY A CA 1
ATOM 2873 C C . GLY A 1 354 ? -27.071 8.265 40.474 1.00 57.91 354 GLY A C 1
ATOM 2874 O O . GLY A 1 354 ? -27.199 9.492 40.527 1.00 57.91 354 GLY A O 1
ATOM 2875 N N . GLY A 1 355 ? -25.917 7.687 40.122 1.00 60.31 355 GLY A N 1
ATOM 2876 C CA . GLY A 1 355 ? -24.757 8.414 39.577 1.00 60.31 355 GLY A CA 1
ATOM 2877 C C . GLY A 1 355 ? -23.539 8.555 40.501 1.00 60.31 355 GLY A C 1
ATOM 2878 O O . GLY A 1 355 ? -23.581 8.193 41.677 1.00 60.31 355 GLY A O 1
ATOM 2879 N N . ILE A 1 356 ? -22.455 9.130 39.973 1.00 64.19 356 ILE A N 1
ATOM 2880 C CA . ILE A 1 356 ? -21.109 9.145 40.581 1.00 64.19 356 ILE A CA 1
ATOM 2881 C C . ILE A 1 356 ? -21.053 10.013 41.848 1.00 64.19 356 ILE A C 1
ATOM 2883 O O . ILE A 1 356 ? -21.337 11.209 41.794 1.00 64.19 356 ILE A O 1
ATOM 2887 N N . GLU A 1 357 ? -20.738 9.435 43.019 1.00 62.00 357 GLU A N 1
ATOM 2888 C CA . GLU A 1 357 ? -20.700 10.153 44.316 1.00 62.00 357 GLU A CA 1
ATOM 2889 C C . GLU A 1 357 ? -19.725 11.337 44.329 1.00 62.00 357 GLU A C 1
ATOM 2891 O O . GLU A 1 357 ? -20.058 12.378 44.900 1.00 62.00 357 GLU A O 1
ATOM 2896 N N . GLU A 1 358 ? -18.597 11.199 43.634 1.00 68.38 358 GLU A N 1
ATOM 2897 C CA . GLU A 1 358 ? -17.542 12.204 43.504 1.00 68.38 358 GLU A CA 1
ATOM 2898 C C . GLU A 1 358 ? -17.383 12.610 42.029 1.00 68.38 358 GLU A C 1
ATOM 2900 O O . GLU A 1 358 ? -16.976 11.774 41.222 1.00 68.38 358 GLU A O 1
ATOM 2905 N N . PRO A 1 359 ? -17.707 13.856 41.635 1.00 68.00 359 PRO A N 1
ATOM 2906 C CA . PRO A 1 359 ? -17.548 14.288 40.248 1.00 68.00 359 PRO A CA 1
ATOM 2907 C C . PRO A 1 359 ? -16.079 14.172 39.821 1.00 68.00 359 PRO A C 1
ATOM 2909 O O . PRO A 1 359 ? -15.176 14.422 40.616 1.00 68.00 359 PRO A O 1
ATOM 2912 N N . GLN A 1 360 ? -15.836 13.786 38.568 1.00 79.75 360 GLN A N 1
ATOM 2913 C CA . GLN A 1 360 ? -14.491 13.650 37.999 1.00 79.75 360 GLN A CA 1
ATOM 2914 C C . GLN A 1 360 ? -14.187 14.880 37.130 1.00 79.75 360 GLN A C 1
ATOM 2916 O O . GLN A 1 360 ? -14.414 14.818 35.936 1.00 79.75 360 GLN A O 1
ATOM 2921 N N . PRO A 1 361 ? -13.735 16.024 37.667 1.00 81.44 361 PRO A N 1
ATOM 2922 C CA . PRO A 1 361 ? -13.774 17.305 36.949 1.00 81.44 361 PRO A CA 1
ATOM 2923 C C . PRO A 1 361 ? -12.785 17.430 35.779 1.00 81.44 361 PRO A C 1
ATOM 2925 O O . PRO A 1 361 ? -12.793 18.448 35.093 1.00 81.44 361 PRO A O 1
ATOM 2928 N N . TYR A 1 362 ? -11.905 16.449 35.580 1.00 88.81 362 TYR A N 1
ATOM 2929 C CA . TYR A 1 362 ? -10.839 16.477 34.583 1.00 88.81 362 TYR A CA 1
ATOM 2930 C C . TYR A 1 362 ? -11.231 15.630 33.375 1.00 88.81 362 TYR A C 1
ATOM 2932 O O . TYR A 1 362 ? -11.214 14.403 33.426 1.00 88.81 362 TYR A O 1
ATOM 2940 N N . ILE A 1 363 ? -11.611 16.292 32.293 1.00 87.50 363 ILE A N 1
ATOM 2941 C CA . ILE A 1 363 ? -12.288 15.713 31.138 1.00 87.50 363 ILE A CA 1
ATOM 2942 C C . ILE A 1 363 ? -11.308 15.555 29.990 1.00 87.50 363 ILE A C 1
ATOM 2944 O O . ILE A 1 363 ? -10.565 16.478 29.662 1.00 87.50 363 ILE A O 1
ATOM 2948 N N . VAL A 1 364 ? -11.350 14.400 29.343 1.00 89.81 364 VAL A N 1
ATOM 2949 C CA . VAL A 1 364 ? -10.791 14.189 28.012 1.00 89.81 364 VAL A CA 1
ATOM 2950 C C . VAL A 1 364 ? -11.932 14.037 27.031 1.00 89.81 364 VAL A C 1
ATOM 2952 O O . VAL A 1 364 ? -12.806 13.190 27.215 1.00 89.81 364 VAL A O 1
ATOM 2955 N N . ILE A 1 365 ? -11.882 14.835 25.975 1.00 87.81 365 ILE A N 1
ATOM 2956 C CA . ILE A 1 365 ? -12.755 14.717 24.816 1.00 87.81 365 ILE A CA 1
ATOM 2957 C C . ILE A 1 365 ? -11.970 13.941 23.768 1.00 87.81 365 ILE A C 1
ATOM 2959 O O . ILE A 1 365 ? -10.849 14.317 23.415 1.00 87.81 365 ILE A O 1
ATOM 2963 N N . GLY A 1 366 ? -12.532 12.827 23.312 1.00 85.12 366 GLY A N 1
ATOM 2964 C CA . GLY A 1 366 ? -11.930 12.005 22.275 1.00 85.12 366 GLY A CA 1
ATOM 2965 C C . GLY A 1 366 ? -12.357 12.427 20.874 1.00 85.12 366 GLY A C 1
ATOM 2966 O O . GLY A 1 366 ? -13.430 12.999 20.674 1.00 85.12 366 GLY A O 1
ATOM 2967 N N . GLU A 1 367 ? -11.518 12.125 19.888 1.00 81.94 367 GLU A N 1
ATOM 2968 C CA . GLU A 1 367 ? -11.858 12.347 18.479 1.00 81.94 367 GLU A CA 1
ATOM 2969 C C . GLU A 1 367 ? -12.800 11.249 17.973 1.00 81.94 367 GLU A C 1
ATOM 2971 O O . GLU A 1 367 ? -13.927 11.522 17.564 1.00 81.94 367 GLU A O 1
ATOM 2976 N N . GLU A 1 368 ? -12.364 9.997 18.094 1.00 77.25 368 GLU A N 1
ATOM 2977 C CA . GLU A 1 368 ? -13.137 8.799 17.785 1.00 77.25 368 GLU A CA 1
ATOM 2978 C C . GLU A 1 368 ? -12.845 7.702 18.814 1.00 77.25 368 GLU A C 1
ATOM 2980 O O . GLU A 1 368 ? -11.773 7.669 19.428 1.00 77.25 368 GLU A O 1
ATOM 2985 N N . ILE A 1 369 ? -13.796 6.783 18.990 1.00 83.62 369 ILE A N 1
ATOM 2986 C CA . ILE A 1 369 ? -13.552 5.533 19.704 1.00 83.62 369 ILE A CA 1
ATOM 2987 C C . ILE A 1 369 ? -13.529 4.365 18.730 1.00 83.62 369 ILE A C 1
ATOM 2989 O O . ILE A 1 369 ? -14.419 4.206 17.896 1.00 83.62 369 ILE A O 1
ATOM 2993 N N . ARG A 1 370 ? -12.500 3.530 18.855 1.00 86.12 370 ARG A N 1
ATOM 2994 C CA . ARG A 1 370 ? -12.306 2.336 18.036 1.00 86.12 370 ARG A CA 1
ATOM 2995 C C . ARG A 1 370 ? -12.434 1.102 18.916 1.00 86.12 370 ARG A C 1
ATOM 2997 O O . ARG A 1 370 ? -11.718 0.984 19.912 1.00 86.12 370 ARG A O 1
ATOM 3004 N N . GLU A 1 371 ? -13.325 0.189 18.541 1.00 87.50 371 GLU A N 1
ATOM 3005 C CA . GLU A 1 371 ? -13.356 -1.161 19.107 1.00 87.50 371 GLU A CA 1
ATOM 3006 C C . GLU A 1 371 ? -12.124 -1.934 18.628 1.00 87.50 371 GLU A C 1
ATOM 3008 O O . GLU A 1 371 ? -11.803 -1.955 17.440 1.00 87.50 371 GLU A O 1
ATOM 3013 N N . ILE A 1 372 ? -11.413 -2.547 19.566 1.00 89.50 372 ILE A N 1
ATOM 3014 C CA . ILE A 1 372 ? -10.179 -3.293 19.327 1.00 89.50 372 ILE A CA 1
ATOM 3015 C C . ILE A 1 372 ? -10.219 -4.615 20.094 1.00 89.50 372 ILE A C 1
ATOM 3017 O O . ILE A 1 372 ? -10.987 -4.788 21.034 1.00 89.50 372 ILE A O 1
ATOM 3021 N N . SER A 1 373 ? -9.366 -5.560 19.713 1.00 87.38 373 SER A N 1
ATOM 3022 C CA . SER A 1 373 ? -9.184 -6.814 20.446 1.00 87.38 373 SER A CA 1
ATOM 3023 C C . SER A 1 373 ? -7.695 -7.081 20.604 1.00 87.38 373 SER A C 1
ATOM 3025 O O . SER A 1 373 ? -7.111 -7.860 19.854 1.00 87.38 373 SER A O 1
ATOM 3027 N N . VAL A 1 374 ? -7.070 -6.396 21.564 1.00 88.38 374 VAL A N 1
ATOM 3028 C CA . VAL A 1 374 ? -5.625 -6.492 21.813 1.00 88.38 374 VAL A CA 1
ATOM 3029 C C . VAL A 1 374 ? -5.382 -7.228 23.132 1.00 88.38 374 VAL A C 1
ATOM 3031 O O . VAL A 1 374 ? -5.706 -6.683 24.193 1.00 88.38 374 VAL A O 1
ATOM 3034 N N . PRO A 1 375 ? -4.813 -8.448 23.117 1.00 90.44 375 PRO A N 1
ATOM 3035 C CA . PRO A 1 375 ? -4.463 -9.161 24.338 1.00 90.44 375 PRO A CA 1
ATOM 3036 C C . PRO A 1 375 ? -3.463 -8.365 25.178 1.00 90.44 375 PRO A C 1
ATOM 3038 O O . PRO A 1 375 ? -2.432 -7.905 24.685 1.00 90.44 375 PRO A O 1
ATOM 3041 N N . GLU A 1 376 ? -3.731 -8.245 26.477 1.00 90.19 376 GLU A N 1
ATOM 3042 C CA . GLU A 1 376 ? -2.907 -7.442 27.386 1.00 90.19 376 GLU A CA 1
ATOM 3043 C C . GLU A 1 376 ? -1.455 -7.937 27.439 1.00 90.19 376 GLU A C 1
ATOM 3045 O O . GLU A 1 376 ? -0.514 -7.146 27.440 1.00 90.19 376 GLU A O 1
ATOM 3050 N N . THR A 1 377 ? -1.267 -9.258 27.418 1.00 88.75 377 THR A N 1
ATOM 3051 C CA . THR A 1 377 ? 0.057 -9.892 27.418 1.00 88.75 377 THR A CA 1
ATOM 3052 C C . THR A 1 377 ? 0.866 -9.585 26.165 1.00 88.75 377 THR A C 1
ATOM 3054 O O . THR A 1 377 ? 2.091 -9.563 26.221 1.00 88.75 377 THR A O 1
ATOM 3057 N N . GLU A 1 378 ? 0.190 -9.398 25.034 1.00 85.62 378 GLU A N 1
ATOM 3058 C CA . GLU A 1 378 ? 0.840 -9.113 23.760 1.00 85.62 378 GLU A CA 1
ATOM 3059 C C . GLU A 1 378 ? 1.277 -7.654 23.708 1.00 85.62 378 GLU A C 1
ATOM 3061 O O . GLU A 1 378 ? 2.447 -7.375 23.460 1.00 85.62 378 GLU A O 1
ATOM 3066 N N . LEU A 1 379 ? 0.380 -6.735 24.080 1.00 87.44 379 LEU A N 1
ATOM 3067 C CA . LEU A 1 379 ? 0.722 -5.321 24.162 1.00 87.44 379 LEU A CA 1
ATOM 3068 C C . LEU A 1 379 ? 1.839 -5.065 25.185 1.00 87.44 379 LEU A C 1
ATOM 3070 O O . LEU A 1 379 ? 2.761 -4.306 24.904 1.00 87.44 379 LEU A O 1
ATOM 3074 N N . ALA A 1 380 ? 1.806 -5.726 26.346 1.00 87.38 380 ALA A N 1
ATOM 3075 C CA . ALA A 1 380 ? 2.885 -5.646 27.332 1.00 87.38 380 ALA A CA 1
ATOM 3076 C C . ALA A 1 380 ? 4.239 -6.096 26.753 1.00 87.38 380 ALA A C 1
ATOM 3078 O O . ALA A 1 380 ? 5.264 -5.477 27.036 1.00 87.38 380 ALA A O 1
ATOM 3079 N N . ALA A 1 381 ? 4.244 -7.142 25.919 1.00 84.00 381 ALA A N 1
ATOM 3080 C CA . ALA A 1 381 ? 5.449 -7.621 25.247 1.00 84.00 381 ALA A CA 1
ATOM 3081 C C . ALA A 1 381 ? 5.941 -6.648 24.162 1.00 84.00 381 ALA A C 1
ATOM 3083 O O . ALA A 1 381 ? 7.145 -6.440 24.043 1.00 84.00 381 ALA A O 1
ATOM 3084 N N . ASP A 1 382 ? 5.034 -6.031 23.400 1.00 79.88 382 ASP A N 1
ATOM 3085 C CA . ASP A 1 382 ? 5.383 -5.040 22.374 1.00 79.88 382 ASP A CA 1
ATOM 3086 C C . ASP A 1 382 ? 5.904 -3.724 22.962 1.00 79.88 382 ASP A C 1
ATOM 3088 O O . ASP A 1 382 ? 6.780 -3.088 22.373 1.00 79.88 382 ASP A O 1
ATOM 3092 N N . LEU A 1 383 ? 5.366 -3.324 24.115 1.00 79.38 383 LEU A N 1
ATOM 3093 C CA . LEU A 1 383 ? 5.813 -2.162 24.880 1.00 79.38 383 LEU A CA 1
ATOM 3094 C C . LEU A 1 383 ? 7.113 -2.431 25.654 1.00 79.38 383 LEU A C 1
ATOM 3096 O O . LEU A 1 383 ? 7.810 -1.481 25.993 1.00 79.38 383 LEU A O 1
ATOM 3100 N N . ASP A 1 384 ? 7.425 -3.699 25.946 1.00 82.75 384 ASP A N 1
ATOM 3101 C CA . ASP A 1 384 ? 8.454 -4.116 26.912 1.00 82.75 384 ASP A CA 1
ATOM 3102 C C . ASP A 1 384 ? 8.221 -3.512 28.315 1.00 82.75 384 ASP A C 1
ATOM 3104 O O . ASP A 1 384 ? 9.140 -3.054 28.996 1.00 82.75 384 ASP A O 1
ATOM 3108 N N . VAL A 1 385 ? 6.956 -3.484 28.760 1.00 83.06 385 VAL A N 1
ATOM 3109 C CA . VAL A 1 385 ? 6.558 -2.929 30.069 1.00 83.06 385 VAL A CA 1
ATOM 3110 C C . VAL A 1 385 ? 5.651 -3.873 30.850 1.00 83.06 385 VAL A C 1
ATOM 3112 O O . VAL A 1 385 ? 4.821 -4.588 30.293 1.00 83.06 385 VAL A O 1
ATOM 3115 N N . GLU A 1 386 ? 5.744 -3.814 32.179 1.00 85.38 386 GLU A N 1
ATOM 3116 C CA . GLU A 1 386 ? 4.757 -4.439 33.060 1.00 85.38 386 GLU A CA 1
ATOM 3117 C C . GLU A 1 386 ? 3.533 -3.524 33.226 1.00 85.38 386 GLU A C 1
ATOM 3119 O O . GLU A 1 386 ? 3.625 -2.389 33.719 1.00 85.38 386 GLU A O 1
ATOM 3124 N N . LEU A 1 387 ? 2.368 -4.036 32.828 1.00 88.44 387 LEU A N 1
ATOM 3125 C CA . LEU A 1 387 ? 1.079 -3.390 33.053 1.00 88.44 387 LEU A CA 1
ATOM 3126 C C . LEU A 1 387 ? 0.596 -3.686 34.478 1.00 88.44 387 LEU A C 1
ATOM 3128 O O . LEU A 1 387 ? 0.665 -4.817 34.956 1.00 88.44 387 LEU A O 1
ATOM 3132 N N . SER A 1 388 ? 0.140 -2.653 35.187 1.00 86.19 388 SER A N 1
ATOM 3133 C CA . SER A 1 388 ? -0.306 -2.760 36.577 1.00 86.19 388 SER A CA 1
ATOM 3134 C C . SER A 1 388 ? -1.803 -3.014 36.674 1.00 86.19 388 SER A C 1
ATOM 3136 O O . SER A 1 388 ? -2.579 -2.529 35.858 1.00 86.19 388 SER A O 1
ATOM 3138 N N . GLU A 1 389 ? -2.233 -3.679 37.745 1.00 83.62 389 GLU A N 1
ATOM 3139 C CA . GLU A 1 389 ? -3.650 -3.934 38.070 1.00 83.62 389 GLU A CA 1
ATOM 3140 C C . GLU A 1 389 ? -4.404 -2.692 38.594 1.00 83.62 389 GLU A C 1
ATOM 3142 O O . GLU A 1 389 ? -5.526 -2.793 39.089 1.00 83.62 389 GLU A O 1
ATOM 3147 N N . SER A 1 390 ? -3.793 -1.504 38.548 1.00 86.12 390 SER A N 1
ATOM 3148 C CA . SER A 1 390 ? -4.455 -0.264 38.957 1.00 86.12 390 SER A CA 1
ATOM 3149 C C . SER A 1 390 ? -5.601 0.089 38.006 1.00 86.12 390 SER A C 1
ATOM 3151 O O . SER A 1 390 ? -5.543 -0.193 36.811 1.00 86.12 390 SER A O 1
ATOM 3153 N N . ALA A 1 391 ? -6.637 0.748 38.539 1.00 86.19 391 ALA A N 1
ATOM 3154 C CA . ALA A 1 391 ? -7.793 1.179 37.752 1.00 86.19 391 ALA A CA 1
ATOM 3155 C C . ALA A 1 391 ? -7.397 2.102 36.587 1.00 86.19 391 ALA A C 1
ATOM 3157 O O . ALA A 1 391 ? -7.971 2.015 35.507 1.00 86.19 391 ALA A O 1
ATOM 3158 N N . VAL A 1 392 ? -6.396 2.958 36.808 1.00 91.06 392 VAL A N 1
ATOM 3159 C CA . VAL A 1 392 ? -5.786 3.809 35.786 1.00 91.06 392 VAL A CA 1
ATOM 3160 C C . VAL A 1 392 ? -4.267 3.699 35.905 1.00 91.06 392 VAL A C 1
ATOM 3162 O O . VAL A 1 392 ? -3.725 3.668 37.015 1.00 91.06 392 VAL A O 1
ATOM 3165 N N . GLN A 1 393 ? -3.578 3.611 34.773 1.00 92.88 393 GLN A N 1
ATOM 3166 C CA . GLN A 1 393 ? -2.120 3.598 34.670 1.00 92.88 393 GLN A CA 1
ATOM 3167 C C . GLN A 1 393 ? -1.690 4.514 33.522 1.00 92.88 393 GLN A C 1
ATOM 3169 O O . GLN A 1 393 ? -2.197 4.391 32.415 1.00 92.88 393 GLN A O 1
ATOM 3174 N N . GLN A 1 394 ? -0.725 5.399 33.766 1.00 94.19 394 GLN A N 1
ATOM 3175 C CA . GLN A 1 394 ? -0.069 6.183 32.718 1.00 94.19 394 GLN A CA 1
ATOM 3176 C C . GLN A 1 394 ? 1.207 5.465 32.270 1.00 94.19 394 GLN A C 1
ATOM 3178 O O . GLN A 1 394 ? 2.058 5.109 33.094 1.00 94.19 394 GLN A O 1
ATOM 3183 N N . LEU A 1 395 ? 1.346 5.266 30.965 1.00 92.12 395 LEU A N 1
ATOM 3184 C CA . LEU A 1 395 ? 2.613 4.958 30.317 1.00 92.12 395 LEU A CA 1
ATOM 3185 C C . LEU A 1 395 ? 3.126 6.264 29.717 1.00 92.12 395 LEU A C 1
ATOM 3187 O O . LEU A 1 395 ? 2.480 6.823 28.839 1.00 92.12 395 LEU A O 1
ATOM 3191 N N . ASN A 1 396 ? 4.233 6.768 30.252 1.00 86.62 396 ASN A N 1
ATOM 3192 C CA . ASN A 1 396 ? 4.848 8.024 29.836 1.00 86.62 396 ASN A CA 1
ATOM 3193 C C . ASN A 1 396 ? 5.944 7.788 28.784 1.00 86.62 396 ASN A C 1
ATOM 3195 O O . ASN A 1 396 ? 6.280 6.645 28.473 1.00 86.62 396 ASN A O 1
ATOM 3199 N N . GLU A 1 397 ? 6.543 8.871 28.295 1.00 79.31 397 GLU A N 1
ATOM 3200 C CA . GLU A 1 397 ? 7.525 8.860 27.206 1.00 79.31 397 GLU A CA 1
ATOM 3201 C C . GLU A 1 397 ? 8.679 7.875 27.449 1.00 79.31 397 GLU A C 1
ATOM 3203 O O . GLU A 1 397 ? 9.011 7.090 26.567 1.00 79.31 397 GLU A O 1
ATOM 3208 N N . GLU A 1 398 ? 9.232 7.832 28.667 1.00 78.00 398 GLU A N 1
ATOM 3209 C CA . GLU A 1 398 ? 10.318 6.907 29.034 1.00 78.00 398 GLU A CA 1
ATOM 3210 C C . GLU A 1 398 ? 9.910 5.436 28.861 1.00 78.00 398 GLU A C 1
ATOM 3212 O O . GLU A 1 398 ? 10.693 4.611 28.398 1.00 78.00 398 GLU A O 1
ATOM 3217 N N . ARG A 1 399 ? 8.666 5.095 29.210 1.00 81.00 399 ARG A N 1
ATOM 3218 C CA . ARG A 1 399 ? 8.129 3.734 29.061 1.00 81.00 399 ARG A CA 1
ATOM 3219 C C . ARG A 1 399 ? 7.713 3.419 27.631 1.00 81.00 399 ARG A C 1
ATOM 3221 O O . ARG A 1 399 ? 7.678 2.253 27.257 1.00 81.00 399 ARG A O 1
ATOM 3228 N N . LEU A 1 400 ? 7.362 4.441 26.861 1.00 80.88 400 LEU A N 1
ATOM 3229 C CA . LEU A 1 400 ? 6.932 4.305 25.478 1.00 80.88 400 LEU A CA 1
ATOM 3230 C C . LEU A 1 400 ? 8.093 4.398 24.492 1.00 80.88 400 LEU A C 1
ATOM 3232 O O . LEU A 1 400 ? 7.876 4.109 23.326 1.00 80.88 400 LEU A O 1
ATOM 3236 N N . GLU A 1 401 ? 9.316 4.722 24.918 1.00 68.50 401 GLU A N 1
ATOM 3237 C CA . GLU A 1 401 ? 10.453 4.959 24.021 1.00 68.50 401 GLU A CA 1
ATOM 3238 C C . GLU A 1 401 ? 10.634 3.835 22.987 1.00 68.50 401 GLU A C 1
ATOM 3240 O O . GLU A 1 401 ? 10.645 4.094 21.784 1.00 68.50 401 GLU A O 1
ATOM 3245 N N . THR A 1 402 ? 10.714 2.572 23.419 1.00 63.56 402 THR A N 1
ATOM 3246 C CA . THR A 1 402 ? 10.862 1.420 22.508 1.00 63.56 402 THR A CA 1
ATOM 3247 C C . THR A 1 402 ? 9.669 1.279 21.561 1.00 63.56 402 THR A C 1
ATOM 3249 O O . THR A 1 402 ? 9.841 0.998 20.373 1.00 63.56 402 THR A O 1
ATOM 3252 N N . PHE A 1 403 ? 8.461 1.504 22.070 1.00 72.31 403 PHE A N 1
ATOM 3253 C CA . PHE A 1 403 ? 7.221 1.388 21.314 1.00 72.31 403 PHE A CA 1
ATOM 3254 C C . PHE A 1 403 ? 7.070 2.506 20.284 1.00 72.31 403 PHE A C 1
ATOM 3256 O O . PHE A 1 403 ? 6.843 2.232 19.111 1.00 72.31 403 PHE A O 1
ATOM 3263 N N . THR A 1 404 ? 7.268 3.757 20.686 1.00 66.25 404 THR A N 1
ATOM 3264 C CA . THR A 1 404 ? 7.292 4.939 19.821 1.00 66.25 404 THR A CA 1
ATOM 3265 C C . THR A 1 404 ? 8.397 4.810 18.775 1.00 66.25 404 THR A C 1
ATOM 3267 O O . THR A 1 404 ? 8.169 5.097 17.604 1.00 66.25 404 THR A O 1
ATOM 3270 N N . ASN A 1 405 ? 9.565 4.269 19.133 1.00 53.25 405 ASN A N 1
ATOM 3271 C CA . ASN A 1 405 ? 10.629 3.978 18.169 1.00 53.25 405 ASN A CA 1
ATOM 3272 C C . ASN A 1 405 ? 10.244 2.904 17.140 1.00 53.25 405 ASN A C 1
ATOM 3274 O O . ASN A 1 405 ? 10.767 2.929 16.026 1.00 53.25 405 ASN A O 1
ATOM 3278 N N . ARG A 1 406 ? 9.375 1.954 17.505 1.00 53.75 406 ARG A N 1
ATOM 3279 C CA . ARG A 1 406 ? 8.944 0.848 16.637 1.00 53.75 406 ARG A CA 1
ATOM 3280 C C . ARG A 1 406 ? 7.715 1.190 15.794 1.00 53.75 406 ARG A C 1
ATOM 3282 O O . ARG A 1 406 ? 7.662 0.804 14.633 1.00 53.75 406 ARG A O 1
ATOM 3289 N N . PHE A 1 407 ? 6.741 1.889 16.366 1.00 61.19 407 PHE A N 1
ATOM 3290 C CA . PHE A 1 407 ? 5.416 2.100 15.778 1.00 61.19 407 PHE A CA 1
ATOM 3291 C C . PHE A 1 407 ? 5.042 3.580 15.610 1.00 61.19 407 PHE A C 1
ATOM 3293 O O . PHE A 1 407 ? 4.071 3.887 14.925 1.00 61.19 407 PHE A O 1
ATOM 3300 N N . GLY A 1 408 ? 5.774 4.515 16.217 1.00 62.81 408 GLY A N 1
ATOM 3301 C CA . GLY A 1 408 ? 5.486 5.953 16.182 1.00 62.81 408 GLY A CA 1
ATOM 3302 C C . GLY A 1 408 ? 4.352 6.373 17.120 1.00 62.81 408 GLY A C 1
ATOM 3303 O O . GLY A 1 408 ? 4.551 7.211 17.991 1.00 62.81 408 GLY A O 1
ATOM 3304 N N . ASN A 1 409 ? 3.159 5.795 16.967 1.00 70.94 409 ASN A N 1
ATOM 3305 C CA . ASN A 1 409 ? 2.009 6.042 17.842 1.00 70.94 409 ASN A CA 1
ATOM 3306 C C . ASN A 1 409 ? 1.072 4.826 17.905 1.00 70.94 409 ASN A C 1
ATOM 3308 O O . ASN A 1 409 ? 1.225 3.854 17.158 1.00 70.94 409 ASN A O 1
ATOM 3312 N N . PHE A 1 410 ? 0.078 4.887 18.793 1.00 81.38 410 PHE A N 1
ATOM 3313 C CA . PHE A 1 410 ? -0.829 3.763 19.013 1.00 81.38 410 PHE A CA 1
ATOM 3314 C C . PHE A 1 410 ? -1.774 3.486 17.829 1.00 81.38 410 PHE A C 1
ATOM 3316 O O . PHE A 1 410 ? -2.058 2.331 17.521 1.00 81.38 410 PHE A O 1
ATOM 3323 N N . THR A 1 411 ? -2.212 4.510 17.094 1.00 72.38 411 THR A N 1
ATOM 3324 C CA . THR A 1 411 ? -3.030 4.325 15.882 1.00 72.38 411 THR A CA 1
ATOM 3325 C C . THR A 1 411 ? -2.269 3.565 14.795 1.00 72.38 411 THR A C 1
ATOM 3327 O O . THR A 1 411 ? -2.833 2.698 14.127 1.00 72.38 411 THR A O 1
ATOM 3330 N N . THR A 1 412 ? -0.978 3.851 14.620 1.00 64.12 412 THR A N 1
ATOM 3331 C CA . THR A 1 412 ? -0.103 3.112 13.703 1.00 64.12 412 THR A CA 1
ATOM 3332 C C . THR A 1 412 ? 0.116 1.683 14.185 1.00 64.12 412 THR A C 1
ATOM 3334 O O . THR A 1 412 ? 0.048 0.774 13.364 1.00 64.12 412 THR A O 1
ATOM 3337 N N . TYR A 1 413 ? 0.293 1.465 15.493 1.00 76.06 413 TYR A N 1
ATOM 3338 C CA . TYR A 1 413 ? 0.340 0.119 16.073 1.00 76.06 413 TYR A CA 1
ATOM 3339 C C . TYR A 1 413 ? -0.927 -0.685 15.764 1.00 76.06 413 TYR A C 1
ATOM 3341 O O . TYR A 1 413 ? -0.826 -1.808 15.285 1.00 76.06 413 TYR A O 1
ATOM 3349 N N . LEU A 1 414 ? -2.118 -0.107 15.956 1.00 72.19 414 LEU A N 1
ATOM 3350 C CA . LEU A 1 414 ? -3.374 -0.782 15.621 1.00 72.19 414 LEU A CA 1
ATOM 3351 C C . LEU A 1 414 ? -3.461 -1.119 14.136 1.00 72.19 414 LEU A C 1
ATOM 3353 O O . LEU A 1 414 ? -3.870 -2.219 13.799 1.00 72.19 414 LEU A O 1
ATOM 3357 N N . ARG A 1 415 ? -3.016 -0.225 13.247 1.00 61.66 415 ARG A N 1
ATOM 3358 C CA . ARG A 1 415 ? -2.955 -0.519 11.806 1.00 61.66 415 ARG A CA 1
ATOM 3359 C C . ARG A 1 415 ? -1.968 -1.642 11.488 1.00 61.66 415 ARG A C 1
ATOM 3361 O O . ARG A 1 415 ? -2.260 -2.475 10.639 1.00 61.66 415 ARG A O 1
ATOM 3368 N N . ASP A 1 416 ? -0.807 -1.666 12.136 1.00 56.47 416 ASP A N 1
ATOM 3369 C CA . ASP A 1 416 ? 0.204 -2.720 11.969 1.00 56.47 416 ASP A CA 1
ATOM 3370 C C . ASP A 1 416 ? -0.287 -4.076 12.496 1.00 56.47 416 ASP A C 1
ATOM 3372 O O . ASP A 1 416 ? -0.101 -5.120 11.868 1.00 56.47 416 ASP A O 1
ATOM 3376 N N . ARG A 1 417 ? -1.015 -4.049 13.612 1.00 66.06 417 ARG A N 1
ATOM 3377 C CA . ARG A 1 417 ? -1.661 -5.218 14.197 1.00 66.06 417 ARG A CA 1
ATOM 3378 C C . ARG A 1 417 ? -2.826 -5.701 13.347 1.00 66.06 417 ARG A C 1
ATOM 3380 O O . ARG A 1 417 ? -2.899 -6.886 13.072 1.00 66.06 417 ARG A O 1
ATOM 3387 N N . GLU A 1 418 ? -3.700 -4.815 12.883 1.00 56.28 418 GLU A N 1
ATOM 3388 C CA . GLU A 1 418 ? -4.790 -5.152 11.964 1.00 56.28 418 GLU A CA 1
ATOM 3389 C C . GLU A 1 418 ? -4.230 -5.825 10.708 1.00 56.28 418 GLU A C 1
ATOM 3391 O O . GLU A 1 418 ? -4.783 -6.832 10.286 1.00 56.28 418 GLU A O 1
ATOM 3396 N N . ARG A 1 419 ? -3.086 -5.362 10.176 1.00 46.31 419 ARG A N 1
ATOM 3397 C CA . ARG A 1 419 ? -2.357 -6.028 9.076 1.00 46.31 419 ARG A CA 1
ATOM 3398 C C . ARG A 1 419 ? -1.835 -7.422 9.449 1.00 46.31 419 ARG A C 1
ATOM 3400 O O . ARG A 1 419 ? -1.780 -8.295 8.588 1.00 46.31 419 ARG A O 1
ATOM 3407 N N . SER A 1 420 ? -1.449 -7.628 10.707 1.00 43.19 420 SER A N 1
ATOM 3408 C CA . SER A 1 420 ? -0.855 -8.877 11.206 1.00 43.19 420 SER A CA 1
ATOM 3409 C C . SER A 1 420 ? -1.897 -9.927 11.635 1.00 43.19 420 SER A C 1
ATOM 3411 O O . SER A 1 420 ? -1.723 -11.107 11.340 1.00 43.19 420 SER A O 1
ATOM 3413 N N . ASP A 1 421 ? -2.993 -9.515 12.284 1.00 39.12 421 ASP A N 1
ATOM 3414 C CA . ASP A 1 421 ? -4.046 -10.377 12.854 1.00 39.12 421 ASP A CA 1
ATOM 3415 C C . ASP A 1 421 ? -5.048 -10.873 11.811 1.00 39.12 421 ASP A C 1
ATOM 3417 O O . ASP A 1 421 ? -5.608 -11.961 11.936 1.00 39.12 421 ASP A O 1
ATOM 3421 N N . THR A 1 422 ? -5.290 -10.091 10.764 1.00 36.75 422 THR A N 1
ATOM 3422 C CA . THR A 1 422 ? -6.234 -10.485 9.715 1.00 36.75 422 THR A CA 1
ATOM 3423 C C . THR A 1 422 ? -5.613 -11.399 8.666 1.00 36.75 422 THR A C 1
ATOM 3425 O O . THR A 1 422 ? -6.328 -11.847 7.774 1.00 36.75 422 THR A O 1
ATOM 3428 N N . GLY A 1 423 ? -4.290 -11.620 8.676 1.00 37.25 423 GLY A N 1
ATOM 3429 C CA . GLY A 1 423 ? -3.599 -12.118 7.480 1.00 37.25 423 GLY A CA 1
ATOM 3430 C C . GLY A 1 423 ? -4.015 -11.359 6.204 1.00 37.25 423 GLY A C 1
ATOM 3431 O O . GLY A 1 423 ? -3.909 -11.906 5.108 1.00 37.25 423 GLY A O 1
ATOM 3432 N N . SER A 1 424 ? -4.559 -10.142 6.360 1.00 32.28 424 SER A N 1
ATOM 3433 C CA . SER A 1 424 ? -5.205 -9.352 5.327 1.00 32.28 424 SER A CA 1
ATOM 3434 C C . SER A 1 424 ? -4.313 -8.161 5.087 1.00 32.28 424 SER A C 1
ATOM 3436 O O . SER A 1 424 ? -4.403 -7.097 5.704 1.00 32.28 424 SER A O 1
ATOM 3438 N N . SER A 1 425 ? -3.436 -8.381 4.125 1.00 31.88 425 SER A N 1
ATOM 3439 C CA . SER A 1 425 ? -2.905 -7.373 3.239 1.00 31.88 425 SER A CA 1
ATOM 3440 C C . SER A 1 425 ? -4.059 -6.522 2.685 1.00 31.88 425 SER A C 1
ATOM 3442 O O . SER A 1 425 ? -4.533 -6.748 1.574 1.00 31.88 425 SER A O 1
ATOM 3444 N N . THR A 1 426 ? -4.535 -5.513 3.426 1.00 31.98 426 THR A N 1
ATOM 3445 C CA . THR A 1 426 ? -5.350 -4.443 2.832 1.00 31.98 426 THR A CA 1
ATOM 3446 C C . THR A 1 426 ? -4.412 -3.545 2.051 1.00 31.98 426 THR A C 1
ATOM 3448 O O . THR A 1 426 ? -4.001 -2.459 2.465 1.00 31.98 426 THR A O 1
ATOM 3451 N N . ILE A 1 427 ? -4.032 -4.058 0.896 1.00 40.50 427 ILE A N 1
ATOM 3452 C CA . ILE A 1 427 ? -3.294 -3.333 -0.107 1.00 40.50 427 ILE A CA 1
ATOM 3453 C C . ILE A 1 427 ? -4.307 -2.396 -0.721 1.00 40.50 427 ILE A C 1
ATOM 3455 O O . ILE A 1 427 ? -5.240 -2.798 -1.415 1.00 40.50 427 ILE A O 1
ATOM 3459 N N . THR A 1 428 ? -4.153 -1.115 -0.404 1.00 37.75 428 THR A N 1
ATOM 3460 C CA . THR A 1 428 ? -4.832 -0.073 -1.161 1.00 37.75 428 THR A CA 1
ATOM 3461 C C . THR A 1 428 ? -4.212 -0.095 -2.550 1.00 37.75 428 THR A C 1
ATOM 3463 O O . THR A 1 428 ? -3.150 0.484 -2.779 1.00 37.75 428 THR A O 1
ATOM 3466 N N . LEU A 1 429 ? -4.835 -0.847 -3.453 1.00 39.59 429 LEU A N 1
ATOM 3467 C CA . LEU A 1 429 ? -4.367 -1.001 -4.817 1.00 39.59 429 LEU A CA 1
ATOM 3468 C C . LEU A 1 429 ? -4.607 0.301 -5.575 1.00 39.59 429 LEU A C 1
ATOM 3470 O O . LEU A 1 429 ? -5.691 0.556 -6.086 1.00 39.59 429 LEU A O 1
ATOM 3474 N N . GLY A 1 430 ? -3.594 1.160 -5.603 1.00 40.53 430 GLY A N 1
ATOM 3475 C CA . GLY A 1 430 ? -3.586 2.322 -6.478 1.00 40.53 430 GLY A CA 1
ATOM 3476 C C . GLY A 1 430 ? -3.179 1.927 -7.898 1.00 40.53 430 GLY A C 1
ATOM 3477 O O . GLY A 1 430 ? -2.584 0.879 -8.131 1.00 40.53 430 GLY A O 1
ATOM 3478 N N . ALA A 1 431 ? -3.369 2.825 -8.865 1.00 41.50 431 ALA A N 1
ATOM 3479 C CA . ALA A 1 431 ? -2.955 2.614 -10.262 1.00 41.50 431 ALA A CA 1
ATOM 3480 C C . ALA A 1 431 ? -1.435 2.393 -10.503 1.00 41.50 431 ALA A C 1
ATOM 3482 O O . ALA A 1 431 ? -0.980 2.290 -11.648 1.00 41.50 431 ALA A O 1
ATOM 3483 N N . ASP A 1 432 ? -0.631 2.360 -9.438 1.00 38.59 432 ASP A N 1
ATOM 3484 C CA . ASP A 1 432 ? 0.814 2.131 -9.449 1.00 38.59 432 ASP A CA 1
ATOM 3485 C C . ASP A 1 432 ? 1.232 0.861 -8.659 1.00 38.59 432 ASP A C 1
ATOM 3487 O O . ASP A 1 432 ? 2.430 0.667 -8.479 1.00 38.59 432 ASP A O 1
ATOM 3491 N N . SER A 1 433 ? 0.293 0.005 -8.224 1.00 45.12 433 SER A N 1
ATOM 3492 C CA . SER A 1 433 ? 0.587 -1.258 -7.517 1.00 45.12 433 SER A CA 1
ATOM 3493 C C . SER A 1 433 ? 1.413 -2.234 -8.353 1.00 45.12 433 SER A C 1
ATOM 3495 O O . SER A 1 433 ? 1.166 -2.398 -9.555 1.00 45.12 433 SER A O 1
ATOM 3497 N N . ASP A 1 434 ? 2.402 -2.865 -7.721 1.00 52.16 434 ASP A N 1
ATOM 3498 C CA . ASP A 1 434 ? 3.289 -3.833 -8.361 1.00 52.16 434 ASP A CA 1
ATOM 3499 C C . ASP A 1 434 ? 2.769 -5.280 -8.259 1.00 52.16 434 ASP A C 1
ATOM 3501 O O . ASP A 1 434 ? 1.663 -5.545 -7.792 1.00 52.16 434 ASP A O 1
ATOM 3505 N N . LEU A 1 435 ? 3.528 -6.237 -8.800 1.00 49.59 435 LEU A N 1
ATOM 3506 C CA . LEU A 1 435 ? 3.098 -7.637 -8.841 1.00 49.59 435 LEU A CA 1
ATOM 3507 C C . LEU A 1 435 ? 2.973 -8.252 -7.445 1.00 49.59 435 LEU A C 1
ATOM 3509 O O . LEU A 1 435 ? 2.075 -9.066 -7.232 1.00 49.59 435 LEU A O 1
ATOM 3513 N N . GLN A 1 436 ? 3.849 -7.871 -6.517 1.00 50.31 436 GLN A N 1
ATOM 3514 C CA . GLN A 1 436 ? 3.818 -8.364 -5.146 1.00 50.31 436 GLN A CA 1
ATOM 3515 C C . GLN A 1 436 ? 2.571 -7.822 -4.443 1.00 50.31 436 GLN A C 1
ATOM 3517 O O . GLN A 1 436 ? 1.818 -8.597 -3.855 1.00 50.31 436 GLN A O 1
ATOM 3522 N N . ASP A 1 437 ? 2.292 -6.529 -4.632 1.00 52.25 437 ASP A N 1
ATOM 3523 C CA . ASP A 1 437 ? 1.127 -5.862 -4.057 1.00 52.25 437 ASP A CA 1
ATOM 3524 C C . ASP A 1 437 ? -0.185 -6.524 -4.506 1.00 52.25 437 ASP A C 1
ATOM 3526 O O . ASP A 1 437 ? -1.091 -6.817 -3.730 1.00 52.25 437 ASP A O 1
ATOM 3530 N N . VAL A 1 438 ? -0.313 -6.784 -5.805 1.00 60.22 438 VAL A N 1
ATOM 3531 C CA . VAL A 1 438 ? -1.532 -7.410 -6.324 1.00 60.22 438 VAL A CA 1
ATOM 3532 C C . VAL A 1 438 ? -1.648 -8.858 -5.852 1.00 60.22 438 VAL A C 1
ATOM 3534 O O . VAL A 1 438 ? -2.751 -9.301 -5.553 1.00 60.22 438 VAL A O 1
ATOM 3537 N N . SER A 1 439 ? -0.537 -9.589 -5.746 1.00 64.31 439 SER A N 1
ATOM 3538 C CA . SER A 1 439 ? -0.551 -10.995 -5.316 1.00 64.31 439 SER A CA 1
ATOM 3539 C C . SER A 1 439 ? -0.990 -11.134 -3.859 1.00 64.31 439 SER A C 1
ATOM 3541 O O . SER A 1 439 ? -1.853 -11.949 -3.544 1.00 64.31 439 SER A O 1
ATOM 3543 N N . GLU A 1 440 ? -0.479 -10.281 -2.977 1.00 58.06 440 GLU A N 1
ATOM 3544 C CA . GLU A 1 440 ? -0.894 -10.245 -1.574 1.00 58.06 440 GLU A CA 1
ATOM 3545 C C . GLU A 1 440 ? -2.363 -9.820 -1.415 1.00 58.06 440 GLU A C 1
ATOM 3547 O O . GLU A 1 440 ? -3.097 -10.420 -0.630 1.00 58.06 440 GLU A O 1
ATOM 3552 N N . ALA A 1 441 ? -2.837 -8.859 -2.217 1.00 65.44 441 ALA A N 1
ATOM 3553 C CA . ALA A 1 441 ? -4.237 -8.428 -2.202 1.00 65.44 441 ALA A CA 1
ATOM 3554 C C . ALA A 1 441 ? -5.182 -9.563 -2.621 1.00 65.44 441 ALA A C 1
ATOM 3556 O O . ALA A 1 441 ? -6.270 -9.727 -2.074 1.00 65.44 441 ALA A O 1
ATOM 3557 N N . LEU A 1 442 ? -4.753 -10.359 -3.602 1.00 68.06 442 LEU A N 1
ATOM 3558 C CA . LEU A 1 442 ? -5.483 -11.518 -4.099 1.00 68.06 442 LEU A CA 1
ATOM 3559 C C . LEU A 1 442 ? -5.554 -12.652 -3.070 1.00 68.06 442 LEU A C 1
ATOM 3561 O O . LEU A 1 442 ? -6.589 -13.308 -2.963 1.00 68.06 442 LEU A O 1
ATOM 3565 N N . LEU A 1 443 ? -4.490 -12.859 -2.292 1.00 65.69 443 LEU A N 1
ATOM 3566 C CA . LEU A 1 443 ? -4.430 -13.860 -1.218 1.00 65.69 443 LEU A CA 1
ATOM 3567 C C . LEU A 1 443 ? -5.217 -13.456 0.040 1.00 65.69 443 LEU A C 1
ATOM 3569 O O . LEU A 1 443 ? -5.580 -14.330 0.834 1.00 65.69 443 LEU A O 1
ATOM 3573 N N . GLY A 1 444 ? -5.449 -12.154 0.226 1.00 59.00 444 GLY A N 1
ATOM 3574 C CA . GLY A 1 444 ? -6.157 -11.567 1.367 1.00 59.00 444 GLY A CA 1
ATOM 3575 C C . GLY A 1 444 ? -7.615 -11.182 1.100 1.00 59.00 444 GLY A C 1
ATOM 3576 O O . GLY A 1 444 ? -8.246 -10.600 1.975 1.00 59.00 444 GLY A O 1
ATOM 3577 N N . PHE A 1 445 ? -8.164 -11.467 -0.087 1.00 62.66 445 PHE A N 1
ATOM 3578 C CA . PHE A 1 445 ? -9.510 -11.019 -0.455 1.00 62.66 445 PHE A CA 1
ATOM 3579 C C . PHE A 1 445 ? -10.584 -11.685 0.435 1.00 62.66 445 PHE A C 1
ATOM 3581 O O . PHE A 1 445 ? -10.693 -12.917 0.408 1.00 62.66 445 PHE A O 1
ATOM 3588 N N . PRO A 1 446 ? -11.386 -10.924 1.211 1.00 60.34 446 PRO A N 1
ATOM 3589 C CA . PRO A 1 446 ? -12.404 -11.510 2.075 1.00 60.34 446 PRO A CA 1
ATOM 3590 C C . PRO A 1 446 ? -13.546 -12.089 1.236 1.00 60.34 446 PRO A C 1
ATOM 3592 O O . PRO A 1 446 ? -14.030 -11.448 0.300 1.00 60.34 446 PRO A O 1
ATOM 3595 N N . THR A 1 447 ? -13.996 -13.295 1.591 1.00 65.75 447 THR A N 1
ATOM 3596 C CA . THR A 1 447 ? -15.042 -14.032 0.861 1.00 65.75 447 THR A CA 1
ATOM 3597 C C . THR A 1 447 ? -16.337 -13.225 0.722 1.00 65.75 447 THR A C 1
ATOM 3599 O O . THR A 1 447 ? -16.998 -13.290 -0.310 1.00 65.75 447 THR A O 1
ATOM 3602 N N . ASP A 1 448 ? -16.658 -12.407 1.726 1.00 62.62 448 ASP A N 1
ATOM 3603 C CA . ASP A 1 448 ? -17.898 -11.630 1.790 1.00 62.62 448 ASP A CA 1
ATOM 3604 C C . ASP A 1 448 ? -17.883 -10.359 0.911 1.00 62.62 448 ASP A C 1
ATOM 3606 O O . ASP A 1 448 ? -18.934 -9.755 0.698 1.00 62.62 448 ASP A O 1
ATOM 3610 N N . GLU A 1 449 ? -16.723 -9.950 0.374 1.00 65.19 449 GLU A N 1
ATOM 3611 C CA . GLU A 1 449 ? -16.586 -8.782 -0.522 1.00 65.19 449 GLU A CA 1
ATOM 3612 C C . GLU A 1 449 ? -16.265 -9.166 -1.977 1.00 65.19 449 GLU A C 1
ATOM 3614 O O . GLU A 1 449 ? -15.885 -8.303 -2.774 1.00 65.19 449 GLU A O 1
ATOM 3619 N N . LEU A 1 450 ? -16.379 -10.446 -2.348 1.00 72.69 450 LEU A N 1
ATOM 3620 C CA . LEU A 1 450 ? -16.018 -10.914 -3.687 1.00 72.69 450 LEU A CA 1
ATOM 3621 C C . LEU A 1 450 ? -16.897 -10.258 -4.777 1.00 72.69 450 LEU A C 1
ATOM 3623 O O . LEU A 1 450 ? -18.124 -10.366 -4.720 1.00 72.69 450 LEU A O 1
ATOM 3627 N N . PRO A 1 451 ? -16.298 -9.588 -5.783 1.00 76.38 451 PRO A N 1
ATOM 3628 C CA . PRO A 1 451 ? -17.053 -8.943 -6.855 1.00 76.38 451 PRO A CA 1
ATOM 3629 C C . PRO A 1 451 ? -17.647 -9.994 -7.789 1.00 76.38 451 PRO A C 1
ATOM 3631 O O . PRO A 1 451 ? -16.967 -10.957 -8.119 1.00 76.38 451 PRO A O 1
ATOM 3634 N N . LEU A 1 452 ? -18.871 -9.811 -8.289 1.00 74.31 452 LEU A N 1
ATOM 3635 C CA . LEU A 1 452 ? -19.425 -10.778 -9.247 1.00 74.31 452 LEU A CA 1
ATOM 3636 C C . LEU A 1 452 ? -18.854 -10.558 -10.655 1.00 74.31 452 LEU A C 1
ATOM 3638 O O . LEU A 1 452 ? -18.634 -11.509 -11.405 1.00 74.31 452 LEU A O 1
ATOM 3642 N N . PHE A 1 453 ? -18.584 -9.293 -10.987 1.00 75.69 453 PHE A N 1
ATOM 3643 C CA . PHE A 1 453 ? -18.089 -8.867 -12.291 1.00 75.69 453 PHE A CA 1
ATOM 3644 C C . PHE A 1 453 ? -16.763 -8.128 -12.182 1.00 75.69 453 PHE A C 1
ATOM 3646 O O . PHE A 1 453 ? -16.454 -7.489 -11.174 1.00 75.69 453 PHE A O 1
ATOM 3653 N N . ALA A 1 454 ? -15.995 -8.160 -13.269 1.00 66.69 454 ALA A N 1
ATOM 3654 C CA . ALA A 1 454 ? -14.716 -7.488 -13.373 1.00 66.69 454 ALA A CA 1
ATOM 3655 C C . ALA A 1 454 ? -14.845 -6.022 -12.972 1.00 66.69 454 ALA A C 1
ATOM 3657 O O . ALA A 1 454 ? -14.073 -5.607 -12.122 1.00 66.69 454 ALA A O 1
ATOM 3658 N N . GLU A 1 455 ? -15.830 -5.280 -13.497 1.00 64.75 455 GLU A N 1
ATOM 3659 C CA . GLU A 1 455 ? -16.070 -3.843 -13.248 1.00 64.75 455 GLU A CA 1
ATOM 3660 C C . GLU A 1 455 ? -16.213 -3.462 -11.763 1.00 64.75 455 GLU A C 1
ATOM 3662 O O . GLU A 1 455 ? -15.777 -2.382 -11.366 1.00 64.75 455 GLU A O 1
ATOM 3667 N N . GLU A 1 456 ? -16.745 -4.362 -10.936 1.00 54.25 456 GLU A N 1
ATOM 3668 C CA . GLU A 1 456 ? -16.954 -4.154 -9.495 1.00 54.25 456 GLU A CA 1
ATOM 3669 C C . GLU A 1 456 ? -15.680 -4.400 -8.671 1.00 54.25 456 GLU A C 1
ATOM 3671 O O . GLU A 1 456 ? -15.617 -4.089 -7.481 1.00 54.25 456 GLU A O 1
ATOM 3676 N N . SER A 1 457 ? -14.637 -4.947 -9.297 1.00 62.84 457 SER A N 1
ATOM 3677 C CA . SER A 1 457 ? -13.379 -5.249 -8.633 1.00 62.84 457 SER A CA 1
ATOM 3678 C C . SER A 1 457 ? -12.527 -4.000 -8.400 1.00 62.84 457 SER A C 1
ATOM 3680 O O . SER A 1 457 ? -12.170 -3.278 -9.337 1.00 62.84 457 SER A O 1
ATOM 3682 N N . ARG A 1 458 ? -12.060 -3.828 -7.154 1.00 61.41 458 ARG A N 1
ATOM 3683 C CA . ARG A 1 458 ? -11.042 -2.826 -6.774 1.00 61.41 458 ARG A CA 1
ATOM 3684 C C . ARG A 1 458 ? -9.714 -3.000 -7.542 1.00 61.41 458 ARG A C 1
ATOM 3686 O O . ARG A 1 458 ? -8.920 -2.072 -7.622 1.00 61.41 458 ARG A O 1
ATOM 3693 N N . LEU A 1 459 ? -9.491 -4.158 -8.177 1.00 60.19 459 LEU A N 1
ATOM 3694 C CA . LEU A 1 459 ? -8.321 -4.451 -9.015 1.00 60.19 459 LEU A CA 1
ATOM 3695 C C . LEU A 1 459 ? -8.373 -3.797 -10.411 1.00 60.19 459 LEU A C 1
ATOM 3697 O O . LEU A 1 459 ? -7.408 -3.890 -11.171 1.00 60.19 459 LEU A O 1
ATOM 3701 N N . ASN A 1 460 ? -9.484 -3.173 -10.811 1.00 59.47 460 ASN A N 1
ATOM 3702 C CA . ASN A 1 460 ? -9.580 -2.496 -12.113 1.00 59.47 460 ASN A CA 1
ATOM 3703 C C . ASN A 1 460 ? -8.747 -1.235 -12.235 1.00 59.47 460 ASN A C 1
ATOM 3705 O O . ASN A 1 460 ? -8.425 -0.831 -13.351 1.00 59.47 460 ASN A O 1
ATOM 3709 N N . GLU A 1 461 ? -8.397 -0.623 -11.110 1.00 55.44 461 GLU A N 1
ATOM 3710 C CA . GLU A 1 461 ? -7.541 0.558 -11.103 1.00 55.44 461 GLU A CA 1
ATOM 3711 C C . GLU A 1 461 ? -6.079 0.202 -11.422 1.00 55.44 461 GLU A C 1
ATOM 3713 O O . GLU A 1 461 ? -5.306 1.078 -11.809 1.00 55.44 461 GLU A O 1
ATOM 3718 N N . VAL A 1 462 ? -5.712 -1.084 -11.326 1.00 57.66 462 VAL A N 1
ATOM 3719 C CA . VAL A 1 462 ? -4.356 -1.613 -11.518 1.00 57.66 462 VAL A CA 1
ATOM 3720 C C . VAL A 1 462 ? -4.083 -2.000 -12.975 1.00 57.66 462 VAL A C 1
ATOM 3722 O O . VAL A 1 462 ? -4.973 -2.391 -13.733 1.00 57.66 462 VAL A O 1
ATOM 3725 N N . ASP A 1 463 ? -2.811 -1.929 -13.372 1.00 65.81 463 ASP A N 1
ATOM 3726 C CA . ASP A 1 463 ? -2.349 -2.352 -14.691 1.00 65.81 463 ASP A CA 1
ATOM 3727 C C . ASP A 1 463 ? -2.763 -3.802 -15.021 1.00 65.81 463 ASP A C 1
ATOM 3729 O O . ASP A 1 463 ? -2.527 -4.747 -14.266 1.00 65.81 463 ASP A O 1
ATOM 3733 N N . THR A 1 464 ? -3.363 -3.985 -16.202 1.00 73.00 464 THR A N 1
ATOM 3734 C CA . THR A 1 464 ? -3.901 -5.280 -16.646 1.00 73.00 464 THR A CA 1
ATOM 3735 C C . THR A 1 464 ? -2.834 -6.373 -16.735 1.00 73.00 464 THR A C 1
ATOM 3737 O O . THR A 1 464 ? -3.147 -7.546 -16.533 1.00 73.00 464 THR A O 1
ATOM 3740 N N . GLN A 1 465 ? -1.589 -6.036 -17.076 1.00 68.50 465 GLN A N 1
ATOM 3741 C CA . GLN A 1 465 ? -0.512 -7.016 -17.185 1.00 68.50 465 GLN A CA 1
ATOM 3742 C C . GLN A 1 465 ? -0.036 -7.463 -15.802 1.00 68.50 465 GLN A C 1
ATOM 3744 O O . GLN A 1 465 ? 0.166 -8.660 -15.599 1.00 68.50 465 GLN A O 1
ATOM 3749 N N . VAL A 1 466 ? 0.071 -6.528 -14.854 1.00 66.50 466 VAL A N 1
ATOM 3750 C CA . VAL A 1 466 ? 0.388 -6.825 -13.447 1.00 66.50 466 VAL A CA 1
ATOM 3751 C C . VAL A 1 466 ? -0.687 -7.722 -12.845 1.00 66.50 466 VAL A C 1
ATOM 3753 O O . VAL A 1 466 ? -0.371 -8.763 -12.278 1.00 66.50 466 VAL A O 1
ATOM 3756 N N . ARG A 1 467 ? -1.960 -7.390 -13.068 1.00 75.06 467 ARG A N 1
ATOM 3757 C CA . ARG A 1 467 ? -3.096 -8.163 -12.559 1.00 75.06 467 ARG A CA 1
ATOM 3758 C C . ARG A 1 467 ? -3.148 -9.586 -13.109 1.00 75.06 467 ARG A C 1
ATOM 3760 O O . ARG A 1 467 ? -3.339 -10.529 -12.353 1.00 75.06 467 ARG A O 1
ATOM 3767 N N . LYS A 1 468 ? -2.915 -9.758 -14.415 1.00 76.69 468 LYS A N 1
ATOM 3768 C CA . LYS A 1 468 ? -2.848 -11.086 -15.051 1.00 76.69 468 LYS A CA 1
ATOM 3769 C C . LYS A 1 468 ? -1.704 -11.935 -14.515 1.00 76.69 468 LYS A C 1
ATOM 3771 O O . LYS A 1 468 ? -1.868 -13.139 -14.353 1.00 76.69 468 LYS A O 1
ATOM 3776 N N . ALA A 1 469 ? -0.547 -11.318 -14.291 1.00 72.38 469 ALA A N 1
ATOM 3777 C CA . ALA A 1 469 ? 0.601 -12.016 -13.742 1.00 72.38 469 ALA A CA 1
ATOM 3778 C C . ALA A 1 469 ? 0.343 -12.410 -12.280 1.00 72.38 469 ALA A C 1
ATOM 3780 O O . ALA A 1 469 ? 0.478 -13.581 -11.958 1.00 72.38 469 ALA A O 1
ATOM 3781 N N . ALA A 1 470 ? -0.137 -11.487 -11.445 1.00 74.88 470 ALA A N 1
ATOM 3782 C CA . ALA A 1 470 ? -0.459 -11.746 -10.043 1.00 74.88 470 ALA A CA 1
ATOM 3783 C C . ALA A 1 470 ? -1.567 -12.798 -9.855 1.00 74.88 470 ALA A C 1
ATOM 3785 O O . ALA A 1 470 ? -1.413 -13.704 -9.045 1.00 74.88 470 ALA A O 1
ATOM 3786 N N . PHE A 1 471 ? -2.643 -12.749 -10.652 1.00 85.88 471 PHE A N 1
ATOM 3787 C CA . PHE A 1 471 ? -3.672 -13.798 -10.657 1.00 85.88 471 PHE A CA 1
ATOM 3788 C C . PHE A 1 471 ? -3.067 -15.165 -10.977 1.00 85.88 471 PHE A C 1
ATOM 3790 O O . PHE A 1 471 ? -3.322 -16.142 -10.281 1.00 85.88 471 PHE A O 1
ATOM 3797 N N . ARG A 1 472 ? -2.220 -15.236 -12.007 1.00 83.88 472 ARG A N 1
ATOM 3798 C CA . ARG A 1 472 ? -1.586 -16.490 -12.409 1.00 83.88 472 ARG A CA 1
ATOM 3799 C C . ARG A 1 472 ? -0.648 -17.038 -11.332 1.00 83.88 472 ARG A C 1
ATOM 3801 O O . ARG A 1 472 ? -0.753 -18.217 -11.012 1.00 83.88 472 ARG A O 1
ATOM 3808 N N . GLU A 1 473 ? 0.246 -16.209 -10.792 1.00 77.69 473 GLU A N 1
ATOM 3809 C CA . GLU A 1 473 ? 1.174 -16.633 -9.736 1.00 77.69 473 GLU A CA 1
ATOM 3810 C C . GLU A 1 473 ? 0.412 -17.049 -8.467 1.00 77.69 473 GLU A C 1
ATOM 3812 O O . GLU A 1 473 ? 0.691 -18.111 -7.918 1.00 77.69 473 GLU A O 1
ATOM 3817 N N . GLY A 1 474 ? -0.624 -16.302 -8.069 1.00 78.62 474 GLY A N 1
ATOM 3818 C CA . GLY A 1 474 ? -1.462 -16.655 -6.920 1.00 78.62 474 GLY A CA 1
ATOM 3819 C C . GLY A 1 474 ? -2.216 -17.977 -7.104 1.00 78.62 474 GLY A C 1
ATOM 3820 O O . GLY A 1 474 ? -2.301 -18.771 -6.173 1.00 78.62 474 GLY A O 1
ATOM 3821 N N . ILE A 1 475 ? -2.702 -18.287 -8.313 1.00 88.19 475 ILE A N 1
ATOM 3822 C CA . ILE A 1 475 ? -3.302 -19.601 -8.601 1.00 88.19 475 ILE A CA 1
ATOM 3823 C C . ILE A 1 475 ? -2.272 -20.732 -8.482 1.00 88.19 475 ILE A C 1
ATOM 3825 O O . ILE A 1 475 ? -2.599 -21.808 -7.982 1.00 88.19 475 ILE A O 1
ATOM 3829 N N . TYR A 1 476 ? -1.028 -20.509 -8.905 1.00 82.75 476 TYR A N 1
ATOM 3830 C CA . TYR A 1 476 ? 0.040 -21.504 -8.755 1.00 82.75 476 TYR A CA 1
ATOM 3831 C C . TYR A 1 476 ? 0.499 -21.669 -7.307 1.00 82.75 476 TYR A C 1
ATOM 3833 O O . TYR A 1 476 ? 0.953 -22.747 -6.936 1.00 82.75 476 TYR A O 1
ATOM 3841 N N . GLU A 1 477 ? 0.353 -20.631 -6.489 1.00 81.12 477 GLU A N 1
ATOM 3842 C CA . GLU A 1 477 ? 0.665 -20.677 -5.065 1.00 81.12 477 GLU A CA 1
ATOM 3843 C C . GLU A 1 477 ? -0.360 -21.499 -4.268 1.00 81.12 477 GLU A C 1
ATOM 3845 O O . GLU A 1 477 ? 0.018 -22.242 -3.363 1.00 81.12 477 GLU A O 1
ATOM 3850 N N . ILE A 1 478 ? -1.651 -21.409 -4.609 1.00 86.00 478 ILE A N 1
ATOM 3851 C CA . ILE A 1 478 ? -2.725 -22.024 -3.805 1.00 86.00 478 ILE A CA 1
ATOM 3852 C C . ILE A 1 478 ? -3.075 -23.460 -4.228 1.00 86.00 478 ILE A C 1
ATOM 3854 O O . ILE A 1 478 ? -3.712 -24.184 -3.461 1.00 86.00 478 ILE A O 1
ATOM 3858 N N . TYR A 1 479 ? -2.672 -23.889 -5.429 1.00 87.19 479 TYR A N 1
ATOM 3859 C CA . TYR A 1 479 ? -2.912 -25.240 -5.942 1.00 87.19 479 TYR A CA 1
ATOM 3860 C C . TYR A 1 479 ? -1.617 -26.052 -6.035 1.00 87.19 479 TYR A C 1
ATOM 3862 O O . TYR A 1 479 ? -0.648 -25.653 -6.670 1.00 87.19 479 TYR A O 1
ATOM 3870 N N . SER A 1 480 ? -1.640 -27.276 -5.508 1.00 83.81 480 SER A N 1
ATOM 3871 C CA . SER A 1 480 ? -0.515 -28.224 -5.594 1.00 83.81 480 SER A CA 1
ATOM 3872 C C . SER A 1 480 ? -0.440 -28.997 -6.923 1.00 83.81 480 SER A C 1
ATOM 3874 O O . SER A 1 480 ? 0.509 -29.744 -7.170 1.00 83.81 480 SER A O 1
ATOM 3876 N N . GLY A 1 481 ? -1.442 -28.848 -7.790 1.00 89.38 481 GLY A N 1
ATOM 3877 C CA . GLY A 1 481 ? -1.578 -29.582 -9.043 1.00 89.38 481 GLY A CA 1
ATOM 3878 C C . GLY A 1 481 ? -2.868 -29.217 -9.773 1.00 89.38 481 GLY A C 1
ATOM 3879 O O . GLY A 1 481 ? -3.616 -28.342 -9.350 1.00 89.38 481 GLY A O 1
ATOM 3880 N N . CYS A 1 482 ? -3.146 -29.898 -10.885 1.00 95.44 482 CYS A N 1
ATOM 3881 C CA . CYS A 1 482 ? -4.354 -29.635 -11.664 1.00 95.44 482 CYS A CA 1
ATOM 3882 C C . CYS A 1 482 ? -5.625 -29.946 -10.854 1.00 95.44 482 CYS A C 1
ATOM 3884 O O . CYS A 1 482 ? -5.797 -31.082 -10.420 1.00 95.44 482 CYS A O 1
ATOM 3886 N N . ALA A 1 483 ? -6.556 -28.996 -10.766 1.00 96.44 483 ALA A N 1
ATOM 3887 C CA . ALA A 1 483 ? -7.814 -29.115 -10.029 1.00 96.44 483 ALA A CA 1
ATOM 3888 C C . ALA A 1 483 ? -8.674 -30.318 -10.471 1.00 96.44 483 ALA A C 1
ATOM 3890 O O . ALA A 1 483 ? -9.403 -30.886 -9.673 1.00 96.44 483 ALA A O 1
ATOM 3891 N N . ILE A 1 484 ? -8.549 -30.770 -11.725 1.00 95.62 484 ILE A N 1
ATOM 3892 C CA . ILE A 1 484 ? -9.319 -31.911 -12.250 1.00 95.62 484 ILE A CA 1
ATOM 3893 C C . ILE A 1 484 ? -8.628 -33.261 -12.021 1.00 95.62 484 ILE A C 1
ATOM 3895 O O . ILE A 1 484 ? -9.297 -34.266 -11.837 1.00 95.62 484 ILE A O 1
ATOM 3899 N N . CYS A 1 485 ? -7.294 -33.343 -12.080 1.00 93.56 485 CYS A N 1
ATOM 3900 C CA . CYS A 1 485 ? -6.609 -34.648 -12.039 1.00 93.56 485 CYS A CA 1
ATOM 3901 C C . CYS A 1 485 ? -5.543 -34.806 -10.962 1.00 93.56 485 CYS A C 1
ATOM 3903 O O . CYS A 1 485 ? -4.890 -35.852 -10.912 1.00 93.56 485 CYS A O 1
ATOM 3905 N N . GLY A 1 486 ? -5.299 -33.757 -10.182 1.00 91.94 486 GLY A N 1
ATOM 3906 C CA . GLY A 1 486 ? -4.330 -33.702 -9.092 1.00 91.94 486 GLY A CA 1
ATOM 3907 C C . GLY A 1 486 ? -2.868 -33.769 -9.534 1.00 91.94 486 GLY A C 1
ATOM 3908 O O . GLY A 1 486 ? -1.979 -33.847 -8.694 1.00 91.94 486 GLY A O 1
ATOM 3909 N N . LYS A 1 487 ? -2.579 -33.786 -10.842 1.00 91.88 487 LYS A N 1
ATOM 3910 C CA . LYS A 1 487 ? -1.209 -33.944 -11.352 1.00 91.88 487 LYS A CA 1
ATOM 3911 C C . LYS A 1 487 ? -0.533 -32.601 -11.584 1.00 91.88 487 LYS A C 1
ATOM 3913 O O . LYS A 1 487 ? -1.137 -31.695 -12.156 1.00 91.88 487 LYS A O 1
ATOM 3918 N N . LEU A 1 488 ? 0.748 -32.559 -11.240 1.00 85.56 488 LEU A N 1
ATOM 3919 C CA . LEU A 1 488 ? 1.711 -31.524 -11.590 1.00 85.56 488 LEU A CA 1
ATOM 3920 C C . LEU A 1 488 ? 2.815 -32.175 -12.430 1.00 85.56 488 LEU A C 1
ATOM 3922 O O . LEU A 1 488 ? 3.384 -33.191 -12.024 1.00 85.56 488 LEU A O 1
ATOM 3926 N N . PHE A 1 489 ? 3.091 -31.634 -13.612 1.00 79.25 489 PHE A N 1
ATOM 3927 C CA . PHE A 1 489 ? 4.218 -32.052 -14.442 1.00 79.25 489 PHE A CA 1
ATOM 3928 C C . PHE A 1 489 ? 5.213 -30.907 -14.564 1.00 79.25 489 PHE A C 1
ATOM 3930 O O . PHE A 1 489 ? 4.826 -29.770 -14.826 1.00 79.25 489 PHE A O 1
ATOM 3937 N N . GLU A 1 490 ? 6.492 -31.240 -14.419 1.00 77.19 490 GLU A N 1
ATOM 3938 C CA . GLU A 1 490 ? 7.598 -30.291 -14.490 1.00 77.19 490 GLU A CA 1
ATOM 3939 C C . GLU A 1 490 ? 8.481 -30.599 -15.696 1.00 77.19 490 GLU A C 1
ATOM 3941 O O . GLU A 1 490 ? 8.756 -31.763 -16.017 1.00 77.19 490 GLU A O 1
ATOM 3946 N N . SER A 1 491 ? 8.934 -29.555 -16.376 1.00 70.81 491 SER A N 1
ATOM 3947 C CA . SER A 1 491 ? 9.948 -29.661 -17.411 1.00 70.81 491 SER A CA 1
ATOM 3948 C C . SER A 1 491 ? 11.339 -29.821 -16.778 1.00 70.81 491 SER A C 1
ATOM 3950 O O . SER A 1 491 ? 11.560 -29.425 -15.633 1.00 70.81 491 SER A O 1
ATOM 3952 N N . PRO A 1 492 ? 12.337 -30.347 -17.512 1.00 71.75 492 PRO A N 1
ATOM 3953 C CA . PRO A 1 492 ? 13.718 -30.400 -17.024 1.00 71.75 492 PRO A CA 1
ATOM 3954 C C . PRO A 1 492 ? 14.332 -29.030 -16.682 1.00 71.75 492 PRO A C 1
ATOM 3956 O O . PRO A 1 492 ? 15.335 -28.983 -15.975 1.00 71.75 492 PRO A O 1
ATOM 3959 N N . SER A 1 493 ? 13.764 -27.933 -17.197 1.00 57.81 493 SER A N 1
ATOM 3960 C CA . SER A 1 493 ? 14.142 -26.554 -16.863 1.00 57.81 493 SER A CA 1
ATOM 3961 C C . SER A 1 493 ? 13.408 -25.997 -15.636 1.00 57.81 493 SER A C 1
ATOM 3963 O O . SER A 1 493 ? 13.688 -24.866 -15.249 1.00 57.81 493 SER A O 1
ATOM 3965 N N . GLY A 1 494 ? 12.520 -26.779 -15.010 1.00 59.06 494 GLY A N 1
ATOM 3966 C CA . GLY A 1 494 ? 11.777 -26.400 -13.806 1.00 59.06 494 GLY A CA 1
ATOM 3967 C C . GLY A 1 494 ? 10.459 -25.665 -14.065 1.00 59.06 494 GLY A C 1
ATOM 3968 O O . GLY A 1 494 ? 9.901 -25.102 -13.135 1.00 59.06 494 GLY A O 1
ATOM 3969 N N . GLU A 1 495 ? 9.953 -25.642 -15.302 1.00 66.56 495 GLU A N 1
ATOM 3970 C CA . GLU A 1 495 ? 8.650 -25.036 -15.615 1.00 66.56 495 GLU A CA 1
ATOM 3971 C C . GLU A 1 495 ? 7.511 -26.027 -15.355 1.00 66.56 495 GLU A C 1
ATOM 3973 O O . GLU A 1 495 ? 7.624 -27.208 -15.687 1.00 66.56 495 GLU A O 1
ATOM 3978 N N . HIS A 1 496 ? 6.387 -25.549 -14.824 1.00 78.06 496 HIS A N 1
ATOM 3979 C CA . HIS A 1 496 ? 5.212 -26.375 -14.548 1.00 78.06 496 HIS A CA 1
ATOM 3980 C C . HIS A 1 496 ? 4.210 -26.351 -15.710 1.00 78.06 496 HIS A C 1
ATOM 3982 O O . HIS A 1 496 ? 4.072 -25.354 -16.413 1.00 78.06 496 HIS A O 1
ATOM 3988 N N . ASN A 1 497 ? 3.459 -27.438 -15.894 1.00 86.00 497 ASN A N 1
ATOM 3989 C CA . ASN A 1 497 ? 2.441 -27.558 -16.946 1.00 86.00 497 ASN A CA 1
ATOM 3990 C C . ASN A 1 497 ? 1.047 -27.024 -16.549 1.00 86.00 497 ASN A C 1
ATOM 3992 O O . ASN A 1 497 ? 0.049 -27.389 -17.183 1.00 86.00 497 ASN A O 1
ATOM 3996 N N . LEU A 1 498 ? 0.974 -26.263 -15.457 1.00 88.31 498 LEU A N 1
ATOM 3997 C CA . LEU A 1 498 ? -0.258 -25.660 -14.966 1.00 88.31 498 LEU A CA 1
ATOM 3998 C C . LEU A 1 498 ? -0.517 -24.328 -15.662 1.00 88.31 498 LEU A C 1
ATOM 4000 O O . LEU A 1 498 ? 0.403 -23.581 -15.985 1.00 88.31 498 LEU A O 1
ATOM 4004 N N . GLU A 1 499 ? -1.795 -24.051 -15.863 1.00 91.44 499 GLU A N 1
ATOM 4005 C CA . GLU A 1 499 ? -2.344 -22.828 -16.421 1.00 91.44 499 GLU A CA 1
ATOM 4006 C C . GLU A 1 499 ? -3.439 -22.334 -15.472 1.00 91.44 499 GLU A C 1
ATOM 4008 O O . GLU A 1 499 ? -4.227 -23.128 -14.955 1.00 91.44 499 GLU A O 1
ATOM 4013 N N . ALA A 1 500 ? -3.472 -21.027 -15.218 1.00 91.81 500 ALA A N 1
ATOM 4014 C CA . ALA A 1 500 ? -4.535 -20.406 -14.440 1.00 91.81 500 ALA A CA 1
ATOM 4015 C C . ALA A 1 500 ? -5.748 -20.162 -15.348 1.00 91.81 500 ALA A C 1
ATOM 4017 O O . ALA A 1 500 ? -5.680 -19.346 -16.270 1.00 91.81 500 ALA A O 1
ATOM 4018 N N . ALA A 1 501 ? -6.829 -20.892 -15.094 1.00 93.38 501 ALA A N 1
ATOM 4019 C CA . ALA A 1 501 ? -8.081 -20.825 -15.835 1.00 93.38 501 ALA A CA 1
ATOM 4020 C C . ALA A 1 501 ? -9.143 -20.093 -15.013 1.00 93.38 501 ALA A C 1
ATOM 4022 O O . ALA A 1 501 ? -9.297 -20.372 -13.824 1.00 93.38 501 ALA A O 1
ATOM 4023 N N . HIS A 1 502 ? -9.899 -19.187 -15.632 1.00 93.31 502 HIS A N 1
ATOM 4024 C CA . HIS A 1 502 ? -11.034 -18.541 -14.969 1.00 93.31 502 HIS A CA 1
ATOM 4025 C C . HIS A 1 502 ? -12.276 -19.436 -14.993 1.00 93.31 502 HIS A C 1
ATOM 4027 O O . HIS A 1 502 ? -12.595 -20.037 -16.021 1.00 93.31 502 HIS A O 1
ATOM 4033 N N . ILE A 1 503 ? -13.015 -19.475 -13.883 1.00 93.56 503 ILE A N 1
ATOM 4034 C CA . ILE A 1 503 ? -14.314 -20.153 -13.792 1.00 93.56 503 ILE A CA 1
ATOM 4035 C C . ILE A 1 503 ? -15.354 -19.337 -14.553 1.00 93.56 503 ILE A C 1
ATOM 4037 O O . ILE A 1 503 ? -15.923 -19.833 -15.515 1.00 93.56 503 ILE A O 1
ATOM 4041 N N . LEU A 1 504 ? -15.561 -18.071 -14.204 1.00 90.19 504 LEU A N 1
ATOM 4042 C CA . LEU A 1 504 ? -16.289 -17.132 -15.052 1.00 90.19 504 LEU A CA 1
ATOM 4043 C C . LEU A 1 504 ? -15.290 -16.499 -16.034 1.00 90.19 504 LEU A C 1
ATOM 4045 O O . LEU A 1 504 ? -14.389 -15.787 -15.579 1.00 90.19 504 LEU A O 1
ATOM 4049 N N . PRO A 1 505 ? -15.388 -16.750 -17.355 1.00 86.81 505 PRO A N 1
ATOM 4050 C CA . PRO A 1 505 ? -14.389 -16.281 -18.307 1.00 86.81 505 PRO A CA 1
ATOM 4051 C C . PRO A 1 505 ? -14.258 -14.759 -18.328 1.00 86.81 505 PRO A C 1
ATOM 4053 O O . PRO A 1 505 ? -15.227 -14.015 -18.200 1.00 86.81 505 PRO A O 1
ATOM 4056 N N . ARG A 1 506 ? -13.053 -14.262 -18.616 1.00 81.75 506 ARG A N 1
ATOM 4057 C CA . ARG A 1 506 ? -12.824 -12.815 -18.763 1.00 81.75 506 ARG A CA 1
ATOM 4058 C C . ARG A 1 506 ? -13.624 -12.186 -19.911 1.00 81.75 506 ARG A C 1
ATOM 4060 O O . ARG A 1 506 ? -13.946 -11.007 -19.846 1.00 81.75 506 ARG A O 1
ATOM 4067 N N . ALA A 1 507 ? -13.909 -12.948 -20.971 1.00 82.69 507 ALA A N 1
ATOM 4068 C CA . ALA A 1 507 ? -14.755 -12.490 -22.080 1.00 82.69 507 ALA A CA 1
ATOM 4069 C C . ALA A 1 507 ? -16.202 -12.194 -21.642 1.00 82.69 507 ALA A C 1
ATOM 4071 O O . ALA A 1 507 ? -16.907 -11.470 -22.337 1.00 82.69 507 ALA A O 1
ATOM 4072 N N . ASP A 1 508 ? -16.582 -12.728 -20.482 1.00 80.19 508 ASP A N 1
ATOM 4073 C CA . ASP A 1 508 ? -17.901 -12.691 -19.864 1.00 80.19 508 ASP A CA 1
ATOM 4074 C C . ASP A 1 508 ? -17.924 -11.809 -18.601 1.00 80.19 508 ASP A C 1
ATOM 4076 O O . ASP A 1 508 ? -18.808 -11.957 -17.756 1.00 80.19 508 ASP A O 1
ATOM 4080 N N . ASP A 1 509 ? -16.957 -10.892 -18.486 1.00 79.81 509 ASP A N 1
ATOM 4081 C CA . ASP A 1 509 ? -16.732 -10.001 -17.342 1.00 79.81 509 ASP A CA 1
ATOM 4082 C C . ASP A 1 509 ? -16.360 -10.725 -16.039 1.00 79.81 509 ASP A C 1
ATOM 4084 O O . ASP A 1 509 ? -16.631 -10.234 -14.947 1.00 79.81 509 ASP A O 1
ATOM 4088 N N . GLY A 1 510 ? -15.677 -11.868 -16.125 1.00 83.94 510 GLY A N 1
ATOM 4089 C CA . GLY A 1 510 ? -15.107 -12.542 -14.958 1.00 83.94 510 GLY A CA 1
ATOM 4090 C C . GLY A 1 510 ? -14.033 -11.709 -14.233 1.00 83.94 510 GLY A C 1
ATOM 4091 O O . GLY A 1 510 ? -13.092 -11.238 -14.886 1.00 83.94 510 GLY A O 1
ATOM 4092 N N . PRO A 1 511 ? -14.122 -11.527 -12.900 1.00 84.12 511 PRO A N 1
ATOM 4093 C CA . PRO A 1 511 ? -13.126 -10.793 -12.124 1.00 84.12 511 PRO A CA 1
ATOM 4094 C C . PRO A 1 511 ? -11.825 -11.589 -11.955 1.00 84.12 511 PRO A C 1
ATOM 4096 O O . PRO A 1 511 ? -11.826 -12.815 -11.860 1.00 84.12 511 PRO A O 1
ATOM 4099 N N . ASP A 1 512 ? -10.701 -10.877 -11.866 1.00 84.44 512 ASP A N 1
ATOM 4100 C CA . ASP A 1 512 ? -9.377 -11.467 -11.636 1.00 84.44 512 ASP A CA 1
ATOM 4101 C C . ASP A 1 512 ? -9.136 -11.689 -10.127 1.00 84.44 512 ASP A C 1
ATOM 4103 O O . ASP A 1 512 ? -8.235 -11.080 -9.568 1.00 84.44 512 ASP A O 1
ATOM 4107 N N . VAL A 1 513 ? -9.953 -12.516 -9.461 1.00 87.19 513 VAL A N 1
ATOM 4108 C CA . VAL A 1 513 ? -9.797 -12.921 -8.041 1.00 87.19 513 VAL A CA 1
ATOM 4109 C C . VAL A 1 513 ? -9.531 -14.421 -7.927 1.00 87.19 513 VAL A C 1
ATOM 4111 O O . VAL A 1 513 ? -10.032 -15.186 -8.748 1.00 87.19 513 VAL A O 1
ATOM 4114 N N . LEU A 1 514 ? -8.769 -14.870 -6.922 1.00 91.06 514 LEU A N 1
ATOM 4115 C CA . LEU A 1 514 ? -8.316 -16.272 -6.840 1.00 91.06 514 LEU A CA 1
ATOM 4116 C C . LEU A 1 514 ? -9.470 -17.274 -6.742 1.00 91.06 514 LEU A C 1
ATOM 4118 O O . LEU A 1 514 ? -9.412 -18.342 -7.342 1.00 91.06 514 LEU A O 1
ATOM 4122 N N . GLN A 1 515 ? -10.553 -16.898 -6.067 1.00 93.31 515 GLN A N 1
ATOM 4123 C CA . GLN A 1 515 ? -11.758 -17.713 -5.937 1.00 93.31 515 GLN A CA 1
ATOM 4124 C C . GLN A 1 515 ? -12.541 -17.848 -7.259 1.00 93.31 515 GLN A C 1
ATOM 4126 O O . GLN A 1 515 ? -13.435 -18.686 -7.349 1.00 93.31 515 GLN A O 1
ATOM 4131 N N . ASN A 1 516 ? -12.210 -17.059 -8.290 1.00 93.62 516 ASN A N 1
ATOM 4132 C CA . ASN A 1 516 ? -12.683 -17.224 -9.671 1.00 93.62 516 ASN A CA 1
ATOM 4133 C C . ASN A 1 516 ? -11.676 -18.015 -10.539 1.00 93.62 516 ASN A C 1
ATOM 4135 O O . ASN A 1 516 ? -11.782 -18.023 -11.765 1.00 93.62 516 ASN A O 1
ATOM 4139 N N . GLY A 1 517 ? -10.665 -18.655 -9.945 1.00 94.44 517 GLY A N 1
ATOM 4140 C CA . GLY A 1 517 ? -9.599 -19.333 -10.676 1.00 94.44 517 GLY A CA 1
ATOM 4141 C C . GLY A 1 517 ? -9.406 -20.805 -10.313 1.00 94.44 517 GLY A C 1
ATOM 4142 O O . GLY A 1 517 ? -9.596 -21.237 -9.176 1.00 94.44 517 GLY A O 1
ATOM 4143 N N . LEU A 1 518 ? -8.971 -21.576 -11.308 1.00 96.06 518 LEU A N 1
ATOM 4144 C CA . LEU A 1 518 ? -8.581 -22.979 -11.210 1.00 96.06 518 LEU A CA 1
ATOM 4145 C C . LEU A 1 518 ? -7.181 -23.167 -11.793 1.00 96.06 518 LEU A C 1
ATOM 4147 O O . LEU A 1 518 ? -6.895 -22.693 -12.893 1.00 96.06 518 LEU A O 1
ATOM 4151 N N . ALA A 1 519 ? -6.321 -23.928 -11.117 1.00 96.25 519 ALA A N 1
ATOM 4152 C CA . ALA A 1 519 ? -5.091 -24.411 -11.735 1.00 96.25 519 ALA A CA 1
ATOM 4153 C C . ALA A 1 519 ? -5.402 -25.646 -12.588 1.00 96.25 519 ALA A C 1
ATOM 4155 O O . ALA A 1 519 ? -5.755 -26.699 -12.060 1.00 96.25 519 ALA A O 1
ATOM 4156 N N . LEU A 1 520 ? -5.268 -25.565 -13.909 1.00 95.69 520 LEU A N 1
ATOM 4157 C CA . LEU A 1 520 ? -5.557 -26.671 -14.824 1.00 95.69 520 LEU A CA 1
ATOM 4158 C C . LEU A 1 520 ? -4.329 -27.020 -15.661 1.00 95.69 520 LEU A C 1
ATOM 4160 O O . LEU A 1 520 ? -3.580 -26.150 -16.079 1.00 95.69 520 LEU A O 1
ATOM 4164 N N . CYS A 1 521 ? -4.106 -28.305 -15.948 1.00 94.38 521 CYS A N 1
ATOM 4165 C CA . CYS A 1 521 ? -3.114 -28.655 -16.962 1.00 94.38 521 CYS A CA 1
ATOM 4166 C C . CYS A 1 521 ? -3.627 -28.270 -18.353 1.00 94.38 521 CYS A C 1
ATOM 4168 O O . CYS A 1 521 ? -4.835 -28.338 -18.581 1.00 94.38 521 CYS A O 1
ATOM 4170 N N . SER A 1 522 ? -2.736 -27.992 -19.310 1.00 91.44 522 SER A N 1
ATOM 4171 C CA . SER A 1 522 ? -3.108 -27.539 -20.668 1.00 91.44 522 SER A CA 1
ATOM 4172 C C . SER A 1 522 ? -4.234 -28.350 -21.326 1.00 91.44 522 SER A C 1
ATOM 4174 O O . SER A 1 522 ? -5.084 -27.812 -22.029 1.00 91.44 522 SER A O 1
ATOM 4176 N N . ARG A 1 523 ? -4.286 -29.667 -21.074 1.00 92.69 523 ARG A N 1
ATOM 4177 C CA . ARG A 1 523 ? -5.344 -30.541 -21.599 1.00 92.69 523 ARG A CA 1
ATOM 4178 C C . ARG A 1 523 ? -6.703 -30.315 -20.934 1.00 92.69 523 ARG A C 1
ATOM 4180 O O . ARG A 1 523 ? -7.713 -30.299 -21.629 1.00 92.69 523 ARG A O 1
ATOM 4187 N N . HIS A 1 524 ? -6.742 -30.212 -19.607 1.00 94.69 524 HIS A N 1
ATOM 4188 C CA . HIS A 1 524 ? -7.998 -29.998 -18.887 1.00 94.69 524 HIS A CA 1
ATOM 4189 C C . HIS A 1 524 ? -8.456 -28.543 -18.969 1.00 94.69 524 HIS A C 1
ATOM 4191 O O . HIS A 1 524 ? -9.655 -28.325 -19.023 1.00 94.69 524 HIS A O 1
ATOM 4197 N N . HIS A 1 525 ? -7.536 -27.581 -19.089 1.00 94.00 525 HIS A N 1
ATOM 4198 C CA . HIS A 1 525 ? -7.880 -26.191 -19.383 1.00 94.00 525 HIS A CA 1
ATOM 4199 C C . HIS A 1 525 ? -8.607 -26.084 -20.724 1.00 94.00 525 HIS A C 1
ATOM 4201 O O . HIS A 1 525 ? -9.740 -25.617 -20.775 1.00 94.00 525 HIS A O 1
ATOM 4207 N N . TRP A 1 526 ? -8.018 -26.644 -21.789 1.00 92.94 526 TRP A N 1
ATOM 4208 C CA . TRP A 1 526 ? -8.662 -26.684 -23.103 1.00 92.94 526 TRP A CA 1
ATOM 4209 C C . TRP A 1 526 ? -10.050 -27.331 -23.048 1.00 92.94 526 TRP A C 1
ATOM 4211 O O . TRP A 1 526 ? -11.004 -26.820 -23.627 1.00 92.94 526 TRP A O 1
ATOM 4221 N N . ALA A 1 527 ? -10.178 -28.459 -22.354 1.00 91.56 527 ALA A N 1
ATOM 4222 C CA . ALA A 1 527 ? -11.442 -29.172 -22.274 1.00 91.56 527 ALA A CA 1
ATOM 4223 C C . ALA A 1 527 ? -12.496 -28.413 -21.443 1.00 91.56 527 ALA A C 1
ATOM 4225 O O . ALA A 1 527 ? -13.661 -28.385 -21.833 1.00 91.56 527 ALA A O 1
ATOM 4226 N N . PHE A 1 528 ? -12.095 -27.751 -20.356 1.00 92.38 528 PHE A N 1
ATOM 4227 C CA . PHE A 1 528 ? -12.974 -26.916 -19.536 1.00 92.38 528 PHE A CA 1
ATOM 4228 C C . PHE A 1 528 ? -13.536 -25.737 -20.343 1.00 92.38 528 PHE A C 1
ATOM 4230 O O . PHE A 1 528 ? -14.749 -25.534 -20.373 1.00 92.38 528 PHE A O 1
ATOM 4237 N N . ASP A 1 529 ? -12.687 -25.034 -21.094 1.00 88.38 529 ASP A N 1
ATOM 4238 C CA . ASP A 1 529 ? -13.095 -23.911 -21.952 1.00 88.38 529 ASP A CA 1
ATOM 4239 C C . ASP A 1 529 ? -13.989 -24.325 -23.127 1.00 88.38 529 ASP A C 1
ATOM 4241 O O . ASP A 1 529 ? -14.782 -23.529 -23.621 1.00 88.38 529 ASP A O 1
ATOM 4245 N N . ASN A 1 530 ? -13.879 -25.577 -23.578 1.00 88.19 530 ASN A N 1
ATOM 4246 C CA . ASN A 1 530 ? -14.708 -26.124 -24.655 1.00 88.19 530 ASN A CA 1
ATOM 4247 C C . ASN A 1 530 ? -15.972 -26.838 -24.138 1.00 88.19 530 ASN A C 1
ATOM 4249 O O . ASN A 1 530 ? -16.634 -27.519 -24.919 1.00 88.19 530 ASN A O 1
ATOM 4253 N N . GLY A 1 531 ? -16.303 -26.698 -22.848 1.00 87.69 531 GLY A N 1
ATOM 4254 C CA . GLY A 1 531 ? -17.552 -27.206 -22.272 1.00 87.69 531 GLY A CA 1
ATOM 4255 C C . GLY A 1 531 ? -17.591 -28.719 -22.046 1.00 87.69 531 GLY A C 1
ATOM 4256 O O . GLY A 1 531 ? -18.666 -29.292 -21.944 1.00 87.69 531 GLY A O 1
ATOM 4257 N N . TRP A 1 532 ? -16.441 -29.395 -21.978 1.00 90.06 532 TRP A N 1
ATOM 4258 C CA . TRP A 1 532 ? -16.408 -30.825 -21.635 1.00 90.06 532 TRP A CA 1
ATOM 4259 C C . TRP A 1 532 ? -16.669 -31.091 -20.157 1.00 90.06 532 TRP A C 1
ATOM 4261 O O . TRP A 1 532 ? -17.121 -32.178 -19.807 1.00 90.06 532 TRP A O 1
ATOM 4271 N N . PHE A 1 533 ? -16.317 -30.121 -19.321 1.00 90.88 533 PHE A N 1
ATOM 4272 C CA . PHE A 1 533 ? -16.393 -30.184 -17.874 1.00 90.88 533 PHE A CA 1
ATOM 4273 C C . PHE A 1 533 ? -17.368 -29.118 -17.394 1.00 90.88 533 PHE A C 1
ATOM 4275 O O . PHE A 1 533 ? -17.186 -27.933 -17.688 1.00 90.88 533 PHE A O 1
ATOM 4282 N N . GLU A 1 534 ? -18.346 -29.555 -16.623 1.00 90.56 534 GLU A N 1
ATOM 4283 C CA . GLU A 1 534 ? -19.189 -28.730 -15.778 1.00 90.56 534 GLU A CA 1
ATOM 4284 C C . GLU A 1 534 ? -18.845 -29.059 -14.323 1.00 90.56 534 GLU A C 1
ATOM 4286 O O . GLU A 1 534 ? -18.397 -30.163 -14.008 1.00 90.56 534 GLU A O 1
ATOM 4291 N N . ILE A 1 535 ? -18.939 -28.069 -13.447 1.00 93.44 535 ILE A N 1
ATOM 4292 C CA . ILE A 1 535 ? -18.653 -28.237 -12.023 1.00 93.44 535 ILE A CA 1
ATOM 4293 C C . ILE A 1 535 ? -19.874 -27.712 -11.292 1.00 93.44 535 ILE A C 1
ATOM 4295 O O . ILE A 1 535 ? -20.369 -26.644 -11.648 1.00 93.44 535 ILE A O 1
ATOM 4299 N N . ASP A 1 536 ? -20.366 -28.438 -10.298 1.00 89.50 536 ASP A N 1
ATOM 4300 C CA . ASP A 1 536 ? -21.466 -27.960 -9.467 1.00 89.50 536 ASP A CA 1
ATOM 4301 C C . ASP A 1 536 ? -20.968 -27.199 -8.224 1.00 89.50 536 ASP A C 1
ATOM 4303 O O . ASP A 1 536 ? -19.775 -27.111 -7.924 1.00 89.50 536 ASP A O 1
ATOM 4307 N N . GLU A 1 537 ? -21.897 -26.619 -7.468 1.00 87.50 537 GLU A N 1
ATOM 4308 C CA . GLU A 1 537 ? -21.592 -25.853 -6.251 1.00 87.50 537 GLU A CA 1
ATOM 4309 C C . GLU A 1 537 ? -21.013 -26.704 -5.113 1.00 87.50 537 GLU A C 1
ATOM 4311 O O . GLU A 1 537 ? -20.481 -26.165 -4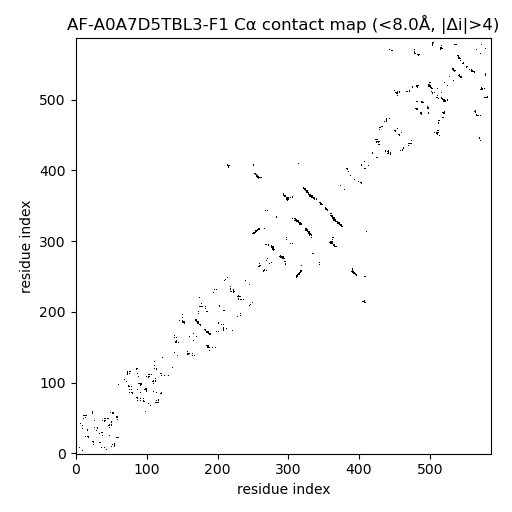.142 1.00 87.50 537 GLU A O 1
ATOM 4316 N N . THR A 1 538 ? -21.134 -28.028 -5.215 1.00 91.44 538 THR A N 1
ATOM 4317 C CA . THR A 1 538 ? -20.539 -28.990 -4.283 1.00 91.44 538 THR A CA 1
ATOM 4318 C C . THR A 1 538 ? -19.151 -29.448 -4.730 1.00 91.44 538 THR A C 1
ATOM 4320 O O . THR A 1 538 ? -18.519 -30.257 -4.047 1.00 91.44 538 THR A O 1
ATOM 4323 N N . TYR A 1 539 ? -18.652 -28.872 -5.829 1.00 94.44 539 TYR A N 1
ATOM 4324 C CA . TYR A 1 539 ? -17.391 -29.186 -6.488 1.00 94.44 539 TYR A CA 1
ATOM 4325 C C . TYR A 1 539 ? -17.359 -30.579 -7.129 1.00 94.44 539 TYR A C 1
ATOM 4327 O O . TYR A 1 539 ? -16.274 -31.122 -7.349 1.00 94.44 539 TYR A O 1
ATOM 4335 N N . GLU A 1 540 ? -18.517 -31.165 -7.435 1.00 95.75 540 GLU A N 1
ATOM 4336 C CA . GLU A 1 540 ? -18.616 -32.391 -8.227 1.00 95.75 540 GLU A CA 1
ATOM 4337 C C . GLU A 1 540 ? -18.441 -32.067 -9.716 1.00 95.75 540 GLU A C 1
ATOM 4339 O O . GLU A 1 540 ? -18.960 -31.071 -10.223 1.00 95.75 540 GLU A O 1
ATOM 4344 N N . ILE A 1 541 ? -17.655 -32.888 -10.413 1.00 95.38 541 ILE A N 1
ATOM 4345 C CA . ILE A 1 541 ? -17.362 -32.737 -11.837 1.00 95.38 541 ILE A CA 1
ATOM 4346 C C . ILE A 1 541 ? -18.396 -33.517 -12.651 1.00 95.38 541 ILE A C 1
ATOM 4348 O O . ILE A 1 541 ? -18.472 -34.744 -12.563 1.00 95.38 541 ILE A O 1
ATOM 4352 N N . GLU A 1 542 ? -19.110 -32.832 -13.535 1.00 92.81 542 GLU A N 1
ATOM 4353 C CA . GLU A 1 542 ? -20.009 -33.430 -14.519 1.00 92.81 542 GLU A CA 1
ATOM 4354 C C . GLU A 1 542 ? -19.402 -33.341 -15.926 1.00 92.81 542 GLU A C 1
ATOM 4356 O O . GLU A 1 542 ? -18.823 -32.330 -16.328 1.00 92.81 542 GLU A O 1
ATOM 4361 N N . ILE A 1 543 ? -19.493 -34.430 -16.692 1.00 91.31 543 ILE A N 1
ATOM 4362 C CA . ILE A 1 543 ? -18.955 -34.499 -18.055 1.00 91.31 543 ILE A CA 1
ATOM 4363 C C . ILE A 1 543 ? -20.101 -34.512 -19.053 1.00 91.31 543 ILE A C 1
ATOM 4365 O O . ILE A 1 543 ? -20.928 -35.425 -19.055 1.00 91.31 543 ILE A O 1
ATOM 4369 N N . GLN A 1 544 ? -20.090 -33.545 -19.968 1.00 83.81 544 GLN A N 1
ATOM 4370 C CA . GLN A 1 544 ? -21.084 -33.462 -21.033 1.00 83.81 544 GLN A CA 1
ATOM 4371 C C . GLN A 1 544 ? -21.017 -34.699 -21.953 1.00 83.81 544 GLN A C 1
ATOM 4373 O O . GLN A 1 544 ? -19.948 -35.119 -22.425 1.00 83.81 544 GLN A O 1
ATOM 4378 N N . ASP A 1 545 ? -22.178 -35.318 -22.201 1.00 83.31 545 ASP A N 1
ATOM 4379 C CA . ASP A 1 545 ? -22.262 -36.605 -22.899 1.00 83.31 545 ASP A CA 1
ATOM 4380 C C . ASP A 1 545 ? -22.111 -36.441 -24.421 1.00 83.31 545 ASP A C 1
ATOM 4382 O O . ASP A 1 545 ? -23.033 -36.070 -25.159 1.00 83.31 545 ASP A O 1
ATOM 4386 N N . HIS A 1 546 ? -20.905 -36.728 -24.913 1.00 84.69 546 HIS A N 1
ATOM 4387 C CA . HIS A 1 546 ? -20.522 -36.596 -26.317 1.00 84.69 546 HIS A CA 1
ATOM 4388 C C . HIS A 1 546 ? -19.839 -37.866 -26.854 1.00 84.69 546 HIS A C 1
ATOM 4390 O O . HIS A 1 546 ? -18.689 -37.816 -27.302 1.00 84.69 546 HIS A O 1
ATOM 4396 N N . PRO A 1 547 ? -20.545 -39.011 -26.918 1.00 83.25 547 PRO A N 1
ATOM 4397 C CA . PRO A 1 547 ? -19.947 -40.319 -27.212 1.00 83.25 547 PRO A CA 1
ATOM 4398 C C . PRO A 1 547 ? -19.366 -40.438 -28.628 1.00 83.25 547 PRO A C 1
ATOM 4400 O O . PRO A 1 547 ? -18.612 -41.361 -28.926 1.00 83.25 547 PRO A O 1
ATOM 4403 N N . ASN A 1 548 ? -19.711 -39.505 -29.519 1.00 84.31 548 ASN A N 1
ATOM 4404 C CA . ASN A 1 548 ? -19.239 -39.476 -30.902 1.00 84.31 548 ASN A CA 1
ATOM 4405 C C . ASN A 1 548 ? -17.966 -38.631 -31.104 1.00 84.31 548 ASN A C 1
ATOM 4407 O O . ASN A 1 548 ? -17.443 -38.593 -32.219 1.00 84.31 548 ASN A O 1
ATOM 4411 N N . LEU A 1 549 ? -17.482 -37.931 -30.073 1.00 85.56 549 LEU A N 1
ATOM 4412 C CA . LEU A 1 549 ? -16.294 -37.082 -30.150 1.00 85.56 549 LEU A CA 1
ATOM 4413 C C . LEU A 1 549 ? -15.055 -37.814 -29.614 1.00 85.56 549 LEU A C 1
ATOM 4415 O O . LEU A 1 549 ? -15.096 -38.512 -28.600 1.00 85.56 549 LEU A O 1
ATOM 4419 N N . ALA A 1 550 ? -13.922 -37.639 -30.298 1.00 82.25 550 ALA A N 1
ATOM 4420 C CA . ALA A 1 550 ? -12.648 -38.195 -29.853 1.00 82.25 550 ALA A CA 1
ATOM 4421 C C . ALA A 1 550 ? -12.234 -37.570 -28.508 1.00 82.25 550 ALA A C 1
ATOM 4423 O O . ALA A 1 550 ? -12.254 -36.350 -28.367 1.00 82.25 550 ALA A O 1
ATOM 4424 N N . GLY A 1 551 ? -11.849 -38.407 -27.541 1.00 77.81 551 GLY A N 1
ATOM 4425 C CA . GLY A 1 551 ? -11.474 -37.978 -26.188 1.00 77.81 551 GLY A CA 1
ATOM 4426 C C . GLY A 1 551 ? -12.587 -38.092 -25.141 1.00 77.81 551 GLY A C 1
ATOM 4427 O O . GLY A 1 551 ? -12.278 -38.035 -23.956 1.00 77.81 551 GLY A O 1
ATOM 4428 N N . HIS A 1 552 ? -13.842 -38.350 -25.533 1.00 85.12 552 HIS A N 1
ATOM 4429 C CA . HIS A 1 552 ? -14.962 -38.472 -24.587 1.00 85.12 552 HIS A CA 1
ATOM 4430 C C . HIS A 1 552 ? -14.716 -39.526 -23.492 1.00 85.12 552 HIS A C 1
ATOM 4432 O O . HIS A 1 552 ? -14.839 -39.215 -22.312 1.00 85.12 552 HIS A O 1
ATOM 4438 N N . GLU A 1 553 ? -14.266 -40.734 -23.850 1.00 84.62 553 GLU A N 1
ATOM 4439 C CA . GLU A 1 553 ? -13.936 -41.778 -22.862 1.00 84.62 553 GLU A CA 1
ATOM 4440 C C . GLU A 1 553 ? -12.815 -41.359 -21.889 1.00 84.62 553 GLU A C 1
ATOM 4442 O O . GLU A 1 553 ? -12.778 -41.818 -20.747 1.00 84.62 553 GLU A O 1
ATOM 4447 N N . GLU A 1 554 ? -11.895 -40.482 -22.311 1.00 86.25 554 GLU A N 1
ATOM 4448 C CA . GLU A 1 554 ? -10.806 -40.008 -21.450 1.00 86.25 554 GLU A CA 1
ATOM 4449 C C . GLU A 1 554 ? -11.265 -38.983 -20.412 1.00 86.25 554 GLU A C 1
ATOM 4451 O O . GLU A 1 554 ? -10.651 -38.898 -19.343 1.00 86.25 554 GLU A O 1
ATOM 4456 N N . PHE A 1 555 ? -12.299 -38.201 -20.725 1.00 90.38 555 PHE A N 1
ATOM 4457 C CA . PHE A 1 555 ? -12.875 -37.218 -19.810 1.00 90.38 555 PHE A CA 1
ATOM 4458 C C . PHE A 1 555 ? -13.949 -37.839 -18.920 1.00 90.38 555 PHE A C 1
ATOM 4460 O O . PHE A 1 555 ? -13.959 -37.564 -17.726 1.00 90.38 555 PHE A O 1
ATOM 4467 N N . LEU A 1 556 ? -14.755 -38.767 -19.451 1.00 90.31 556 LEU A N 1
ATOM 4468 C CA . LEU A 1 556 ? -15.855 -39.429 -18.737 1.00 90.31 556 LEU A CA 1
ATOM 4469 C C . LEU A 1 556 ? -15.428 -40.084 -17.415 1.00 90.31 556 LEU A C 1
ATOM 4471 O O . LEU A 1 556 ? -16.220 -40.180 -16.486 1.00 90.31 556 LEU A O 1
ATOM 4475 N N . ARG A 1 557 ? -14.168 -40.516 -17.297 1.00 90.12 557 ARG A N 1
ATOM 4476 C CA . ARG A 1 557 ? -13.629 -41.086 -16.050 1.00 90.12 557 ARG A CA 1
ATOM 4477 C C . ARG A 1 557 ? -13.630 -40.120 -14.858 1.00 90.12 557 ARG A C 1
ATOM 4479 O O . ARG A 1 557 ? -13.527 -40.601 -13.742 1.00 90.12 557 ARG A O 1
ATOM 4486 N N . PHE A 1 558 ? -13.682 -38.811 -15.108 1.00 93.19 558 PHE A N 1
ATOM 4487 C CA . PHE A 1 558 ? -13.741 -37.774 -14.075 1.00 93.19 558 PHE A CA 1
ATOM 4488 C C . PHE A 1 558 ? -15.185 -37.441 -13.670 1.00 93.19 558 PHE A C 1
ATOM 4490 O O . PHE A 1 558 ? -15.390 -36.647 -12.763 1.00 93.19 558 PHE A O 1
ATOM 4497 N N . ASN A 1 559 ? -16.188 -38.027 -14.332 1.00 93.12 559 ASN A N 1
ATOM 4498 C CA . ASN A 1 559 ? -17.588 -37.770 -14.021 1.00 93.12 559 ASN A CA 1
ATOM 4499 C C . ASN A 1 559 ? -17.946 -38.291 -12.620 1.00 93.12 559 ASN A C 1
ATOM 4501 O O . ASN A 1 559 ? -17.801 -39.487 -12.351 1.00 93.12 559 ASN A O 1
ATOM 4505 N N . GLY A 1 560 ? -18.467 -37.413 -11.768 1.00 92.38 560 GLY A N 1
ATOM 4506 C CA . GLY A 1 560 ? -18.769 -37.678 -10.362 1.00 92.38 560 GLY A CA 1
ATOM 4507 C C . GLY A 1 560 ? -17.543 -37.667 -9.443 1.00 92.38 560 GLY A C 1
ATOM 4508 O O . GLY A 1 560 ? -17.654 -38.037 -8.275 1.00 92.38 560 GLY A O 1
ATOM 4509 N N . GLU A 1 561 ? -16.357 -37.304 -9.946 1.00 95.69 561 GLU A N 1
ATOM 4510 C CA . GLU A 1 561 ? -15.209 -37.020 -9.081 1.00 95.69 561 GLU A CA 1
ATOM 4511 C C . GLU A 1 561 ? -15.319 -35.600 -8.515 1.00 95.69 561 GLU A C 1
ATOM 4513 O O . GLU A 1 561 ? -15.870 -34.703 -9.149 1.00 95.69 561 GLU A O 1
ATOM 4518 N N . SER A 1 562 ? -14.782 -35.385 -7.315 1.00 94.88 562 SER A N 1
ATOM 4519 C CA . SER A 1 562 ? -14.702 -34.047 -6.730 1.00 94.88 562 SER A CA 1
ATOM 4520 C C . SER A 1 562 ? -13.463 -33.313 -7.229 1.00 94.88 562 SER A C 1
ATOM 4522 O O . SER A 1 562 ? -12.385 -33.901 -7.357 1.00 94.88 562 SER A O 1
ATOM 4524 N N . LEU A 1 563 ? -13.601 -32.008 -7.437 1.00 95.56 563 LEU A N 1
ATOM 4525 C CA . LEU A 1 563 ? -12.494 -31.116 -7.731 1.00 95.56 563 LEU A CA 1
ATOM 4526 C C . LEU A 1 563 ? -11.439 -31.174 -6.615 1.00 95.56 563 LEU A C 1
ATOM 4528 O O . LEU A 1 563 ? -11.755 -31.199 -5.424 1.00 95.56 563 LEU A O 1
ATOM 4532 N N . HIS A 1 564 ? -10.166 -31.140 -6.991 1.00 95.44 564 HIS A N 1
ATOM 4533 C CA . HIS A 1 564 ? -9.084 -30.892 -6.049 1.00 95.44 564 HIS A CA 1
ATOM 4534 C C . HIS A 1 564 ? -9.074 -29.410 -5.683 1.00 95.44 564 HIS A C 1
ATOM 4536 O O . HIS A 1 564 ? -8.833 -28.567 -6.545 1.00 95.44 564 HIS A O 1
ATOM 4542 N N . LEU A 1 565 ? -9.334 -29.115 -4.412 1.00 93.88 565 LEU A N 1
ATOM 4543 C CA . LEU A 1 565 ? -9.434 -27.759 -3.880 1.00 93.88 565 LEU A CA 1
ATOM 4544 C C . LEU A 1 565 ? -8.100 -27.295 -3.261 1.00 93.88 565 LEU A C 1
ATOM 4546 O O . LEU A 1 565 ? -7.291 -28.139 -2.856 1.00 93.88 565 LEU A O 1
ATOM 4550 N N . PRO A 1 566 ? -7.867 -25.973 -3.166 1.00 89.94 566 PRO A N 1
ATOM 4551 C CA . PRO A 1 566 ? -6.778 -25.400 -2.374 1.00 89.94 566 PRO A CA 1
ATOM 4552 C C . PRO A 1 566 ? -6.817 -25.839 -0.904 1.00 89.94 566 PRO A C 1
ATOM 4554 O O . PRO A 1 566 ? -7.872 -26.165 -0.376 1.00 89.94 566 PRO A O 1
ATOM 4557 N N . GLU A 1 567 ? -5.679 -25.794 -0.203 1.00 83.06 567 GLU A N 1
ATOM 4558 C CA . GLU A 1 567 ? -5.632 -26.154 1.229 1.00 83.06 567 GLU A CA 1
ATOM 4559 C C . GLU A 1 567 ? -6.375 -25.149 2.127 1.00 83.06 567 GLU A C 1
ATOM 4561 O O . GLU A 1 567 ? -6.866 -25.503 3.200 1.00 83.06 567 GLU A O 1
ATOM 4566 N N . ARG A 1 568 ? -6.438 -23.881 1.706 1.00 82.00 568 ARG A N 1
ATOM 4567 C CA . ARG A 1 568 ? -7.111 -22.801 2.436 1.00 82.00 568 ARG A CA 1
ATOM 4568 C C . ARG A 1 568 ? -8.572 -22.716 2.000 1.00 82.00 568 ARG A C 1
ATOM 4570 O O . ARG A 1 568 ? -8.843 -22.284 0.883 1.00 82.00 568 ARG A O 1
ATOM 4577 N N . GLU A 1 569 ? -9.498 -23.010 2.916 1.00 84.50 569 GLU A N 1
ATOM 4578 C CA . GLU A 1 569 ? -10.947 -22.982 2.640 1.00 84.50 569 GLU A CA 1
ATOM 4579 C C . GLU A 1 569 ? -11.440 -21.633 2.089 1.00 84.50 569 GLU A C 1
ATOM 4581 O O . GLU A 1 569 ? -12.233 -21.602 1.153 1.00 84.50 569 GLU A O 1
ATOM 4586 N N . GLY A 1 570 ? -10.920 -20.508 2.594 1.00 80.62 570 GLY A N 1
ATOM 4587 C CA . GLY A 1 570 ? -11.281 -19.166 2.104 1.00 80.62 570 GLY A CA 1
ATOM 4588 C C . GLY A 1 570 ? -10.824 -18.849 0.669 1.00 80.62 570 GLY A C 1
ATOM 4589 O O . GLY A 1 570 ? -11.224 -17.832 0.106 1.00 80.62 570 GLY A O 1
ATOM 4590 N N . LEU A 1 571 ? -9.992 -19.707 0.072 1.00 86.06 571 LEU A N 1
ATOM 4591 C CA . LEU A 1 571 ? -9.500 -19.584 -1.304 1.00 86.06 571 LEU A CA 1
ATOM 4592 C C . LEU A 1 571 ? -10.101 -20.645 -2.234 1.00 86.06 571 LEU A C 1
ATOM 4594 O O . LEU A 1 571 ? -9.686 -20.755 -3.387 1.00 86.06 571 LEU A O 1
ATOM 4598 N N . HIS A 1 572 ? -11.073 -21.428 -1.757 1.00 92.94 572 HIS A N 1
ATOM 4599 C CA . HIS A 1 572 ? -11.816 -22.334 -2.621 1.00 92.94 572 HIS A CA 1
ATOM 4600 C C . HIS A 1 572 ? -12.535 -21.564 -3.744 1.00 92.94 572 HIS A C 1
ATOM 4602 O O . HIS A 1 572 ? -12.938 -20.412 -3.545 1.00 92.94 572 HIS A O 1
ATOM 4608 N N . PRO A 1 573 ? -12.750 -22.206 -4.908 1.00 93.56 573 PRO A N 1
ATOM 4609 C CA . PRO A 1 573 ? -13.662 -21.713 -5.930 1.00 93.56 573 PRO A CA 1
ATOM 4610 C C . PRO A 1 573 ? -14.987 -21.248 -5.323 1.00 93.56 573 PRO A C 1
ATOM 4612 O O . PRO A 1 573 ? -15.668 -22.021 -4.642 1.00 93.56 573 PRO A O 1
ATOM 4615 N N . HIS A 1 574 ? -15.355 -19.984 -5.533 1.00 93.31 574 HIS A N 1
ATOM 4616 C CA . HIS A 1 574 ? -16.572 -19.462 -4.919 1.00 93.31 574 HIS A CA 1
ATOM 4617 C C . HIS A 1 574 ? -17.808 -20.015 -5.651 1.00 93.31 574 HIS A C 1
ATOM 4619 O O . HIS A 1 574 ? -17.868 -19.903 -6.883 1.00 93.31 574 HIS A O 1
ATOM 4625 N N . PRO A 1 575 ? -18.824 -20.547 -4.940 1.00 90.56 575 PRO A N 1
ATOM 4626 C CA . PRO A 1 575 ? -20.011 -21.135 -5.568 1.00 90.56 575 PRO A CA 1
ATOM 4627 C C . PRO A 1 575 ? -20.737 -20.198 -6.539 1.00 90.56 575 PRO A C 1
ATOM 4629 O O . PRO A 1 575 ? -21.271 -20.648 -7.546 1.00 90.56 575 PRO A O 1
ATOM 4632 N N . GLN A 1 576 ? -20.707 -18.885 -6.294 1.00 89.81 576 GLN A N 1
ATOM 4633 C CA . GLN A 1 576 ? -21.365 -17.908 -7.168 1.00 89.81 576 GLN A CA 1
ATOM 4634 C C . GLN A 1 576 ? -20.761 -17.842 -8.581 1.00 89.81 576 GLN A C 1
ATOM 4636 O O . GLN A 1 576 ? -21.509 -17.684 -9.543 1.00 89.81 576 GLN A O 1
ATOM 4641 N N . TYR A 1 577 ? -19.438 -17.986 -8.741 1.00 92.38 577 TYR A N 1
ATOM 4642 C CA . TYR A 1 577 ? -18.823 -17.983 -10.078 1.00 92.38 577 TYR A CA 1
ATOM 4643 C C . TYR A 1 577 ? -19.156 -19.258 -10.852 1.00 92.38 577 TYR A C 1
ATOM 4645 O O . TYR A 1 577 ? -19.344 -19.212 -12.066 1.00 92.38 577 TYR A O 1
ATOM 4653 N N . ILE A 1 578 ? -19.258 -20.384 -10.141 1.00 92.06 578 ILE A N 1
ATOM 4654 C CA . ILE A 1 578 ? -19.670 -21.674 -10.698 1.00 92.06 578 ILE A CA 1
ATOM 4655 C C . ILE A 1 578 ? -21.126 -21.590 -11.177 1.00 92.06 578 ILE A C 1
ATOM 4657 O O . ILE A 1 578 ? -21.403 -21.858 -12.344 1.00 92.06 578 ILE A O 1
ATOM 4661 N N . GLN A 1 579 ? -22.032 -21.119 -10.313 1.00 90.19 579 GLN A N 1
ATOM 4662 C CA . GLN A 1 579 ? -23.439 -20.877 -10.652 1.00 90.19 579 GLN A CA 1
ATOM 4663 C C . GLN A 1 579 ? -23.588 -19.994 -11.894 1.00 90.19 579 GLN A C 1
ATOM 4665 O O . GLN A 1 579 ? -24.337 -20.328 -12.812 1.00 90.19 579 GLN A O 1
ATOM 4670 N N . GLU A 1 580 ? -22.881 -18.862 -11.929 1.00 89.69 580 GLU A N 1
ATOM 4671 C CA . GLU A 1 580 ? -22.991 -17.899 -13.024 1.00 89.69 580 GLU A CA 1
ATOM 4672 C C . GLU A 1 580 ? -22.413 -18.444 -14.337 1.00 89.69 580 GLU A C 1
ATOM 4674 O O . GLU A 1 580 ? -22.993 -18.199 -15.396 1.00 89.69 580 GLU A O 1
ATOM 4679 N N . ARG A 1 581 ? -21.324 -19.227 -14.293 1.00 88.94 581 ARG A N 1
ATOM 4680 C CA . ARG A 1 581 ? -20.798 -19.924 -15.479 1.00 88.94 581 ARG A CA 1
ATOM 4681 C C . ARG A 1 581 ? -21.830 -20.909 -16.028 1.00 88.94 581 ARG A C 1
ATOM 4683 O O . ARG A 1 581 ? -22.140 -20.836 -17.216 1.00 88.94 581 ARG A O 1
ATOM 4690 N N . ASN A 1 582 ? -22.371 -21.790 -15.186 1.00 86.88 582 ASN A N 1
ATOM 4691 C CA . ASN A 1 582 ? -23.299 -22.837 -15.628 1.00 86.88 582 ASN A CA 1
ATOM 4692 C C . ASN A 1 582 ? -24.588 -22.217 -16.189 1.00 86.88 582 ASN A C 1
ATOM 4694 O O . ASN A 1 582 ? -25.026 -22.577 -17.279 1.00 86.88 582 ASN A O 1
ATOM 4698 N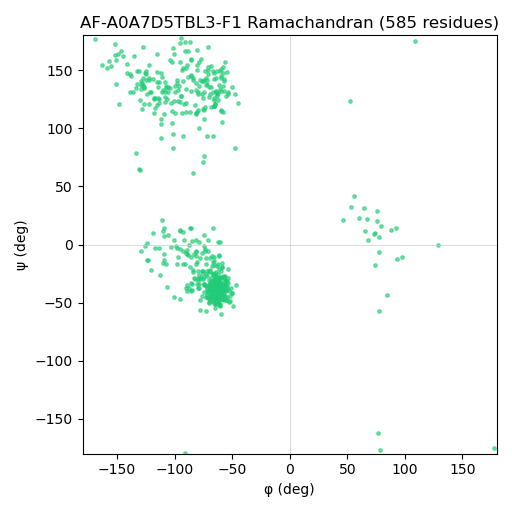 N . ARG A 1 583 ? -25.116 -21.168 -15.536 1.00 85.19 583 ARG A N 1
ATOM 4699 C CA . ARG A 1 583 ? -26.272 -20.402 -16.036 1.00 85.19 583 ARG A CA 1
ATOM 4700 C C . ARG A 1 583 ? -26.066 -19.889 -17.465 1.00 85.19 583 ARG A C 1
ATOM 4702 O O . ARG A 1 583 ? -27.015 -19.880 -18.238 1.00 85.19 583 ARG A O 1
ATOM 4709 N N . ARG A 1 584 ? -24.855 -19.446 -17.817 1.00 79.31 584 ARG A N 1
ATOM 4710 C CA . ARG A 1 584 ? -24.533 -18.931 -19.161 1.00 79.31 584 ARG A CA 1
ATOM 4711 C C . ARG A 1 584 ? -24.278 -20.019 -20.195 1.00 79.31 584 ARG A C 1
ATOM 4713 O O . ARG A 1 584 ? -24.392 -19.742 -21.381 1.00 79.31 584 ARG A O 1
ATOM 4720 N N . GLN A 1 585 ? -23.904 -21.224 -19.775 1.00 72.25 585 GLN A N 1
ATOM 4721 C CA . GLN A 1 585 ? -23.765 -22.363 -20.685 1.00 72.25 585 GLN A CA 1
ATOM 4722 C C . GLN A 1 585 ? -25.132 -22.928 -21.108 1.00 72.25 585 GLN A C 1
ATOM 4724 O O . GLN A 1 585 ? -25.241 -23.494 -22.196 1.00 72.25 585 GLN A O 1
ATOM 4729 N N . ASP A 1 586 ? -26.161 -22.720 -20.282 1.00 65.06 586 ASP A N 1
ATOM 4730 C CA . ASP A 1 586 ? -27.554 -23.089 -20.558 1.00 65.06 586 ASP A CA 1
ATOM 4731 C C . ASP A 1 586 ? -28.323 -22.078 -21.445 1.00 65.06 586 ASP A C 1
ATOM 4733 O O . ASP A 1 586 ? -29.388 -22.418 -21.978 1.00 65.06 586 ASP A O 1
ATOM 4737 N N . GLU A 1 587 ? -27.818 -20.845 -21.596 1.00 54.06 587 GLU A N 1
ATOM 4738 C CA . GLU A 1 587 ? -28.392 -19.755 -22.418 1.00 54.06 587 GLU A CA 1
ATOM 4739 C C . GLU A 1 587 ? -27.882 -19.770 -23.868 1.00 54.06 587 GLU A C 1
ATOM 4741 O O . GLU A 1 587 ? -28.726 -19.580 -24.785 1.00 54.06 587 GLU A O 1
#

pLDDT: mean 76.38, std 14.28, range [31.88, 96.44]

Radius of gyration: 35.18 Å; Cα contacts (8 Å, |Δi|>4): 893; chains: 1; bounding box: 96×69×88 Å

Foldseek 3Di:
DDDQDDLVVLLVQLVVVCVVVVHRDDLVCCCPPGPDHVVSLCVPQVDPCSSCVVSVHHDLPDDDDPDDLVNLLVQLVVLVVVDPARDDQVSCVVRGPHHLVVLCVPQVWSCSSCVVSVHHDDLVRLVPIPDDDDPVNNADQQVVCCVVPNWAFQVPGPDHDDPRNVVQAWDWDADALPDPDGFTITIHGVPPHDLLVRLVVRCVRPLSSLARAFLLSQLVSQCVVDVNRNVSSNVVSVVCVVVVSYPPDFAWKEKEAECVPDPQSVLQCVQQAVPFAQQCLDPDPPGPRHDTWRKDFAAPVCVVVLVVDDQQYKYWYDPDPQWTFKIFGFRDKFFAQVSQCVRFFDDDPNDGPDGDPGGRRIMTTTPDMDTDTGGNVRVCVLLVHDDDPDNMDMDGRVSCVSVCNVQVGVVSVRVVVCVVVQLALPLQDAQPDALVSLLSNLVRPFLVCDDLFQVSDSCPNYDPVSLLNSLFVNQVVQQPDFQQPNDWDADPVGDIQWGKAFLQDVVNRGHSHLLRTTTHGPVVNVCVVVQQWAAALQQFIAGDDDVPDPCNVVSCVSHRPGTDAGPDPRSHNHRSSSVVSVVVVVD

Organism: NCBI:txid869886

Sequence (587 aa):
MDTAPPRDDLLAELRNFHEDIGRVPTVREMRNEGPYSPHYYKDKFGSWHDALRAADIQPTHGVRPDVDREELVTSLQEVDEKIERSPRRTDVDEHGEFPYILYDEEFGSFVHALEEAGISPDEKQYRFSSVETPPELRGSANIQKLREGGPTPGSELPQGRSMKDRERGVWKFRISSGAIEQPDPIYYLNGEHVPELVIRRFFKSNPHVLEHRDPHGIRMAIGEHKPSWKEIGFEVVDELVSEGAFPEASFANLIVVRVNASEMSQYCFERSIETLIDGGEIPDDNIDSSDKHPIWGFSEEQEMIWRDLSERDGILFATQQGTFTHYMSVRETVQDTDFMIDLWVEYEDGIRAGGIEEPQPYIVIGEEIREISVPETELAADLDVELSESAVQQLNEERLETFTNRFGNFTTYLRDRERSDTGSSTITLGADSDLQDVSEALLGFPTDELPLFAEESRLNEVDTQVRKAAFREGIYEIYSGCAICGKLFESPSGEHNLEAAHILPRADDGPDVLQNGLALCSRHHWAFDNGWFEIDETYEIEIQDHPNLAGHEEFLRFNGESLHLPEREGLHPHPQYIQERNRRQDE